Protein AF-A0A839IB06-F1 (afdb_monomer_lite)

Radius of gyration: 30.03 Å; chains: 1; bounding box: 83×48×100 Å

Foldseek 3Di:
DDDPPPQDPPDPPPDDPDPPDPDQLQDLDHPVVCVVVVLVVLLVCLCPDPVCVLCVVLVVLLVVLVVDDDDLLVNLLSLLVSLLVVLVSVQVVVWDFDPPVVLVVVLVVVLVVLVVVCVVPPPDPVSNVVSVVVNVVSVVQDRTPQGDSLSSNVVVCVVDDVLLCQFLVCDPVNSVLSVQSSVCVVVVHDRDDPDVPDCLSVSLSSLSSSLVVVVVVVVSSVDDPLSSLVSLVSCSHVSSVSNPTPVVSSCVSPVQAAEFEAEPVQVVVQVPCPAFAWEWEADPVVRHTHGDPQLRVQGRCCVPDPPDPDSVRSSQVRDDCVPFFKKWKDCWHWYDYDPDIDIDPRTHIYTPDDDVVVVNPVGQQGMWGQDPVVRDIDGGVVVVVVVVVVD

Secondary structure (DSSP, 8-state):
--------SS---------S--SGGG-SS-HHHHHHTTHHHHHHHHHSSHHHHHHHHHHHHHHHHHT--S-HHHHHHHHHHHHHHHHHHHHHHT--PPPHHHHHHHHHHHHHHHHHHHHHH-SSHHHHHHHHHHHHHTTS--SSS--SHHHHHHHHHHTS-HHHHHHH---HHHHHHHHHHHHHHHHTPPP--SBTTB-HHHHHHHHHHHHHHHHHHHHHTT--HHHHHHHHT-TTSHHHHHTT--HHHHHHHHT--EEEE--HHHHHHHHH--SS-EEEEEETTTTEEEE-HHHHHHHTTGGG--SSSSHHHHHHTTS-TTT--EEEEESSEEEEETTEEEEPSS-EEEET--GGGGG-HHHHTTEEEEETTTTEEE--HHHHHHHHH--

Sequence (391 aa):
TDKSRNLSLYYANNTPEESNVKRKIDCFVSSSYLFENGKWDRLFKEYFGQKSQTHEDIWARVAGMFAFEGYWEYQLLAYVSLLDRYVSLFAREYDNKLSNSQFRKVCRKIKSYIKEKSETEAVESVNIKVYDSIALQLQSIENSSFSSFGEKFEFKCSKTDKQIISIINLTTNDFGHLKKIRNSIAHGDSPKLKDNGDITYEVMLSKKVDLLLRYWTFCDLGFNKLDYVRFLNNWMYPITREARLNQYELDIATGNYVYLNTNKTNYNLAKKQSFGQLVMQYDELDDIFRFNKMASSALASWYKASEYNSVEAKLMSVVDTRVIKSITYLNNGYVTCNNDSFKVEGGMCVLNAPDYFWQFESINDRRCLFNDESNSWVQSKLEKRIKSLSK

Structure (mmCIF, N/CA/C/O backbone):
data_AF-A0A839IB06-F1
#
_entry.id   AF-A0A839IB06-F1
#
loop_
_atom_site.group_PDB
_atom_site.id
_atom_site.type_symbol
_atom_site.label_atom_id
_atom_site.label_alt_id
_atom_site.label_comp_id
_atom_site.label_asym_id
_atom_site.label_entity_id
_atom_site.label_seq_id
_atom_site.pdbx_PDB_ins_code
_atom_site.Cartn_x
_atom_site.Cartn_y
_atom_site.Cartn_z
_atom_site.occupancy
_atom_site.B_iso_or_equiv
_atom_site.auth_seq_id
_atom_site.auth_comp_id
_atom_site.auth_asym_id
_atom_site.auth_atom_id
_atom_site.pdbx_PDB_model_num
ATOM 1 N N . THR A 1 1 ? -48.513 30.828 -12.008 1.00 36.97 1 THR A N 1
ATOM 2 C CA . THR A 1 1 ? -49.177 30.532 -10.725 1.00 36.97 1 THR A CA 1
ATOM 3 C C . THR A 1 1 ? -48.249 29.698 -9.874 1.00 36.97 1 THR A C 1
ATOM 5 O O . THR A 1 1 ? -48.055 28.517 -10.118 1.00 36.97 1 THR A O 1
ATOM 8 N N . ASP A 1 2 ? -47.576 30.419 -8.985 1.00 38.44 2 ASP A N 1
ATOM 9 C CA . ASP A 1 2 ? -46.989 30.018 -7.708 1.00 38.44 2 ASP A CA 1
ATOM 10 C C . ASP A 1 2 ? -46.696 28.530 -7.434 1.00 38.44 2 ASP A C 1
ATOM 12 O O . ASP A 1 2 ? -47.568 27.737 -7.083 1.00 38.44 2 ASP A O 1
ATOM 16 N N . LYS A 1 3 ? -45.406 28.192 -7.463 1.00 35.88 3 LYS A N 1
ATOM 17 C CA . LYS A 1 3 ? -44.825 27.280 -6.476 1.00 35.88 3 LYS A CA 1
ATOM 18 C C . LYS A 1 3 ? -43.666 28.016 -5.828 1.00 35.88 3 LYS A C 1
ATOM 20 O O . LYS A 1 3 ? -42.515 27.847 -6.231 1.00 35.88 3 LYS A O 1
ATOM 25 N N . SER A 1 4 ? -43.994 28.848 -4.845 1.00 39.62 4 SER A N 1
ATOM 26 C CA . SER A 1 4 ? -43.058 29.300 -3.826 1.00 39.62 4 SER A CA 1
ATOM 27 C C . SER A 1 4 ? -42.406 28.068 -3.188 1.00 39.62 4 SER A C 1
ATOM 29 O O . SER A 1 4 ? -42.912 27.428 -2.268 1.00 39.62 4 SER A O 1
ATOM 31 N N . ARG A 1 5 ? -41.255 27.670 -3.737 1.00 43.94 5 ARG A N 1
ATOM 32 C CA . ARG A 1 5 ? -40.322 26.822 -3.010 1.00 43.94 5 ARG A CA 1
ATOM 33 C C . ARG A 1 5 ? -39.825 27.694 -1.871 1.00 43.94 5 ARG A C 1
ATOM 35 O O . ARG A 1 5 ? -38.999 28.573 -2.097 1.00 43.94 5 ARG A O 1
ATOM 42 N N . ASN A 1 6 ? -40.359 27.467 -0.675 1.00 38.91 6 ASN A N 1
ATOM 43 C CA . ASN A 1 6 ? -39.743 27.910 0.568 1.00 38.91 6 ASN A CA 1
ATOM 44 C C . ASN A 1 6 ? -38.364 27.242 0.663 1.00 38.91 6 ASN A C 1
ATOM 46 O O . ASN A 1 6 ? -38.194 26.194 1.279 1.00 38.91 6 ASN A O 1
ATOM 50 N N . LEU A 1 7 ? -37.393 27.816 -0.042 1.00 43.38 7 LEU A N 1
ATOM 51 C CA . LEU A 1 7 ? -35.982 27.551 0.134 1.00 43.38 7 LEU A CA 1
ATOM 52 C C . LEU A 1 7 ? -35.597 28.230 1.443 1.00 43.38 7 LEU A C 1
ATOM 54 O O . LEU A 1 7 ? -35.799 29.433 1.609 1.00 43.38 7 LEU A O 1
ATOM 58 N N . SER A 1 8 ? -35.065 27.451 2.381 1.00 41.53 8 SER A N 1
ATOM 59 C CA . SER A 1 8 ? -34.341 28.017 3.513 1.00 41.53 8 SER A CA 1
ATOM 60 C C . SER A 1 8 ? -33.248 28.930 2.957 1.00 41.53 8 SER A C 1
ATOM 62 O O . SER A 1 8 ? -32.360 28.467 2.243 1.00 41.53 8 SER A O 1
ATOM 64 N N . LEU A 1 9 ? -33.322 30.223 3.278 1.00 46.81 9 LEU A N 1
ATOM 65 C CA . LEU A 1 9 ? -32.352 31.243 2.863 1.00 46.81 9 LEU A CA 1
ATOM 66 C C . LEU A 1 9 ? -30.929 30.964 3.381 1.00 46.81 9 LEU A C 1
ATOM 68 O O . LEU A 1 9 ? -29.983 31.573 2.896 1.00 46.81 9 LEU A O 1
ATOM 72 N N . TYR A 1 10 ? -30.774 30.043 4.338 1.00 40.38 10 TYR A N 1
ATOM 73 C CA . TYR A 1 10 ? -29.501 29.786 5.009 1.00 40.38 10 TYR A CA 1
ATOM 74 C C . TYR A 1 10 ? -28.826 28.468 4.612 1.00 40.38 10 TYR A C 1
ATOM 76 O O . TYR A 1 10 ? -27.608 28.383 4.711 1.00 40.38 10 TYR A O 1
ATOM 84 N N . TYR A 1 11 ? -29.563 27.467 4.113 1.00 40.72 11 TYR A N 1
ATOM 85 C CA . TYR A 1 11 ? -28.982 26.184 3.690 1.00 40.72 11 TYR A CA 1
ATOM 86 C C . TYR A 1 11 ? -29.753 25.598 2.503 1.00 40.72 11 TYR A C 1
ATOM 88 O O . TYR A 1 11 ? -30.665 24.786 2.662 1.00 40.72 11 TYR A O 1
ATOM 96 N N . ALA A 1 12 ? -29.389 26.022 1.295 1.00 40.59 12 ALA A N 1
ATOM 97 C CA . ALA A 1 12 ? -29.868 25.414 0.061 1.00 40.59 12 ALA A CA 1
ATOM 98 C C . ALA A 1 12 ? -28.988 24.204 -0.294 1.00 40.59 12 ALA A C 1
ATOM 100 O O . ALA A 1 12 ? -28.026 24.333 -1.045 1.00 40.59 12 ALA A O 1
ATOM 101 N N . ASN A 1 13 ? -29.319 23.016 0.218 1.00 41.41 13 ASN A N 1
ATOM 102 C CA . ASN A 1 13 ? -28.728 21.777 -0.296 1.00 41.41 13 ASN A CA 1
ATOM 103 C C . ASN A 1 13 ? -29.459 21.356 -1.575 1.00 41.41 13 ASN A C 1
ATOM 105 O O . ASN A 1 13 ? -30.361 20.524 -1.557 1.00 41.41 13 ASN A O 1
ATOM 109 N N . ASN A 1 14 ? -29.064 21.973 -2.688 1.00 44.66 14 ASN A N 1
ATOM 110 C CA . ASN A 1 14 ? -29.346 21.489 -4.034 1.00 44.66 14 ASN A CA 1
ATOM 111 C C . ASN A 1 14 ? -28.107 20.747 -4.552 1.00 44.66 14 ASN A C 1
ATOM 113 O O . ASN A 1 14 ? -27.379 21.282 -5.384 1.00 44.66 14 ASN A O 1
ATOM 117 N N . THR A 1 15 ? -27.846 19.533 -4.077 1.00 45.56 15 THR A N 1
ATOM 118 C CA . THR A 1 15 ? -26.970 18.612 -4.810 1.00 45.56 15 THR A CA 1
ATOM 119 C C . THR A 1 15 ? -27.857 17.594 -5.521 1.00 45.56 15 THR A C 1
ATOM 121 O O . THR A 1 15 ? -28.489 16.770 -4.861 1.00 45.56 15 THR A O 1
ATOM 124 N N . PRO A 1 16 ? -27.987 17.664 -6.859 1.00 43.81 16 PRO A N 1
ATOM 125 C CA . PRO A 1 16 ? -28.499 16.529 -7.607 1.00 43.81 16 PRO A CA 1
ATOM 126 C C . PRO A 1 16 ? -27.574 15.335 -7.344 1.00 43.81 16 PRO A C 1
ATOM 128 O O . PRO A 1 16 ? -26.355 15.506 -7.325 1.00 43.81 16 PRO A O 1
ATOM 131 N N . GLU A 1 17 ? -28.137 14.140 -7.160 1.00 47.19 17 GLU A N 1
ATOM 132 C CA . GLU A 1 17 ? -27.390 12.879 -7.208 1.00 47.19 17 GLU A CA 1
ATOM 133 C C . GLU A 1 17 ? -26.862 12.668 -8.644 1.00 47.19 17 GLU A C 1
ATOM 135 O O . GLU A 1 17 ? -27.395 11.879 -9.423 1.00 47.19 17 GLU A O 1
ATOM 140 N N . GLU A 1 18 ? -25.839 13.422 -9.053 1.00 49.06 18 GLU A N 1
ATOM 141 C CA . GLU A 1 18 ? -25.000 13.013 -10.176 1.00 49.06 18 GLU A CA 1
ATOM 142 C C . GLU A 1 18 ? -24.267 11.741 -9.746 1.00 49.06 18 GLU A C 1
ATOM 144 O O . GLU A 1 18 ? -23.715 11.675 -8.652 1.00 49.06 18 GLU A O 1
ATOM 149 N N . SER A 1 19 ? -24.238 10.706 -10.587 1.00 51.16 19 SER A N 1
ATOM 150 C CA . SER A 1 19 ? -23.419 9.535 -10.282 1.00 51.16 19 SER A CA 1
ATOM 151 C C . SER A 1 19 ? -21.954 9.973 -10.140 1.00 51.16 19 SER A C 1
ATOM 153 O O . SER A 1 19 ? -21.344 10.400 -11.124 1.00 51.16 19 SER A O 1
ATOM 155 N N . ASN A 1 20 ? -21.372 9.829 -8.946 1.00 54.41 20 ASN A N 1
ATOM 156 C CA . ASN A 1 20 ? -19.998 10.265 -8.638 1.00 54.41 20 ASN A CA 1
ATOM 157 C C . ASN A 1 20 ? -18.916 9.575 -9.501 1.00 54.41 20 ASN A C 1
ATOM 159 O O . ASN A 1 20 ? -17.762 9.997 -9.523 1.00 54.41 20 ASN A O 1
ATOM 163 N N . VAL A 1 21 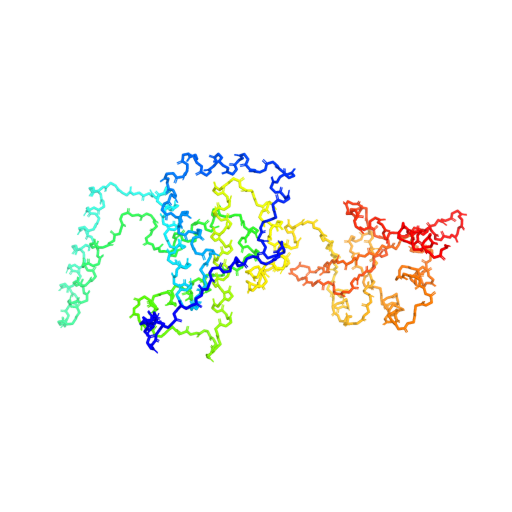? -19.269 8.525 -10.253 1.00 60.44 21 VAL A N 1
ATOM 164 C CA . VAL A 1 21 ? -18.368 7.800 -11.158 1.00 60.44 21 VAL A CA 1
ATOM 165 C C . VAL A 1 21 ? -18.603 8.245 -12.601 1.00 60.44 21 VAL A C 1
ATOM 167 O O . VAL A 1 21 ? -19.505 7.754 -13.277 1.00 60.44 21 VAL A O 1
ATOM 170 N N . LYS A 1 22 ? -17.761 9.158 -13.096 1.00 68.38 22 LYS A N 1
ATOM 171 C CA . LYS A 1 22 ? -17.851 9.674 -14.475 1.00 68.38 22 LYS A CA 1
ATOM 172 C C . LYS A 1 22 ? -17.080 8.805 -15.476 1.00 68.38 22 LYS A C 1
ATOM 174 O O . LYS A 1 22 ? -17.438 8.760 -16.652 1.00 68.38 22 LYS A O 1
ATOM 179 N N . ARG A 1 23 ? -16.025 8.096 -15.045 1.00 72.31 23 ARG A N 1
ATOM 180 C CA . ARG A 1 23 ? -15.184 7.250 -15.915 1.00 72.31 23 ARG A CA 1
ATOM 181 C C . ARG A 1 23 ? -14.814 5.934 -15.231 1.00 72.31 23 ARG A C 1
ATOM 183 O O . ARG A 1 23 ? -14.647 5.875 -14.020 1.00 72.31 23 ARG A O 1
ATOM 190 N N . LYS A 1 24 ? -14.560 4.887 -16.028 1.00 70.69 24 LYS A N 1
ATOM 191 C CA . LYS A 1 24 ? -14.113 3.561 -15.539 1.00 70.69 24 LYS A CA 1
ATOM 192 C C . LYS A 1 24 ? -12.859 3.622 -14.656 1.00 70.69 24 LYS A C 1
ATOM 194 O O . LYS A 1 24 ? -12.702 2.815 -13.750 1.00 70.69 24 LYS A O 1
ATOM 199 N N . ILE A 1 25 ? -11.968 4.567 -14.942 1.00 71.88 25 ILE A N 1
ATOM 200 C CA . ILE A 1 25 ? -10.716 4.786 -14.204 1.00 71.88 25 ILE A CA 1
ATOM 201 C C . ILE A 1 25 ? -10.933 5.333 -12.787 1.00 71.88 25 ILE A C 1
ATOM 203 O O . ILE A 1 25 ? -10.057 5.170 -11.941 1.00 71.88 25 ILE A O 1
ATOM 207 N N . ASP A 1 26 ? -12.101 5.925 -12.525 1.00 76.00 26 ASP A N 1
ATOM 208 C CA . ASP A 1 26 ? -12.484 6.444 -11.213 1.00 76.00 26 ASP A CA 1
ATOM 209 C C . ASP A 1 26 ? -13.022 5.310 -10.302 1.00 76.00 26 ASP A C 1
ATOM 211 O O . ASP A 1 26 ? -13.289 5.525 -9.122 1.00 76.00 26 ASP A O 1
ATOM 215 N N . CYS A 1 27 ? -13.155 4.079 -10.820 1.00 81.88 27 CYS A N 1
ATOM 216 C CA . CYS A 1 27 ? -13.512 2.895 -10.041 1.00 81.88 27 CYS A CA 1
ATOM 217 C C . CYS A 1 27 ? -12.273 2.249 -9.408 1.00 81.88 27 CYS A C 1
ATOM 219 O O . CYS A 1 27 ? -11.280 1.982 -10.086 1.00 81.88 27 CYS A O 1
ATOM 221 N N . PHE A 1 28 ? -12.363 1.890 -8.125 1.00 86.69 28 PHE A N 1
ATOM 222 C CA . PHE A 1 28 ? -11.307 1.120 -7.460 1.00 86.69 28 PHE A CA 1
ATOM 223 C C . PHE A 1 28 ? -11.161 -0.295 -8.041 1.00 86.69 28 PHE A C 1
ATOM 225 O O . PHE A 1 28 ? -10.053 -0.792 -8.225 1.00 86.69 28 PHE A O 1
ATOM 232 N N . VAL A 1 29 ? -12.291 -0.926 -8.375 1.00 86.50 29 VAL A N 1
ATOM 233 C CA . VAL A 1 29 ? -12.357 -2.253 -8.999 1.00 86.50 29 VAL A CA 1
ATOM 234 C C . VAL A 1 29 ? -13.031 -2.125 -10.354 1.00 86.50 29 VAL A C 1
ATOM 236 O O . VAL A 1 29 ? -14.096 -1.517 -10.462 1.00 86.50 29 VAL A O 1
ATOM 239 N N . SER A 1 30 ? -12.438 -2.716 -11.392 1.00 83.31 30 SER A N 1
ATOM 240 C CA . SER A 1 30 ? -13.067 -2.750 -12.712 1.00 83.31 30 SER A CA 1
ATOM 241 C C . SER A 1 30 ? -14.092 -3.884 -12.791 1.00 83.31 30 SER A C 1
ATOM 243 O O . SER A 1 30 ? -13.848 -4.999 -12.326 1.00 83.31 30 SER A O 1
ATOM 245 N N . SER A 1 31 ? -15.240 -3.621 -13.415 1.00 82.94 31 SER A N 1
ATOM 246 C CA . SER A 1 31 ? -16.248 -4.659 -13.653 1.00 82.94 31 SER A CA 1
ATOM 247 C C . SER A 1 31 ? -15.703 -5.783 -14.537 1.00 82.94 31 SER A C 1
ATOM 249 O O . SER A 1 31 ? -15.932 -6.950 -14.234 1.00 82.94 31 SER A O 1
ATOM 251 N N . SER A 1 32 ? -14.920 -5.449 -15.571 1.00 85.31 32 SER A N 1
ATOM 252 C CA . SER A 1 32 ? -14.245 -6.422 -16.443 1.00 85.31 32 SER A CA 1
ATOM 253 C C . SER A 1 32 ? -13.422 -7.428 -15.645 1.00 85.31 32 SER A C 1
ATOM 255 O O . SER A 1 32 ? -13.565 -8.626 -15.853 1.00 85.31 32 SER A O 1
ATOM 257 N N . TYR A 1 33 ? -12.649 -6.961 -14.660 1.00 87.38 33 TYR A N 1
ATOM 258 C CA . TYR A 1 33 ? -11.861 -7.838 -13.800 1.00 87.38 33 TYR A CA 1
ATOM 259 C C . TYR A 1 33 ? -12.739 -8.843 -13.042 1.00 87.38 33 TYR A C 1
ATOM 261 O O . TYR A 1 33 ? -12.402 -10.027 -12.980 1.00 87.38 33 TYR A O 1
ATOM 269 N N . LEU A 1 34 ? -13.870 -8.391 -12.487 1.00 87.50 34 LEU A N 1
ATOM 270 C CA . LEU A 1 34 ? -14.790 -9.258 -11.746 1.00 87.50 34 LEU A CA 1
ATOM 271 C C . LEU A 1 34 ? -15.398 -10.349 -12.636 1.00 87.50 34 LEU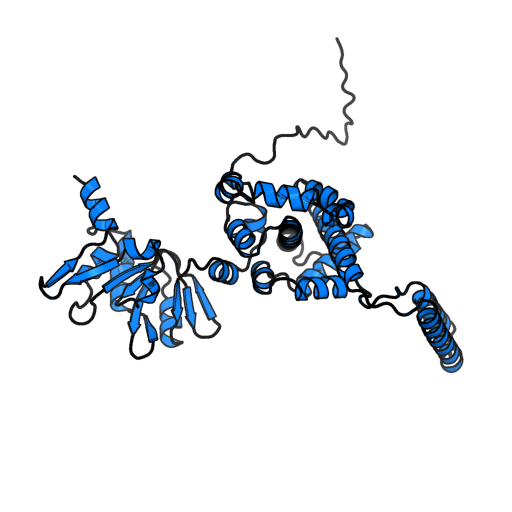 A C 1
ATOM 273 O O . LEU A 1 34 ? -15.516 -11.490 -12.188 1.00 87.50 34 LEU A O 1
ATOM 277 N N . PHE A 1 35 ? -15.749 -10.016 -13.883 1.00 88.62 35 PHE A N 1
ATOM 278 C CA . PHE A 1 35 ? -16.275 -10.975 -14.859 1.00 88.62 35 PHE A CA 1
ATOM 279 C C . PHE A 1 35 ? -15.200 -11.950 -15.353 1.00 88.62 35 PHE A C 1
ATOM 281 O O . PHE A 1 35 ? -15.394 -13.158 -15.259 1.00 88.62 35 PHE A O 1
ATOM 288 N N . GLU A 1 36 ? -14.055 -11.443 -15.814 1.00 91.12 36 GLU A N 1
ATOM 289 C CA . GLU A 1 36 ? -12.950 -12.249 -16.361 1.00 91.12 36 GLU A CA 1
ATOM 290 C C . GLU A 1 36 ? -12.391 -13.254 -15.348 1.00 91.12 36 GLU A C 1
ATOM 292 O O . GLU A 1 36 ? -11.945 -14.332 -15.725 1.00 91.12 36 GLU A O 1
ATOM 297 N N . ASN A 1 37 ? -12.426 -12.912 -14.057 1.00 90.56 37 ASN A N 1
ATOM 298 C CA . ASN A 1 37 ? -11.874 -13.743 -12.986 1.00 90.56 37 ASN A CA 1
ATOM 299 C C . ASN A 1 37 ? -12.960 -14.472 -12.175 1.00 90.56 37 ASN A C 1
ATOM 301 O O . ASN A 1 37 ? -12.659 -14.995 -11.101 1.00 90.56 37 ASN A O 1
ATOM 305 N N . GLY A 1 38 ? -14.219 -14.470 -12.636 1.00 90.19 38 GLY A N 1
ATOM 306 C CA . GLY A 1 38 ? -15.324 -15.193 -11.993 1.00 90.19 38 GLY A CA 1
ATOM 307 C C . GLY A 1 38 ? -15.573 -14.806 -10.528 1.00 90.19 38 GLY A C 1
ATOM 308 O O . GLY A 1 38 ? -15.995 -15.639 -9.730 1.00 90.19 38 GLY A O 1
ATOM 309 N N . LYS A 1 39 ? -15.286 -13.556 -10.138 1.00 89.69 39 LYS A N 1
ATOM 310 C CA . LYS A 1 39 ? -15.286 -13.126 -8.725 1.00 89.69 39 LYS A CA 1
ATOM 311 C C . LYS A 1 39 ? -16.687 -12.901 -8.153 1.00 89.69 39 LYS A C 1
ATOM 313 O O . LYS A 1 39 ? -16.846 -12.934 -6.936 1.00 89.69 39 LYS A O 1
ATOM 318 N N . TRP A 1 40 ? -17.690 -12.690 -9.008 1.00 87.88 40 TRP A N 1
ATOM 319 C CA . TRP A 1 40 ? -19.065 -12.390 -8.592 1.00 87.88 40 TRP A CA 1
ATOM 320 C C . TRP A 1 40 ? -19.690 -13.477 -7.718 1.00 87.88 40 TRP A C 1
ATOM 322 O O . TRP A 1 40 ? -20.273 -13.152 -6.690 1.00 87.88 40 TRP A O 1
ATOM 332 N N . ASP A 1 41 ? -19.535 -14.751 -8.085 1.00 88.44 41 ASP A N 1
ATOM 333 C CA . ASP A 1 41 ? -20.103 -15.869 -7.320 1.00 88.44 41 ASP A CA 1
ATOM 334 C C . ASP A 1 41 ? -19.579 -15.884 -5.878 1.00 88.44 41 ASP A C 1
ATOM 336 O O . ASP A 1 41 ? -20.355 -15.913 -4.922 1.00 88.44 41 ASP A O 1
ATOM 340 N N . ARG A 1 42 ? -18.256 -15.773 -5.712 1.00 88.19 42 ARG A N 1
ATOM 341 C CA . ARG A 1 42 ? -17.638 -15.710 -4.386 1.00 88.19 42 ARG A CA 1
ATOM 342 C C . ARG A 1 42 ? -18.078 -14.471 -3.614 1.00 88.19 42 ARG A C 1
ATOM 344 O O . ARG A 1 42 ? -18.440 -14.602 -2.452 1.00 88.19 42 ARG A O 1
ATOM 351 N N . LEU A 1 43 ? -18.085 -13.305 -4.258 1.00 87.56 43 LEU A N 1
ATOM 352 C CA . LEU A 1 43 ? -18.512 -12.056 -3.629 1.00 87.56 43 LEU A CA 1
ATOM 353 C C . LEU A 1 43 ? -19.930 -12.186 -3.070 1.00 87.56 43 LEU A C 1
ATOM 355 O O . LEU A 1 43 ? -20.147 -11.864 -1.908 1.00 87.56 43 LEU A O 1
ATOM 359 N N . PHE A 1 44 ? -20.882 -12.697 -3.854 1.00 86.12 44 PHE A N 1
ATOM 360 C CA . PHE A 1 44 ? -22.258 -12.872 -3.389 1.00 86.12 44 PHE A CA 1
ATOM 361 C C . PHE A 1 44 ? -22.374 -13.924 -2.282 1.00 86.12 44 PHE A C 1
ATOM 363 O O . PHE A 1 44 ? -23.094 -13.699 -1.311 1.00 86.12 44 PHE A O 1
ATOM 370 N N . LYS A 1 45 ? -21.645 -15.042 -2.384 1.00 87.75 45 LYS A N 1
ATOM 371 C CA . LYS A 1 45 ? -21.624 -16.079 -1.340 1.00 87.75 45 LYS A CA 1
ATOM 372 C C . LYS A 1 45 ? -21.093 -15.562 -0.011 1.00 87.75 45 LYS A C 1
ATOM 374 O O . LYS A 1 45 ? -21.678 -15.859 1.023 1.00 87.75 45 LYS A O 1
ATOM 379 N N . GLU A 1 46 ? -20.005 -14.800 -0.029 1.00 85.44 46 GLU A N 1
ATOM 380 C CA . GLU A 1 46 ? -19.449 -14.199 1.186 1.00 85.44 46 GLU A CA 1
ATOM 381 C C . GLU A 1 46 ? -20.365 -13.078 1.692 1.00 85.44 46 GLU A C 1
ATOM 383 O O . GLU A 1 46 ? -20.601 -12.979 2.896 1.00 85.44 46 GLU A O 1
ATOM 388 N N . TYR A 1 47 ? -20.955 -12.287 0.781 1.00 81.81 47 TYR A N 1
ATOM 389 C CA . TYR A 1 47 ? -21.806 -11.161 1.156 1.00 81.81 47 TYR A CA 1
ATOM 390 C C . TYR A 1 47 ? -23.110 -11.572 1.824 1.00 81.81 47 TYR A C 1
ATOM 392 O O . TYR A 1 47 ? -23.527 -10.947 2.793 1.00 81.81 47 TYR A O 1
ATOM 400 N N . PHE A 1 48 ? -23.748 -12.629 1.331 1.00 81.62 48 PHE A N 1
ATOM 401 C CA . PHE A 1 48 ? -24.987 -13.160 1.897 1.00 81.62 48 PHE A CA 1
ATOM 402 C C . PHE A 1 48 ? -24.755 -14.376 2.816 1.00 81.62 48 PHE A C 1
ATOM 404 O O . PHE A 1 48 ? -25.717 -14.990 3.274 1.00 81.62 48 PHE A O 1
ATOM 411 N N . GLY A 1 49 ? -23.496 -14.743 3.084 1.00 78.38 49 GLY A N 1
ATOM 412 C CA . GLY A 1 49 ? -23.112 -15.906 3.893 1.00 78.38 49 GLY A CA 1
ATOM 413 C C . GLY A 1 49 ? -23.073 -15.639 5.403 1.00 78.38 49 GLY A C 1
ATOM 414 O O . GLY A 1 49 ? -23.358 -14.543 5.861 1.00 78.38 49 GLY A O 1
ATOM 415 N N . GLN A 1 50 ? -22.664 -16.627 6.212 1.00 63.44 50 GLN A N 1
ATOM 416 C CA . GLN A 1 50 ? -22.674 -16.529 7.690 1.00 63.44 50 GLN A CA 1
ATOM 417 C C . GLN A 1 50 ? -21.890 -15.335 8.266 1.00 63.44 50 GLN A C 1
ATOM 419 O O . GLN A 1 50 ? -22.259 -14.812 9.315 1.00 63.44 50 GLN A O 1
ATOM 424 N N . LYS A 1 51 ? -20.826 -14.880 7.591 1.00 63.53 51 LYS A N 1
ATOM 425 C CA . LYS A 1 51 ? -20.053 -13.703 8.019 1.00 63.53 51 LYS A CA 1
ATOM 426 C C . LYS A 1 51 ? -20.832 -12.392 7.904 1.00 63.53 51 LYS A C 1
ATOM 428 O O . LYS A 1 51 ? -20.464 -11.435 8.588 1.00 63.53 51 LYS A O 1
ATOM 433 N N . SER A 1 52 ? -21.884 -12.352 7.083 1.00 57.69 52 SER A N 1
ATOM 434 C CA . SER A 1 52 ? -22.717 -11.168 6.883 1.00 57.69 52 SER A CA 1
ATOM 435 C C . SER A 1 52 ? -23.459 -10.791 8.159 1.00 57.69 52 SER A C 1
ATOM 437 O O . SER A 1 52 ? -23.437 -9.627 8.526 1.00 57.69 52 SER A O 1
ATOM 439 N N . GLN A 1 53 ? -23.981 -11.761 8.918 1.00 58.84 53 GLN A N 1
ATOM 440 C CA . GLN A 1 53 ? -24.691 -11.502 10.179 1.00 58.84 53 GLN A CA 1
ATOM 441 C C . GLN A 1 53 ? -23.785 -10.873 11.247 1.00 58.84 53 GLN A C 1
ATOM 443 O O . GLN A 1 53 ? -24.226 -10.039 12.034 1.00 58.84 53 GLN A O 1
ATOM 448 N N . THR A 1 54 ? -22.497 -11.228 11.270 1.00 59.22 54 THR A N 1
ATOM 449 C CA . THR A 1 54 ? -21.526 -10.650 12.217 1.00 59.22 54 THR A CA 1
ATOM 450 C C . THR A 1 54 ? -21.096 -9.231 11.821 1.00 59.22 54 THR A C 1
ATOM 452 O O . THR A 1 54 ? -20.694 -8.446 12.680 1.00 59.22 54 THR A O 1
ATOM 455 N N . HIS A 1 55 ? -21.192 -8.879 10.534 1.00 65.56 55 HIS A N 1
ATOM 456 C CA . HIS A 1 55 ? -20.676 -7.621 9.986 1.00 65.56 55 HIS A CA 1
ATOM 457 C C . HIS A 1 55 ? -21.741 -6.730 9.324 1.00 65.56 55 HIS A C 1
ATOM 459 O O . HIS A 1 55 ? -21.387 -5.692 8.767 1.00 65.56 55 HIS A O 1
ATOM 465 N N . GLU A 1 56 ? -23.025 -7.075 9.423 1.00 65.44 56 GLU A N 1
ATOM 466 C CA . GLU A 1 56 ? -24.152 -6.371 8.791 1.00 65.44 56 GLU A CA 1
ATOM 467 C C . GLU A 1 56 ? -24.155 -4.880 9.173 1.00 65.44 56 GLU A C 1
ATOM 469 O O . GLU A 1 56 ? -24.208 -3.993 8.317 1.00 65.44 56 GLU A O 1
ATOM 474 N N . ASP A 1 57 ? -23.919 -4.609 10.462 1.00 69.00 57 ASP A N 1
ATOM 475 C CA . ASP A 1 57 ? -23.766 -3.267 11.033 1.00 69.00 57 ASP A CA 1
ATOM 476 C C . ASP A 1 57 ? -22.593 -2.471 10.443 1.00 69.00 57 ASP A C 1
ATOM 478 O O . ASP A 1 57 ? -22.637 -1.240 10.373 1.00 69.00 57 ASP A O 1
ATOM 482 N N . ILE A 1 58 ? -21.501 -3.153 10.092 1.00 75.94 58 ILE A N 1
ATOM 483 C CA . ILE A 1 58 ? -20.299 -2.530 9.534 1.00 75.94 58 ILE A CA 1
ATOM 484 C C . ILE A 1 58 ? -20.525 -2.255 8.054 1.00 75.94 58 ILE A C 1
ATOM 486 O O . ILE A 1 58 ? -20.245 -1.154 7.591 1.00 75.94 58 ILE A O 1
ATOM 490 N N . TRP A 1 59 ? -21.013 -3.236 7.302 1.00 73.19 59 TRP A N 1
ATOM 491 C CA . TRP A 1 59 ? -21.018 -3.194 5.844 1.00 73.19 59 TRP A CA 1
ATOM 492 C C . TRP A 1 59 ? -21.952 -2.120 5.292 1.00 73.19 59 TRP A C 1
ATOM 494 O O . TRP A 1 59 ? -21.572 -1.399 4.367 1.00 73.19 59 TRP A O 1
ATOM 504 N N . ALA A 1 60 ? -23.114 -1.928 5.922 1.00 73.38 60 ALA A N 1
ATOM 505 C CA . ALA A 1 60 ? -24.008 -0.819 5.598 1.00 73.38 60 ALA A CA 1
ATOM 506 C C . ALA A 1 60 ? -23.320 0.550 5.783 1.00 73.38 60 ALA A C 1
ATOM 508 O O . ALA A 1 60 ? -23.492 1.462 4.973 1.00 73.38 60 ALA A O 1
ATOM 509 N N . ARG A 1 61 ? -22.480 0.684 6.818 1.00 75.69 61 ARG A N 1
ATOM 510 C CA . ARG A 1 61 ? -21.733 1.919 7.111 1.00 75.69 61 ARG A CA 1
ATOM 511 C C . ARG A 1 61 ? -20.528 2.098 6.195 1.00 75.69 61 ARG A C 1
ATOM 513 O O . ARG A 1 61 ? -20.261 3.221 5.786 1.00 75.69 61 ARG A O 1
ATOM 520 N N . VAL A 1 62 ? -19.831 1.016 5.841 1.00 75.00 62 VAL A N 1
ATOM 521 C CA . VAL A 1 62 ? -18.704 1.037 4.896 1.00 75.00 62 VAL A CA 1
ATOM 522 C C . VAL A 1 62 ? -19.165 1.539 3.525 1.00 75.00 62 VAL A C 1
ATOM 524 O O . VAL A 1 62 ? -18.508 2.400 2.944 1.00 75.00 62 VAL A O 1
ATOM 527 N N . ALA A 1 63 ? -20.312 1.060 3.030 1.00 72.25 63 ALA A N 1
ATOM 528 C CA . ALA A 1 63 ? -20.858 1.498 1.747 1.00 72.25 63 ALA A CA 1
ATOM 529 C C . ALA A 1 63 ? -21.182 3.002 1.737 1.00 72.25 63 ALA A C 1
ATOM 531 O O . ALA A 1 63 ? -20.719 3.720 0.852 1.00 72.25 63 ALA A O 1
ATOM 532 N N . GLY A 1 64 ? -21.907 3.491 2.751 1.00 71.06 64 GLY A N 1
ATOM 533 C CA . GLY A 1 64 ? -22.220 4.920 2.879 1.00 71.06 64 GLY A CA 1
ATOM 534 C C . GLY A 1 64 ? -20.974 5.790 3.057 1.00 71.06 64 GLY A C 1
ATOM 535 O O . GLY A 1 64 ? -20.887 6.879 2.502 1.00 71.06 64 GLY A O 1
ATOM 536 N N . MET A 1 65 ? -19.967 5.285 3.767 1.00 73.88 65 MET A N 1
ATOM 537 C CA . MET A 1 65 ? -18.698 5.976 3.981 1.00 73.88 65 MET A CA 1
ATOM 538 C C . MET A 1 65 ? -17.874 6.108 2.695 1.00 73.88 65 MET A C 1
ATOM 540 O O . MET A 1 65 ? -17.278 7.153 2.458 1.00 73.88 65 MET A O 1
ATOM 544 N N . PHE A 1 66 ? -17.859 5.084 1.838 1.00 71.56 66 PHE A N 1
ATOM 545 C CA . PHE A 1 66 ? -17.183 5.156 0.539 1.00 71.56 66 PHE A CA 1
ATOM 546 C C . PHE A 1 66 ? -17.850 6.123 -0.443 1.00 71.56 66 PHE A C 1
ATOM 548 O O . PHE A 1 66 ? -17.205 6.533 -1.405 1.00 71.56 66 PHE A O 1
ATOM 555 N N . ALA A 1 67 ? -19.110 6.479 -0.199 1.00 69.38 67 ALA A N 1
ATOM 556 C CA . ALA A 1 67 ? -19.857 7.471 -0.962 1.00 69.38 67 ALA A CA 1
ATOM 557 C C . ALA A 1 67 ? -19.898 8.853 -0.282 1.00 69.38 67 ALA A C 1
ATOM 559 O O . ALA A 1 67 ? -20.478 9.781 -0.840 1.00 69.38 67 ALA A O 1
ATOM 560 N N . PHE A 1 68 ? -19.321 9.003 0.918 1.00 74.19 68 PHE A N 1
ATOM 561 C CA . PHE A 1 68 ? -19.421 10.242 1.682 1.00 74.19 68 PHE A CA 1
ATOM 562 C C . PHE A 1 68 ? -18.569 11.355 1.064 1.00 74.19 68 PHE A C 1
ATOM 564 O O . PHE A 1 68 ? -17.339 11.268 1.021 1.00 74.19 68 PHE A O 1
ATOM 571 N N . GLU A 1 69 ? -19.237 12.436 0.674 1.00 69.25 69 GLU A N 1
ATOM 572 C CA . GLU A 1 69 ? -18.630 13.703 0.276 1.00 69.25 69 GLU A CA 1
ATOM 573 C C . GLU A 1 69 ? -19.064 14.785 1.272 1.00 69.25 69 GLU A C 1
ATOM 575 O O . GLU A 1 69 ? -20.251 15.056 1.446 1.00 69.25 69 GLU A O 1
ATOM 580 N N . GLY A 1 70 ? -18.103 15.382 1.976 1.00 77.56 70 GLY A N 1
ATOM 581 C CA . GLY A 1 70 ? -18.373 16.370 3.017 1.00 77.56 70 GLY A CA 1
ATOM 582 C C . GLY A 1 70 ? -17.092 16.958 3.599 1.00 77.56 70 GLY A C 1
ATOM 583 O O . GLY A 1 70 ? -16.005 16.754 3.061 1.00 77.56 70 GLY A O 1
ATOM 584 N N . TYR A 1 71 ? -17.213 17.694 4.707 1.00 85.00 71 TYR A N 1
ATOM 585 C CA . TYR A 1 71 ? -16.056 18.280 5.389 1.00 85.00 71 TYR A CA 1
ATOM 586 C C . TYR A 1 71 ? -15.080 17.200 5.874 1.00 85.00 71 TYR A C 1
ATOM 588 O O . TYR A 1 71 ? -15.493 16.138 6.359 1.00 85.00 71 TYR A O 1
ATOM 596 N N . TRP A 1 72 ? -13.780 17.484 5.760 1.00 86.38 72 TRP A N 1
ATOM 597 C CA . TRP A 1 72 ? -12.717 16.521 6.049 1.00 86.38 72 TRP A CA 1
ATOM 598 C C . TRP A 1 72 ? -12.730 16.073 7.518 1.00 86.38 72 TRP A C 1
ATOM 600 O O . TRP A 1 72 ? -12.428 14.913 7.796 1.00 86.38 72 TRP A O 1
ATOM 610 N N . GLU A 1 73 ? -13.142 16.943 8.447 1.00 88.31 73 GLU A N 1
ATOM 611 C CA . GLU A 1 73 ? -13.282 16.637 9.872 1.00 88.31 73 GLU A CA 1
ATOM 612 C C . GLU A 1 73 ? -14.300 15.515 10.090 1.00 88.31 73 GLU A C 1
ATOM 614 O O . GLU A 1 73 ? -14.007 14.511 10.742 1.00 88.31 73 GLU A O 1
ATOM 619 N N . TYR A 1 74 ? -15.495 15.647 9.507 1.00 86.62 74 TYR A N 1
ATOM 620 C CA . TYR A 1 74 ? -16.547 14.640 9.638 1.00 86.62 74 TYR A CA 1
ATOM 621 C C . TYR A 1 74 ? -16.192 13.353 8.904 1.00 86.62 74 TYR A C 1
ATOM 623 O O . TYR A 1 74 ? -16.461 12.265 9.414 1.00 86.62 74 TYR A O 1
ATOM 631 N N . GLN A 1 75 ? -15.534 13.466 7.749 1.00 86.94 75 GLN A N 1
ATOM 632 C CA . GLN A 1 75 ? -15.032 12.309 7.022 1.00 86.94 75 GLN A CA 1
ATOM 633 C C . GLN A 1 75 ? -14.011 11.528 7.868 1.00 86.94 75 GLN A C 1
ATOM 635 O O . GLN A 1 75 ? -14.130 10.313 8.022 1.00 86.94 75 GLN A O 1
ATOM 640 N N . LEU A 1 76 ? -13.042 12.213 8.481 1.00 89.69 76 LEU A N 1
ATOM 641 C CA . LEU A 1 76 ? -12.045 11.594 9.353 1.00 89.69 76 LEU A CA 1
ATOM 642 C C . LEU A 1 76 ? -12.687 11.010 10.616 1.00 89.69 76 LEU A C 1
ATOM 644 O O . LEU A 1 76 ? -12.386 9.872 10.979 1.00 89.69 76 LEU A O 1
ATOM 648 N N . LEU A 1 77 ? -13.606 11.738 11.257 1.00 90.62 77 LEU A N 1
ATOM 649 C CA . LEU A 1 77 ? -14.367 11.246 12.406 1.00 90.62 77 LEU A CA 1
ATOM 650 C C . LEU A 1 77 ? -15.095 9.940 12.066 1.00 90.62 77 LEU A C 1
ATOM 652 O O . LEU A 1 77 ? -15.025 8.983 12.843 1.00 90.62 77 LEU A O 1
ATOM 656 N N . ALA A 1 78 ? -15.765 9.889 10.913 1.00 88.69 78 ALA A N 1
ATOM 657 C CA . ALA A 1 78 ? -16.472 8.709 10.433 1.00 88.69 78 ALA A CA 1
ATOM 658 C C . ALA A 1 78 ? -15.509 7.546 10.158 1.00 88.69 78 ALA A C 1
ATOM 660 O O . ALA A 1 78 ? -15.720 6.455 10.693 1.00 88.69 78 ALA A O 1
ATOM 661 N N . TYR A 1 79 ? -14.418 7.784 9.418 1.00 90.06 79 TYR A N 1
ATOM 662 C CA . TYR A 1 79 ? -13.398 6.772 9.125 1.00 90.06 79 TYR A CA 1
ATOM 663 C C . TYR A 1 79 ? -12.798 6.173 10.397 1.00 90.06 79 TYR A C 1
ATOM 665 O O . TYR A 1 79 ? -12.749 4.953 10.548 1.00 90.06 79 TYR A O 1
ATOM 673 N N . VAL A 1 80 ? -12.370 7.012 11.343 1.00 92.75 80 VAL A N 1
ATOM 674 C CA . VAL A 1 80 ? -11.723 6.550 12.579 1.00 92.75 80 VAL A CA 1
ATOM 675 C C . VAL A 1 80 ? -12.726 5.858 13.506 1.00 92.75 80 VAL A C 1
ATOM 677 O O . VAL A 1 80 ? -12.377 4.876 14.158 1.00 92.75 80 VAL A O 1
ATOM 680 N N . SER A 1 81 ? -13.981 6.312 13.547 1.00 91.31 81 SER A N 1
ATOM 681 C CA . SER A 1 81 ? -15.029 5.655 14.342 1.00 91.31 81 SER A CA 1
ATOM 682 C C . SER A 1 81 ? -15.426 4.296 13.761 1.00 91.31 81 SER A C 1
ATOM 684 O O . SER A 1 81 ? -15.651 3.345 14.512 1.00 91.31 81 SER A O 1
ATOM 686 N N . LEU A 1 82 ? -15.482 4.174 12.430 1.00 90.69 82 LEU A N 1
ATOM 687 C CA . LEU A 1 82 ? -15.719 2.891 11.776 1.00 90.69 82 LEU A CA 1
ATOM 688 C C . LEU A 1 82 ? -14.532 1.947 11.960 1.00 90.69 82 LEU A C 1
ATOM 690 O O . LEU A 1 82 ? -14.740 0.768 12.235 1.00 90.69 82 LEU A O 1
ATOM 694 N N . LEU A 1 83 ? -13.307 2.473 11.885 1.00 92.94 83 LEU A N 1
ATOM 695 C CA . LEU A 1 83 ? -12.086 1.739 12.196 1.00 92.94 83 LEU A CA 1
ATOM 696 C C . LEU A 1 83 ? -12.135 1.150 13.607 1.00 92.94 83 LEU A C 1
ATOM 698 O O . LEU A 1 83 ? -11.932 -0.051 13.759 1.00 92.94 83 LEU A O 1
ATOM 702 N N . ASP A 1 84 ? -12.474 1.960 14.612 1.00 92.50 84 ASP A N 1
ATOM 703 C CA . ASP A 1 84 ? -12.630 1.538 16.011 1.00 92.50 84 ASP A CA 1
ATOM 704 C C . ASP A 1 84 ? -13.676 0.426 16.167 1.00 92.50 84 ASP A C 1
ATOM 706 O O . ASP A 1 84 ? -13.415 -0.620 16.773 1.00 92.50 84 ASP A O 1
ATOM 710 N N . ARG A 1 85 ? -14.844 0.586 15.530 1.00 90.50 85 ARG A N 1
ATOM 711 C CA . ARG A 1 85 ? -15.888 -0.446 15.530 1.00 90.50 85 ARG A CA 1
ATOM 712 C C . ARG A 1 85 ? -15.415 -1.739 14.867 1.00 90.50 85 ARG A C 1
ATOM 714 O O . ARG A 1 85 ? -15.657 -2.812 15.421 1.00 90.50 85 ARG A O 1
ATOM 721 N N . TYR A 1 86 ? -14.750 -1.639 13.719 1.00 90.62 86 TYR A N 1
ATOM 722 C CA . TYR A 1 86 ? -14.266 -2.783 12.955 1.00 90.62 86 TYR A CA 1
ATOM 723 C C . TYR A 1 86 ? -13.244 -3.592 13.761 1.00 90.62 86 TYR A C 1
ATOM 725 O O . TYR A 1 86 ? -13.417 -4.794 13.967 1.00 90.62 86 TYR A O 1
ATOM 733 N N . VAL A 1 87 ? -12.209 -2.933 14.291 1.00 92.31 87 VAL A N 1
ATOM 734 C CA . VAL A 1 87 ? -11.170 -3.622 15.072 1.00 92.31 87 VAL A CA 1
ATOM 735 C C . VAL A 1 87 ? -11.705 -4.144 16.403 1.00 92.31 87 VAL A C 1
ATOM 737 O O . VAL A 1 87 ? -11.232 -5.171 16.878 1.00 92.31 87 VAL A O 1
ATOM 740 N N . SER A 1 88 ? -12.719 -3.497 16.986 1.00 90.56 88 SER A N 1
ATOM 741 C CA . SER A 1 88 ? -13.383 -3.982 18.199 1.00 90.56 88 SER A CA 1
ATOM 742 C C . SER A 1 88 ? -14.184 -5.259 17.968 1.00 90.56 88 SER A C 1
ATOM 744 O O . SER A 1 88 ? -14.133 -6.159 18.806 1.00 90.56 88 SER A O 1
ATOM 746 N N . LEU A 1 89 ? -14.911 -5.358 16.850 1.00 88.38 89 LEU A N 1
ATOM 747 C CA . LEU A 1 89 ? -15.623 -6.587 16.497 1.00 88.38 89 LEU A CA 1
ATOM 748 C C . LEU A 1 89 ? -14.644 -7.727 16.223 1.00 88.38 89 LEU A C 1
ATOM 750 O O . LEU A 1 89 ? -14.813 -8.803 16.786 1.00 88.38 89 LEU A O 1
ATOM 754 N N . PHE A 1 90 ? -13.568 -7.453 15.484 1.00 88.50 90 PHE A N 1
ATOM 755 C CA . PHE A 1 90 ? -12.509 -8.433 15.268 1.00 88.50 90 PHE A CA 1
ATOM 756 C C . PHE A 1 90 ? -11.854 -8.884 16.580 1.00 88.50 90 PHE A C 1
ATOM 758 O O . PHE A 1 90 ? -11.762 -10.074 16.848 1.00 88.50 90 PHE A O 1
ATOM 765 N N . ALA A 1 91 ? -11.420 -7.951 17.432 1.00 89.69 91 ALA A N 1
ATOM 766 C CA . ALA A 1 91 ? -10.751 -8.283 18.689 1.00 89.69 91 ALA A CA 1
ATOM 767 C C . ALA A 1 91 ? -11.643 -9.115 19.621 1.00 89.69 91 ALA A C 1
ATOM 769 O O . ALA A 1 91 ? -11.137 -10.003 20.299 1.00 89.69 91 ALA A O 1
ATOM 770 N N . ARG A 1 92 ? -12.965 -8.884 19.611 1.00 86.06 92 ARG A N 1
ATOM 771 C CA . ARG A 1 92 ? -13.941 -9.644 20.407 1.00 86.06 92 ARG A CA 1
ATOM 772 C C . ARG A 1 92 ? -13.933 -11.144 20.096 1.00 86.06 92 ARG A C 1
ATOM 774 O O . ARG A 1 92 ? -14.205 -11.928 21.001 1.00 86.06 92 ARG A O 1
ATOM 781 N N . GLU A 1 93 ? -13.621 -11.543 18.864 1.00 84.38 93 GLU A N 1
ATOM 782 C CA . 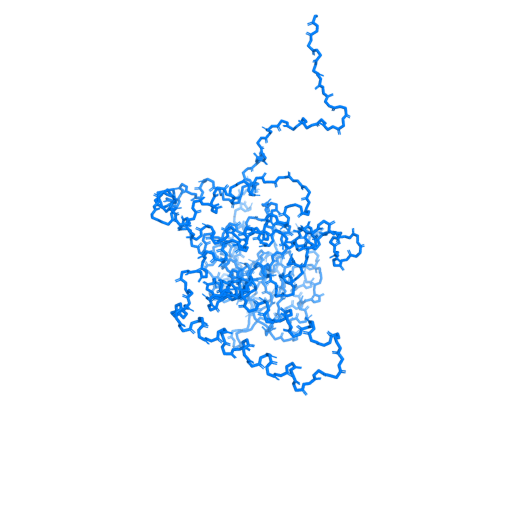GLU A 1 93 ? -13.518 -12.958 18.470 1.00 84.38 93 GLU A CA 1
ATOM 783 C C . GLU A 1 93 ? -12.301 -13.660 19.092 1.00 84.38 93 GLU A C 1
ATOM 785 O O . GLU A 1 93 ? -12.312 -14.875 19.271 1.00 84.38 93 GLU A O 1
ATOM 790 N N . TYR A 1 94 ? -11.268 -12.895 19.456 1.00 86.00 94 TYR A N 1
ATOM 791 C CA . TYR A 1 94 ? -10.006 -13.387 20.023 1.00 86.00 94 TYR A CA 1
ATOM 792 C C . TYR A 1 94 ? -9.812 -12.978 21.489 1.00 86.00 94 TYR A C 1
ATOM 794 O O . TYR A 1 94 ? -8.726 -13.138 22.047 1.00 86.00 94 TYR A O 1
ATOM 802 N N . ASP A 1 95 ? -10.841 -12.391 22.093 1.00 84.00 95 ASP A N 1
ATOM 803 C CA . ASP A 1 95 ? -10.766 -11.764 23.402 1.00 84.00 95 ASP A CA 1
ATOM 804 C C . ASP A 1 95 ? -10.743 -12.812 24.517 1.00 84.00 95 ASP A C 1
ATOM 806 O O . ASP A 1 95 ? -11.662 -13.623 24.654 1.00 84.00 95 ASP A O 1
ATOM 810 N N . ASN A 1 96 ? -9.708 -12.770 25.353 1.00 82.88 96 ASN A N 1
ATOM 811 C CA . ASN A 1 96 ? -9.582 -13.665 26.495 1.00 82.88 96 ASN A CA 1
ATOM 812 C C . ASN A 1 96 ? -10.119 -12.980 27.748 1.00 82.88 96 ASN A C 1
ATOM 814 O O . ASN A 1 96 ? -9.488 -12.086 28.313 1.00 82.88 96 ASN A O 1
ATOM 818 N N . LYS A 1 97 ? -11.288 -13.431 28.205 1.00 85.69 97 LYS A N 1
ATOM 819 C CA . LYS A 1 97 ? -11.969 -12.865 29.373 1.00 85.69 97 LYS A CA 1
ATOM 820 C C . LYS A 1 97 ? -11.753 -13.724 30.603 1.00 85.69 97 LYS A C 1
ATOM 822 O O . LYS A 1 97 ? -11.865 -14.948 30.555 1.00 85.69 97 LYS A O 1
ATOM 827 N N . LEU A 1 98 ? -11.537 -13.076 31.743 1.00 83.12 98 LEU A N 1
ATOM 828 C CA . LEU A 1 98 ? -11.655 -13.757 33.029 1.00 83.12 98 LEU A CA 1
ATOM 829 C C . LEU A 1 98 ? -13.117 -14.146 33.269 1.00 83.12 98 LEU A C 1
ATOM 831 O O . LEU A 1 98 ? -14.037 -13.493 32.771 1.00 83.12 98 LEU A O 1
ATOM 835 N N . SER A 1 99 ? -13.369 -15.158 34.103 1.00 87.38 99 SER A N 1
ATOM 836 C CA . SER A 1 99 ? -14.742 -15.382 34.569 1.00 87.38 99 SER A CA 1
ATOM 837 C C . SER A 1 99 ? -15.247 -14.150 35.333 1.00 87.38 99 SER A C 1
ATOM 839 O O . SER A 1 99 ? -14.496 -13.498 36.066 1.00 87.38 99 SER A O 1
ATOM 841 N N . ASN A 1 100 ? -16.545 -13.852 35.236 1.00 85.69 100 ASN A N 1
ATOM 842 C CA . ASN A 1 100 ? -17.147 -12.691 35.910 1.00 85.69 100 ASN A CA 1
ATOM 843 C C . ASN A 1 100 ? -16.922 -12.682 37.434 1.00 85.69 100 ASN A C 1
ATOM 845 O O . ASN A 1 100 ? -16.957 -11.624 38.064 1.00 85.69 100 ASN A O 1
ATOM 849 N N . SER A 1 101 ? -16.733 -13.852 38.049 1.00 88.00 101 SER A N 1
ATOM 850 C CA . SER A 1 101 ? -16.391 -13.970 39.470 1.00 88.00 101 SER A CA 1
ATOM 851 C C . SER A 1 101 ? -14.940 -13.556 39.734 1.00 88.00 101 SER A C 1
ATOM 853 O O . SER A 1 101 ? -14.682 -12.728 40.612 1.00 88.00 101 SER A O 1
ATOM 855 N N . GLN A 1 102 ? -13.998 -14.070 38.935 1.00 89.69 102 GLN A N 1
ATOM 856 C CA . GLN A 1 102 ? -12.575 -13.746 39.048 1.00 89.69 102 GLN A CA 1
ATOM 857 C C . GLN A 1 102 ? -12.314 -12.264 38.771 1.00 89.69 102 GLN A C 1
ATOM 859 O O . GLN A 1 102 ? -11.660 -11.616 39.584 1.00 89.69 102 GLN A O 1
ATOM 864 N N . PHE A 1 103 ? -12.890 -11.709 37.701 1.00 89.62 103 PHE A N 1
ATOM 865 C CA . PHE A 1 103 ? -12.743 -10.292 37.362 1.00 89.62 103 PHE A CA 1
ATOM 866 C C . PHE A 1 103 ? -13.227 -9.387 38.505 1.00 89.62 103 PHE A C 1
ATOM 868 O O . PHE A 1 103 ? -12.472 -8.565 39.021 1.00 89.62 103 PHE A O 1
ATOM 875 N N . ARG A 1 104 ? -14.444 -9.625 39.019 1.00 87.88 104 ARG A N 1
ATOM 876 C CA . ARG A 1 104 ? -14.983 -8.868 40.164 1.00 87.88 104 ARG A CA 1
ATOM 877 C C . ARG A 1 104 ? -14.126 -9.004 41.424 1.00 87.88 104 ARG A C 1
ATOM 879 O O . ARG A 1 104 ? -14.046 -8.052 42.200 1.00 87.88 104 ARG A O 1
ATOM 886 N N . LYS A 1 105 ? -13.505 -10.166 41.653 1.00 91.44 105 LYS A N 1
ATOM 887 C CA . LYS A 1 105 ? -12.585 -10.385 42.780 1.00 91.44 105 LYS A CA 1
ATOM 888 C C . LYS A 1 105 ? -11.304 -9.564 42.620 1.00 91.44 105 LYS A C 1
ATOM 890 O O . LYS A 1 105 ? -10.857 -8.975 43.600 1.00 91.44 105 LYS A O 1
ATOM 895 N N . VAL A 1 106 ? -10.748 -9.495 41.410 1.00 89.94 106 VAL A N 1
ATOM 896 C CA . VAL A 1 106 ? -9.576 -8.666 41.094 1.00 89.94 106 VAL A CA 1
ATOM 897 C C . VAL A 1 106 ? -9.899 -7.184 41.288 1.00 89.94 106 VAL A C 1
ATOM 899 O O . VAL A 1 106 ? -9.227 -6.534 42.085 1.00 89.94 106 VAL A O 1
ATOM 902 N N . CYS A 1 107 ? -10.976 -6.669 40.686 1.00 88.88 107 CYS A N 1
ATOM 903 C CA . CYS A 1 107 ? -11.376 -5.264 40.839 1.00 88.88 107 CYS A CA 1
ATOM 904 C C . CYS A 1 107 ? -11.598 -4.877 42.308 1.00 88.88 107 CYS A C 1
ATOM 906 O O . CYS A 1 107 ? -11.164 -3.811 42.737 1.00 88.88 107 CYS A O 1
ATOM 908 N N . ARG A 1 108 ? -12.228 -5.753 43.108 1.00 89.31 108 ARG A N 1
ATOM 909 C CA . ARG A 1 108 ? -12.402 -5.526 44.553 1.00 89.31 108 ARG A CA 1
ATOM 910 C C . ARG A 1 108 ? -11.071 -5.438 45.293 1.00 89.31 108 ARG A C 1
ATOM 912 O O . ARG A 1 108 ? -10.903 -4.523 46.087 1.00 89.31 108 ARG A O 1
ATOM 919 N N . LYS A 1 109 ? -10.131 -6.348 45.017 1.00 92.38 109 LYS A N 1
ATOM 920 C CA . LYS A 1 109 ? -8.797 -6.320 45.635 1.00 92.38 109 LYS A CA 1
ATOM 921 C C . LYS A 1 109 ? -8.045 -5.029 45.312 1.00 92.38 109 LYS A C 1
ATOM 923 O O . LYS A 1 109 ? -7.506 -4.415 46.224 1.00 92.38 109 LYS A O 1
ATOM 928 N N . ILE A 1 110 ? -8.053 -4.603 44.048 1.00 91.06 110 ILE A N 1
ATOM 929 C CA . ILE A 1 110 ? -7.392 -3.356 43.635 1.00 91.06 110 ILE A CA 1
ATOM 930 C C . ILE A 1 110 ? -8.068 -2.157 44.312 1.00 91.06 110 ILE A C 1
ATOM 932 O O . ILE A 1 110 ? -7.384 -1.305 44.866 1.00 91.06 110 ILE A O 1
ATOM 936 N N . LYS A 1 111 ? -9.406 -2.118 44.354 1.00 89.31 111 LYS A N 1
ATOM 937 C CA . LYS A 1 111 ? -10.147 -1.043 45.028 1.00 89.31 111 LYS A CA 1
ATOM 938 C C . LYS A 1 111 ? -9.813 -0.947 46.522 1.00 89.31 111 LYS A C 1
ATOM 940 O O . LYS A 1 111 ? -9.627 0.154 47.028 1.00 89.31 111 LYS A O 1
ATOM 945 N N . SER A 1 112 ? -9.721 -2.082 47.218 1.00 89.19 112 SER A N 1
ATOM 946 C CA . SER A 1 112 ? -9.306 -2.124 48.626 1.00 89.19 112 SER A CA 1
ATOM 947 C C . SER A 1 112 ? -7.878 -1.615 48.819 1.00 89.19 112 SER A C 1
ATOM 949 O O . SER A 1 112 ? -7.654 -0.812 49.715 1.00 89.19 112 SER A O 1
ATOM 951 N N . TYR A 1 113 ? -6.949 -2.012 47.945 1.00 89.06 113 TYR A N 1
ATOM 952 C CA . TYR A 1 113 ? -5.560 -1.551 47.985 1.00 89.06 113 TYR A CA 1
ATOM 953 C C . TYR A 1 113 ? -5.433 -0.033 47.780 1.00 89.06 113 TYR A C 1
ATOM 955 O O . TYR A 1 113 ? -4.717 0.634 48.518 1.00 89.06 113 TYR A O 1
ATOM 963 N N . ILE A 1 114 ? -6.172 0.531 46.816 1.00 87.25 114 ILE A N 1
ATOM 964 C CA . ILE A 1 114 ? -6.212 1.983 46.573 1.00 87.25 114 ILE A CA 1
ATOM 965 C C . ILE A 1 114 ? -6.717 2.722 47.816 1.00 87.25 114 ILE A C 1
ATOM 967 O O . ILE A 1 114 ? -6.143 3.737 48.199 1.00 87.25 114 ILE A O 1
ATOM 971 N N . LYS A 1 115 ? -7.769 2.203 48.462 1.00 85.94 115 LYS A N 1
ATOM 972 C CA . LYS A 1 115 ? -8.329 2.809 49.673 1.00 85.94 115 LYS A CA 1
ATOM 973 C C . LYS A 1 115 ? -7.329 2.786 50.833 1.00 85.94 115 LYS A C 1
ATOM 975 O O . LYS A 1 115 ? -7.103 3.820 51.452 1.00 85.94 115 LYS A O 1
ATOM 980 N N . GLU A 1 116 ? -6.686 1.648 51.074 1.00 86.81 116 GLU A N 1
ATOM 981 C CA . GLU A 1 116 ? -5.654 1.503 52.108 1.00 86.81 116 GLU A CA 1
ATOM 982 C C . GLU A 1 116 ? -4.492 2.489 51.893 1.00 86.81 116 GLU A C 1
ATOM 984 O O . GLU A 1 116 ? -4.100 3.197 52.820 1.00 86.81 116 GLU A O 1
ATOM 989 N N . LYS A 1 117 ? -4.005 2.614 50.649 1.00 84.88 117 LYS A N 1
ATOM 990 C CA . LYS A 1 117 ? -2.976 3.597 50.265 1.00 84.88 117 LYS A CA 1
ATOM 991 C C . LYS A 1 117 ? -3.425 5.041 50.470 1.00 84.88 117 LYS A C 1
ATOM 993 O O . LYS A 1 117 ? -2.640 5.858 50.946 1.00 84.88 117 LYS A O 1
ATOM 998 N N . SER A 1 118 ? -4.681 5.350 50.145 1.00 83.81 118 SER A N 1
ATOM 999 C CA . SER A 1 118 ? -5.235 6.689 50.352 1.00 83.81 118 SER A CA 1
ATOM 1000 C C . SER A 1 118 ? -5.232 7.082 51.830 1.00 83.81 118 SER A C 1
ATOM 1002 O O . SER A 1 118 ? -4.900 8.214 52.152 1.00 83.81 118 SER A O 1
ATOM 1004 N N . GLU A 1 119 ? -5.506 6.142 52.737 1.00 80.88 119 GLU A N 1
ATOM 1005 C CA . GLU A 1 119 ? -5.519 6.384 54.185 1.00 80.88 119 GLU A CA 1
ATOM 1006 C C . GLU A 1 119 ? -4.101 6.535 54.768 1.00 80.88 119 GLU A C 1
ATOM 1008 O O . GLU A 1 119 ? -3.923 7.234 55.762 1.00 80.88 119 GLU A O 1
ATOM 1013 N N . THR A 1 120 ? -3.084 5.925 54.145 1.00 77.25 120 THR A N 1
ATOM 1014 C CA . THR A 1 120 ? -1.682 6.009 54.602 1.00 77.25 120 THR A CA 1
ATOM 1015 C C . THR A 1 120 ? -0.912 7.207 54.040 1.00 77.25 120 THR A C 1
ATOM 1017 O O . THR A 1 120 ? 0.008 7.686 54.697 1.00 77.25 120 THR A O 1
ATOM 1020 N N . GLU A 1 121 ? -1.250 7.690 52.840 1.00 72.69 121 GLU A N 1
ATOM 1021 C CA . GLU A 1 121 ? -0.524 8.780 52.160 1.00 72.69 121 GLU A CA 1
ATOM 1022 C C . GLU A 1 121 ? -1.251 10.134 52.168 1.00 72.69 121 GLU A C 1
ATOM 1024 O O . GLU A 1 121 ? -0.665 11.153 51.790 1.00 72.69 121 GLU A O 1
ATOM 1029 N N . ALA A 1 122 ? -2.526 10.189 52.567 1.00 62.44 122 ALA A N 1
ATOM 1030 C CA . ALA A 1 122 ? -3.290 11.433 52.544 1.00 62.44 122 ALA A CA 1
ATOM 1031 C C . ALA A 1 122 ? -2.862 12.405 53.656 1.00 62.44 122 ALA A C 1
ATOM 1033 O O . ALA A 1 122 ? -3.402 12.400 54.758 1.00 62.44 122 ALA A O 1
ATOM 1034 N N . VAL A 1 123 ? -1.931 13.301 53.322 1.00 59.38 123 VAL A N 1
ATOM 1035 C CA . VAL A 1 123 ? -1.603 14.501 54.116 1.00 59.38 123 VAL A CA 1
ATOM 1036 C C . VAL A 1 123 ? -2.556 15.672 53.787 1.00 59.38 123 VAL A C 1
ATOM 1038 O O . VAL A 1 123 ? -2.738 16.569 54.605 1.00 59.38 123 VAL A O 1
ATOM 1041 N N . GLU A 1 124 ? -3.236 15.647 52.629 1.00 61.91 124 GLU A N 1
ATOM 1042 C CA . GLU A 1 124 ? -4.134 16.716 52.152 1.00 61.91 124 GLU A CA 1
ATOM 1043 C C . GLU A 1 124 ? -5.422 16.189 51.485 1.00 61.91 124 GLU A C 1
ATOM 1045 O O . GLU A 1 124 ? -5.429 15.164 50.799 1.00 61.91 124 GLU A O 1
ATOM 1050 N N . SER A 1 125 ? -6.521 16.945 51.619 1.00 64.00 125 SER A N 1
ATOM 1051 C CA . SER A 1 125 ? -7.862 16.594 51.103 1.00 64.00 125 SER A CA 1
ATOM 1052 C C . SER A 1 125 ? -7.963 16.478 49.572 1.00 64.00 125 SER A C 1
ATOM 1054 O O . SER A 1 125 ? -8.852 15.793 49.060 1.00 64.00 125 SER A O 1
ATOM 1056 N N . VAL A 1 126 ? -7.051 17.115 48.828 1.00 63.00 126 VAL A N 1
ATOM 1057 C CA . VAL A 1 126 ? -6.980 17.043 47.357 1.00 63.00 126 VAL A CA 1
ATOM 1058 C C . VAL A 1 126 ? -6.527 15.655 46.892 1.00 63.00 126 VAL A C 1
ATOM 1060 O O . VAL A 1 126 ? -7.066 15.138 45.913 1.00 63.00 126 VAL A O 1
ATOM 1063 N N . ASN A 1 127 ? -5.626 15.001 47.632 1.00 70.19 127 ASN A N 1
ATOM 1064 C CA . ASN A 1 127 ? -5.088 13.689 47.262 1.00 70.19 127 ASN A CA 1
ATOM 1065 C C . ASN A 1 127 ? -6.141 12.578 47.388 1.00 70.19 127 ASN A C 1
ATOM 1067 O O . ASN A 1 127 ? -6.208 11.695 46.535 1.00 70.19 127 ASN A O 1
ATOM 1071 N N . ILE A 1 128 ? -7.034 12.662 48.381 1.00 79.31 128 ILE A N 1
ATOM 1072 C CA . ILE A 1 128 ? -8.111 11.677 48.596 1.00 79.31 128 ILE A CA 1
ATOM 1073 C C . ILE A 1 128 ? -9.059 11.622 47.388 1.00 79.31 128 ILE A C 1
ATOM 1075 O O . ILE A 1 128 ? -9.390 10.542 46.904 1.00 79.31 128 ILE A O 1
ATOM 1079 N N . LYS A 1 129 ? -9.428 12.780 46.826 1.00 82.25 129 LYS A N 1
ATOM 1080 C CA . LYS A 1 129 ? -10.302 12.843 45.640 1.00 82.25 129 LYS A CA 1
ATOM 1081 C C . LYS A 1 129 ? -9.676 12.193 44.404 1.00 82.25 129 LYS A C 1
ATOM 1083 O O . LYS A 1 129 ? -10.396 11.634 43.578 1.00 82.25 129 LYS A O 1
ATOM 1088 N N . VAL A 1 130 ? -8.349 12.259 44.267 1.00 83.69 130 VAL A N 1
ATOM 1089 C CA . VAL A 1 130 ? -7.626 11.588 43.176 1.00 83.69 130 VAL A CA 1
ATOM 1090 C C . VAL A 1 130 ? -7.712 10.071 43.349 1.00 83.69 130 VAL A C 1
ATOM 1092 O O . VAL A 1 130 ? -8.062 9.372 42.398 1.00 83.69 130 VAL A O 1
ATOM 1095 N N . TYR A 1 131 ? -7.489 9.566 44.565 1.00 84.12 131 TYR A N 1
ATOM 1096 C CA . TYR A 1 131 ? -7.645 8.145 44.888 1.00 84.12 131 TYR A CA 1
ATOM 1097 C C . TYR A 1 131 ? -9.070 7.632 44.628 1.00 84.12 131 TYR A C 1
ATOM 1099 O O . TYR 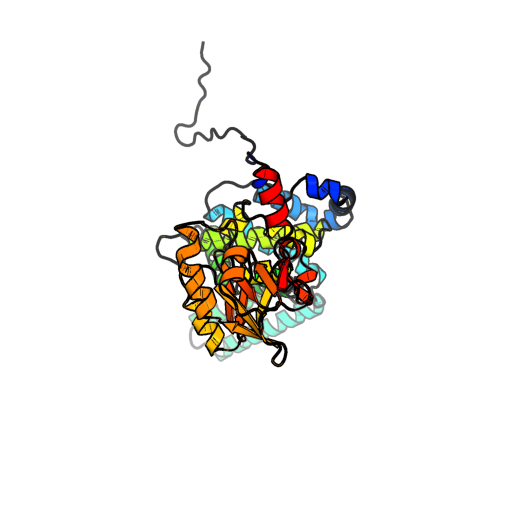A 1 131 ? -9.242 6.591 43.987 1.00 84.12 131 TYR A O 1
ATOM 1107 N N . ASP A 1 132 ? -10.091 8.387 45.039 1.00 84.19 132 ASP A N 1
ATOM 1108 C CA . ASP A 1 132 ? -11.496 8.053 44.777 1.00 84.19 132 ASP A CA 1
ATOM 1109 C C . ASP A 1 132 ? -11.811 8.012 43.275 1.00 84.19 132 ASP A C 1
ATOM 1111 O O . ASP A 1 132 ? -12.491 7.098 42.803 1.00 84.19 132 ASP A O 1
ATOM 1115 N N . SER A 1 133 ? -11.275 8.960 42.501 1.00 84.88 133 SER A N 1
ATOM 1116 C CA . SER A 1 133 ? -11.428 8.991 41.042 1.00 84.88 133 SER A CA 1
ATOM 1117 C C . SER A 1 133 ? -10.837 7.741 40.378 1.00 84.88 133 SER A C 1
ATOM 1119 O O . SER A 1 133 ? -11.505 7.093 39.568 1.00 84.88 133 SER A O 1
ATOM 1121 N N . ILE A 1 134 ? -9.630 7.322 40.777 1.00 85.31 134 ILE A N 1
ATOM 1122 C CA . ILE A 1 134 ? -9.001 6.089 40.272 1.00 85.31 134 ILE A CA 1
ATOM 1123 C C . ILE A 1 134 ? -9.850 4.862 40.653 1.00 85.31 134 ILE A C 1
ATOM 1125 O O . ILE A 1 134 ? -10.103 3.984 39.825 1.00 85.31 134 ILE A O 1
ATOM 1129 N N . ALA A 1 135 ? -10.351 4.805 41.891 1.00 84.62 135 ALA A N 1
ATOM 1130 C CA . ALA A 1 135 ? -11.211 3.718 42.354 1.00 84.62 135 ALA A CA 1
ATOM 1131 C C . ALA A 1 135 ? -12.556 3.644 41.603 1.00 84.62 135 ALA A C 1
ATOM 1133 O O . ALA A 1 135 ? -13.116 2.553 41.448 1.00 84.62 135 ALA A O 1
ATOM 1134 N N . LEU A 1 136 ? -13.087 4.780 41.141 1.00 84.62 136 LEU A N 1
ATOM 1135 C CA . LEU A 1 136 ? -14.273 4.839 40.286 1.00 84.62 136 LEU A CA 1
ATOM 1136 C C . LEU A 1 136 ? -13.976 4.324 38.873 1.00 84.62 136 LEU A C 1
ATOM 1138 O O . LEU A 1 136 ? -14.766 3.540 38.349 1.00 84.62 136 LEU A O 1
ATOM 1142 N N . GLN A 1 137 ? -12.822 4.669 38.296 1.00 84.19 137 GLN A N 1
ATOM 1143 C CA . GLN A 1 137 ? -12.412 4.194 36.967 1.00 84.19 137 GLN A CA 1
ATOM 1144 C C . GLN A 1 137 ? -12.264 2.667 36.891 1.00 84.19 137 GLN A C 1
ATOM 1146 O O . GLN A 1 137 ? -12.507 2.081 35.840 1.00 84.19 137 GLN A O 1
ATOM 1151 N N . LEU A 1 138 ? -11.967 1.984 38.005 1.00 83.38 138 LEU A N 1
ATOM 1152 C CA . LEU A 1 138 ? -11.971 0.513 38.050 1.00 83.38 138 LEU A CA 1
ATOM 1153 C C . LEU A 1 138 ? -13.326 -0.109 37.679 1.00 83.38 138 LEU A C 1
ATOM 1155 O O . LEU A 1 138 ? -13.367 -1.272 37.280 1.00 83.38 138 LEU A O 1
ATOM 1159 N N . GLN A 1 139 ? -14.431 0.628 37.832 1.00 74.75 139 GLN A N 1
ATOM 1160 C CA . GLN A 1 139 ? -15.769 0.150 37.470 1.00 74.75 139 GLN A CA 1
ATOM 1161 C C . GLN A 1 139 ? -16.017 0.196 35.960 1.00 74.75 139 GLN A C 1
ATOM 1163 O O . GLN A 1 139 ? -16.845 -0.567 35.469 1.00 74.75 139 GLN A O 1
ATOM 1168 N N . SER A 1 140 ? -15.304 1.060 35.231 1.00 75.44 140 SER A N 1
ATOM 1169 C CA . SER A 1 140 ? -15.409 1.194 33.776 1.00 75.44 140 SER A CA 1
ATOM 1170 C C . SER A 1 140 ? -14.378 0.362 33.011 1.00 75.44 140 SER A C 1
ATOM 1172 O O . SER A 1 140 ? -14.368 0.400 31.784 1.00 75.44 140 SER A O 1
ATOM 1174 N N . ILE A 1 141 ? -13.511 -0.390 33.702 1.00 81.50 141 ILE A N 1
ATOM 1175 C CA . ILE A 1 141 ? -12.571 -1.312 33.054 1.00 81.50 141 ILE A CA 1
ATOM 1176 C C . ILE A 1 141 ? -13.347 -2.470 32.422 1.00 81.50 141 ILE A C 1
ATOM 1178 O O . ILE A 1 141 ? -14.094 -3.185 33.094 1.00 81.50 141 ILE A O 1
ATOM 1182 N N . GLU A 1 142 ? -13.129 -2.684 31.128 1.00 78.50 142 GLU A N 1
ATOM 1183 C CA . GLU A 1 142 ? -13.669 -3.836 30.415 1.00 78.50 142 GLU A CA 1
ATOM 1184 C C . GLU A 1 142 ? -12.907 -5.114 30.797 1.00 78.50 142 GLU A C 1
ATOM 1186 O O . GLU A 1 142 ? -11.678 -5.142 30.862 1.00 78.50 142 GLU A O 1
ATOM 1191 N N . ASN A 1 143 ? -13.639 -6.207 31.018 1.00 81.69 143 ASN A N 1
ATOM 1192 C CA . ASN A 1 143 ? -13.057 -7.543 31.139 1.00 81.69 143 ASN A CA 1
ATOM 1193 C C . ASN A 1 143 ? -12.679 -8.048 29.740 1.00 81.69 143 ASN A C 1
ATOM 1195 O O . ASN A 1 143 ? -13.462 -8.760 29.106 1.00 81.69 143 ASN A O 1
ATOM 1199 N N . SER A 1 144 ? -11.524 -7.600 29.257 1.00 81.31 144 SER A N 1
ATOM 1200 C CA . SER A 1 144 ? -10.992 -7.890 27.929 1.00 81.31 144 SER A CA 1
ATOM 1201 C C . SER A 1 144 ? -9.464 -7.953 27.968 1.00 81.31 144 SER A C 1
ATOM 1203 O O . SER A 1 144 ? -8.827 -7.238 28.741 1.00 81.31 144 SER A O 1
ATOM 1205 N N . SER A 1 145 ? -8.875 -8.781 27.108 1.00 80.19 145 SER A N 1
ATOM 1206 C CA . SER A 1 145 ? -7.440 -8.778 26.818 1.00 80.19 145 SER A CA 1
ATOM 1207 C C . SER A 1 145 ? -7.011 -7.614 25.917 1.00 80.19 145 SER A C 1
ATOM 1209 O O . SER A 1 145 ? -5.815 -7.391 25.756 1.00 80.19 145 SER A O 1
ATOM 1211 N N . PHE A 1 146 ? -7.963 -6.876 25.335 1.00 84.19 146 PHE A N 1
ATOM 1212 C CA . PHE A 1 146 ? -7.723 -5.698 24.501 1.00 84.19 146 PHE A CA 1
ATOM 1213 C C . PHE A 1 146 ? -8.495 -4.505 25.071 1.00 84.19 146 PHE A C 1
ATOM 1215 O O . PHE A 1 146 ? -9.667 -4.282 24.762 1.00 84.19 146 PHE A O 1
ATOM 1222 N N . SER A 1 147 ? -7.831 -3.726 25.917 1.00 78.31 147 SER A N 1
ATOM 1223 C CA . SER A 1 147 ? -8.453 -2.675 26.723 1.00 78.31 147 SER A CA 1
ATOM 1224 C C . SER A 1 147 ? -8.697 -1.374 25.955 1.00 78.31 147 SER A C 1
ATOM 1226 O O . SER A 1 147 ? -9.592 -0.606 26.303 1.00 78.31 147 SER A O 1
ATOM 1228 N N . SER A 1 148 ? -7.930 -1.113 24.891 1.00 87.75 148 SER A N 1
ATOM 1229 C CA . SER A 1 148 ? -7.989 0.161 24.169 1.00 87.75 148 SER A CA 1
ATOM 1230 C C . SER A 1 148 ? -8.159 0.013 22.658 1.00 87.75 148 SER A C 1
ATOM 1232 O O . SER A 1 148 ? -7.779 -0.987 22.053 1.00 87.75 148 SER A O 1
ATOM 1234 N N . PHE A 1 149 ? -8.666 1.072 22.015 1.00 90.94 149 PHE A N 1
ATOM 1235 C CA . PHE A 1 149 ? -8.708 1.170 20.550 1.00 90.94 149 PHE A CA 1
ATOM 1236 C C . PHE A 1 149 ? -7.320 0.955 19.915 1.00 90.94 149 PHE A C 1
ATOM 1238 O O . PHE A 1 149 ? -7.214 0.335 18.862 1.00 90.94 149 PHE A O 1
ATOM 1245 N N . GLY A 1 150 ? -6.246 1.419 20.569 1.00 91.62 150 GLY A N 1
ATOM 1246 C CA . GLY A 1 150 ? -4.886 1.235 20.050 1.00 91.62 150 GLY A CA 1
ATOM 1247 C C . GLY A 1 150 ? -4.464 -0.227 20.025 1.00 91.62 150 GLY A C 1
ATOM 1248 O O . GLY A 1 150 ? -4.056 -0.717 18.981 1.00 91.62 150 GLY A O 1
ATOM 1249 N N . GLU A 1 151 ? -4.670 -0.944 21.128 1.00 91.31 151 GLU A N 1
ATOM 1250 C CA . GLU A 1 151 ? -4.339 -2.371 21.220 1.00 91.31 151 GLU A CA 1
ATOM 1251 C C . GLU A 1 151 ? -5.155 -3.208 20.228 1.00 91.31 151 GLU A C 1
ATOM 1253 O O . GLU A 1 151 ? -4.617 -4.090 19.561 1.00 91.31 151 GLU A O 1
ATOM 1258 N N . LYS A 1 152 ? -6.451 -2.903 20.076 1.00 94.00 152 LYS A N 1
ATOM 1259 C CA . LYS A 1 152 ? -7.331 -3.574 19.105 1.00 94.00 152 LYS A CA 1
ATOM 1260 C C . LYS A 1 152 ? -6.851 -3.342 17.666 1.00 94.00 152 LYS A C 1
ATOM 1262 O O . LYS A 1 152 ? -6.827 -4.277 16.863 1.00 94.00 152 LYS A O 1
ATOM 1267 N N . PHE A 1 153 ? -6.440 -2.113 17.346 1.00 95.00 153 PHE A N 1
ATOM 1268 C CA . PHE A 1 153 ? -5.887 -1.758 16.040 1.00 95.00 153 PHE A CA 1
ATOM 1269 C C . PHE A 1 153 ? -4.554 -2.463 15.766 1.00 95.00 153 PHE A C 1
ATOM 1271 O O . PHE A 1 153 ? -4.410 -3.113 14.732 1.00 95.00 153 PHE A O 1
ATOM 1278 N N . GLU A 1 154 ? -3.608 -2.406 16.703 1.00 94.12 154 GLU A N 1
ATOM 1279 C CA . GLU A 1 154 ? -2.314 -3.086 16.591 1.00 94.12 154 GLU A CA 1
ATOM 1280 C C . GLU A 1 154 ? -2.484 -4.598 16.437 1.00 94.12 154 GLU A C 1
ATOM 1282 O O . GLU A 1 154 ? -1.849 -5.211 15.576 1.00 94.12 154 GLU A O 1
ATOM 1287 N N . PHE A 1 155 ? -3.405 -5.197 17.195 1.00 94.06 155 PHE A N 1
ATOM 1288 C CA . PHE A 1 155 ? -3.734 -6.608 17.060 1.00 94.06 155 PHE A CA 1
ATOM 1289 C C . PHE A 1 155 ? -4.264 -6.936 15.660 1.00 94.06 155 PHE A C 1
ATOM 1291 O O . PHE A 1 155 ? -3.760 -7.866 15.023 1.00 94.06 155 PHE A O 1
ATOM 1298 N N . LYS A 1 156 ? -5.211 -6.154 15.121 1.00 94.38 156 LYS A N 1
ATOM 1299 C CA . LYS A 1 156 ? -5.705 -6.363 13.749 1.00 94.38 156 LYS A CA 1
ATOM 1300 C C . LYS A 1 156 ? -4.593 -6.191 12.709 1.00 94.38 156 LYS A C 1
ATOM 1302 O O . LYS A 1 156 ? -4.486 -7.012 11.795 1.00 94.38 156 LYS A O 1
ATOM 1307 N N . CYS A 1 157 ? -3.735 -5.183 12.855 1.00 95.25 157 CYS A N 1
ATOM 1308 C CA . CYS A 1 157 ? -2.577 -4.978 11.984 1.00 95.25 157 CYS A CA 1
ATOM 1309 C C . CYS A 1 157 ? -1.594 -6.156 12.054 1.00 95.25 157 CYS A C 1
ATOM 1311 O O . CYS A 1 157 ? -1.117 -6.602 11.016 1.00 95.25 157 CYS A O 1
ATOM 1313 N N . SER A 1 158 ? -1.369 -6.744 13.234 1.00 94.62 158 SER A N 1
ATOM 1314 C CA . SER A 1 158 ? -0.513 -7.932 13.395 1.00 94.62 158 SER A CA 1
ATOM 1315 C C . SER A 1 158 ? -1.045 -9.177 12.670 1.00 94.62 158 SER A C 1
ATOM 1317 O O . SER A 1 158 ? -0.274 -10.065 12.307 1.00 94.62 158 SER A O 1
ATOM 1319 N N . LYS A 1 159 ? -2.366 -9.242 12.449 1.00 94.56 159 LYS A N 1
ATOM 1320 C CA . LYS A 1 159 ? -3.052 -10.295 11.681 1.00 94.56 159 LYS A CA 1
ATOM 1321 C C . LYS A 1 159 ? -3.241 -9.940 10.205 1.00 94.56 159 LYS A C 1
ATOM 1323 O O . LYS A 1 159 ? -3.743 -10.760 9.441 1.00 94.56 159 LYS A O 1
ATOM 1328 N N . THR A 1 160 ? -2.866 -8.730 9.808 1.00 95.62 160 THR A N 1
ATOM 1329 C CA . THR A 1 160 ? -2.933 -8.255 8.426 1.00 95.62 160 THR A CA 1
ATOM 1330 C C . THR A 1 160 ? -1.642 -8.615 7.695 1.00 95.62 160 THR A C 1
ATOM 1332 O O . THR A 1 160 ? -0.578 -8.702 8.305 1.00 95.62 160 THR A O 1
ATOM 1335 N N . ASP A 1 161 ? -1.721 -8.845 6.382 1.00 96.06 161 ASP A N 1
ATOM 1336 C CA . ASP A 1 161 ? -0.530 -9.126 5.580 1.00 96.06 161 ASP A CA 1
ATOM 1337 C C . ASP A 1 161 ? 0.470 -7.967 5.692 1.00 96.06 161 ASP A C 1
ATOM 1339 O O . ASP A 1 161 ? 0.130 -6.804 5.451 1.00 96.06 161 ASP A O 1
ATOM 1343 N N . LYS A 1 162 ? 1.712 -8.293 6.066 1.00 95.62 162 LYS A N 1
ATOM 1344 C CA . LYS A 1 162 ? 2.759 -7.299 6.330 1.00 95.62 162 LYS A CA 1
ATOM 1345 C C . LYS A 1 162 ? 3.022 -6.406 5.122 1.00 95.62 162 LYS A C 1
ATOM 1347 O O . LYS A 1 162 ? 3.244 -5.218 5.307 1.00 95.62 162 LYS A O 1
ATOM 1352 N N . GLN A 1 163 ? 2.948 -6.944 3.904 1.00 95.50 163 GLN A N 1
ATOM 1353 C CA . GLN A 1 163 ? 3.178 -6.163 2.691 1.00 95.50 163 GLN A CA 1
ATOM 1354 C C . GLN A 1 163 ? 2.072 -5.125 2.481 1.00 95.50 163 GLN A C 1
ATOM 1356 O O . GLN A 1 163 ? 2.364 -4.002 2.093 1.00 95.50 163 GLN A O 1
ATOM 1361 N N . ILE A 1 164 ? 0.814 -5.446 2.805 1.00 97.31 164 ILE A N 1
ATOM 1362 C CA . ILE A 1 164 ? -0.290 -4.473 2.743 1.00 97.31 164 ILE A CA 1
ATOM 1363 C C . ILE A 1 164 ? -0.085 -3.341 3.755 1.00 97.31 164 ILE A C 1
ATOM 1365 O O . ILE A 1 164 ? -0.257 -2.172 3.405 1.00 97.31 164 ILE A O 1
ATOM 1369 N N . ILE A 1 165 ? 0.335 -3.668 4.983 1.00 97.12 165 ILE A N 1
ATOM 1370 C CA . ILE A 1 165 ? 0.680 -2.657 5.994 1.00 97.12 165 ILE A CA 1
ATOM 1371 C C . ILE A 1 165 ? 1.834 -1.772 5.503 1.00 97.12 165 ILE A C 1
ATOM 1373 O O . ILE A 1 165 ? 1.738 -0.549 5.608 1.00 97.12 165 ILE A O 1
ATOM 1377 N N . SER A 1 166 ? 2.875 -2.361 4.908 1.00 96.56 166 SER A N 1
ATOM 1378 C CA . SER A 1 166 ? 4.013 -1.624 4.344 1.00 96.56 166 SER A CA 1
ATOM 1379 C C . SER A 1 166 ? 3.629 -0.728 3.160 1.00 96.56 166 SER A C 1
ATOM 1381 O O . SER A 1 166 ? 4.151 0.380 3.058 1.00 96.56 166 SER A O 1
ATOM 1383 N N . ILE A 1 167 ? 2.700 -1.161 2.296 1.00 97.00 167 ILE A N 1
ATOM 1384 C CA . ILE A 1 167 ? 2.188 -0.367 1.164 1.00 97.00 167 ILE A CA 1
ATOM 1385 C C . ILE A 1 167 ? 1.393 0.843 1.657 1.00 97.00 167 ILE A C 1
ATOM 1387 O O . ILE A 1 167 ? 1.638 1.968 1.221 1.00 97.00 167 ILE A O 1
ATOM 1391 N N . ILE A 1 168 ? 0.432 0.628 2.561 1.00 96.75 168 ILE A N 1
ATOM 1392 C CA . ILE A 1 168 ? -0.412 1.708 3.096 1.00 96.75 168 ILE A CA 1
ATOM 1393 C C . ILE A 1 168 ? 0.425 2.659 3.960 1.00 96.75 168 ILE A C 1
ATOM 1395 O O . ILE A 1 168 ? 0.225 3.875 3.923 1.00 96.75 168 ILE A O 1
ATOM 1399 N N . ASN A 1 169 ? 1.400 2.111 4.689 1.00 96.25 169 ASN A N 1
ATOM 1400 C CA . ASN A 1 169 ? 2.370 2.839 5.496 1.00 96.25 169 ASN A CA 1
ATOM 1401 C C . ASN A 1 169 ? 1.702 3.837 6.459 1.00 96.25 169 ASN A C 1
ATOM 1403 O O . ASN A 1 169 ? 1.949 5.045 6.396 1.00 96.25 169 ASN A O 1
ATOM 1407 N N . LEU A 1 170 ? 0.788 3.336 7.294 1.00 94.88 170 LEU A N 1
ATOM 1408 C CA . LEU A 1 170 ? 0.171 4.092 8.384 1.00 94.88 170 LEU A CA 1
ATOM 1409 C C . LEU A 1 170 ? 0.932 3.790 9.681 1.00 94.88 170 LEU A C 1
ATOM 1411 O O . LEU A 1 170 ? 0.816 2.696 10.230 1.00 94.88 170 LEU A O 1
ATOM 1415 N N . THR A 1 171 ? 1.739 4.739 10.151 1.00 93.12 171 THR A N 1
ATOM 1416 C CA . THR A 1 171 ? 2.602 4.542 11.325 1.00 93.12 171 THR A CA 1
ATOM 1417 C C . THR A 1 171 ? 1.828 4.673 12.640 1.00 93.12 171 THR A C 1
ATOM 1419 O O . THR A 1 171 ? 0.744 5.255 12.694 1.00 93.12 171 THR A O 1
ATOM 1422 N N . THR A 1 172 ? 2.407 4.199 13.748 1.00 91.44 172 THR A N 1
ATOM 1423 C CA . THR A 1 172 ? 1.827 4.381 15.093 1.00 91.44 172 THR A CA 1
ATOM 1424 C C . THR A 1 172 ? 1.640 5.861 15.446 1.00 91.44 172 THR A C 1
ATOM 1426 O O . THR A 1 172 ? 0.640 6.227 16.064 1.00 91.44 172 THR A O 1
ATOM 1429 N N . ASN A 1 173 ? 2.556 6.731 15.006 1.00 93.62 173 ASN A N 1
ATOM 1430 C CA . ASN A 1 173 ? 2.439 8.178 15.198 1.00 93.62 173 ASN A CA 1
ATOM 1431 C C . ASN A 1 173 ? 1.272 8.763 14.393 1.00 93.62 173 ASN A C 1
ATOM 1433 O O . ASN A 1 173 ? 0.502 9.554 14.938 1.00 93.62 173 ASN A O 1
ATOM 1437 N N . ASP A 1 174 ? 1.105 8.336 13.136 1.00 95.06 174 ASP A N 1
ATOM 1438 C CA . ASP A 1 174 ? -0.031 8.742 12.300 1.00 95.06 174 ASP A CA 1
ATOM 1439 C C . ASP A 1 174 ? -1.361 8.334 12.944 1.00 95.06 174 ASP A C 1
ATOM 1441 O O . ASP A 1 174 ? -2.290 9.132 13.054 1.00 95.06 174 ASP A O 1
ATOM 1445 N N . PHE A 1 175 ? -1.442 7.095 13.432 1.00 94.56 175 PHE A N 1
ATOM 1446 C CA . PHE A 1 175 ? -2.626 6.590 14.118 1.00 94.56 175 PHE A CA 1
ATOM 1447 C C . PHE A 1 175 ? -2.909 7.343 15.429 1.00 94.56 175 PHE A C 1
ATOM 1449 O O . PHE A 1 175 ? -4.054 7.701 15.717 1.00 94.56 175 PHE A O 1
ATOM 1456 N N . GLY A 1 176 ? -1.870 7.646 16.212 1.00 93.19 176 GLY A N 1
ATOM 1457 C CA . GLY A 1 176 ? -1.983 8.480 17.408 1.00 93.19 176 GLY A CA 1
ATOM 1458 C C . GLY A 1 176 ? -2.510 9.885 17.101 1.00 93.19 176 GLY A C 1
ATOM 1459 O O . GLY A 1 176 ? -3.329 10.410 17.859 1.00 93.19 176 GLY A O 1
ATOM 1460 N N . HIS A 1 177 ? -2.092 10.474 15.977 1.00 94.38 177 HIS A N 1
ATOM 1461 C CA . HIS A 1 177 ? -2.592 11.763 15.489 1.00 94.38 177 HIS A CA 1
ATOM 1462 C C . HIS A 1 177 ? -4.072 11.693 15.094 1.00 94.38 177 HIS A C 1
ATOM 1464 O O . HIS A 1 177 ? -4.881 12.470 15.599 1.00 94.38 177 HIS A O 1
ATOM 1470 N N . LEU A 1 178 ? -4.458 10.688 14.301 1.00 94.44 178 LEU A N 1
ATOM 1471 C CA . LEU A 1 178 ? -5.853 10.440 13.914 1.00 94.44 178 LEU A CA 1
ATOM 1472 C C . LEU A 1 178 ? -6.783 10.292 15.124 1.00 94.44 178 LEU A C 1
ATOM 1474 O O . LEU A 1 178 ? -7.878 10.855 15.144 1.00 94.44 178 LEU A O 1
ATOM 1478 N N . LYS A 1 179 ? -6.341 9.574 16.165 1.00 93.25 179 LYS A N 1
ATOM 1479 C CA . LYS A 1 179 ? -7.098 9.438 17.417 1.00 93.25 179 LYS A CA 1
ATOM 1480 C C . LYS A 1 179 ? -7.318 10.776 18.116 1.00 93.25 179 LYS A C 1
ATOM 1482 O O . LYS A 1 179 ? -8.417 11.020 18.608 1.00 93.25 179 LYS A O 1
ATOM 1487 N N . LYS A 1 180 ? -6.293 11.629 18.174 1.00 92.38 180 LYS A N 1
ATOM 1488 C CA . LYS A 1 180 ? -6.407 12.960 18.787 1.00 92.38 180 LYS A CA 1
ATOM 1489 C C . LYS A 1 180 ? -7.408 13.822 18.027 1.00 92.38 180 LYS A C 1
ATOM 1491 O O . LYS A 1 180 ? -8.286 14.392 18.660 1.00 92.38 180 LYS A O 1
ATOM 1496 N N . ILE A 1 181 ? -7.330 13.838 16.695 1.00 92.19 181 ILE A N 1
ATOM 1497 C CA . ILE A 1 181 ? -8.271 14.580 15.847 1.00 92.19 181 ILE A CA 1
ATOM 1498 C C . ILE A 1 181 ? -9.703 14.087 16.068 1.00 92.19 181 ILE A C 1
ATOM 1500 O O . ILE A 1 181 ? -10.584 14.896 16.348 1.00 92.19 181 ILE A O 1
ATOM 1504 N N . ARG A 1 182 ? -9.936 12.767 16.012 1.00 92.81 182 ARG A N 1
ATOM 1505 C CA . ARG A 1 182 ? -11.256 12.172 16.279 1.00 92.81 182 ARG A CA 1
ATOM 1506 C C . ARG A 1 182 ? -11.811 12.623 17.631 1.00 92.81 182 ARG A C 1
ATOM 1508 O O . ARG A 1 182 ? -12.970 13.017 17.701 1.00 92.81 182 ARG A O 1
ATOM 1515 N N . ASN A 1 183 ? -10.997 12.568 18.685 1.00 90.88 183 ASN A N 1
ATOM 1516 C CA . ASN A 1 183 ? -11.423 12.967 20.023 1.00 90.88 183 ASN A CA 1
ATOM 1517 C C . ASN A 1 183 ? -11.746 14.465 20.092 1.00 90.88 183 ASN A C 1
ATOM 1519 O O . ASN A 1 183 ? -12.796 14.815 20.613 1.00 90.88 183 ASN A O 1
ATOM 1523 N N . SER A 1 184 ? -10.901 15.335 19.529 1.00 91.06 184 SER A N 1
ATOM 1524 C CA . SER A 1 184 ? -11.167 16.779 19.480 1.00 91.06 184 SER A CA 1
ATOM 1525 C C . SER A 1 184 ? -12.489 17.082 18.777 1.00 91.06 184 SER A C 1
ATOM 1527 O O . SER A 1 184 ? -13.352 17.730 19.360 1.00 91.06 184 SER A O 1
ATOM 1529 N N . ILE A 1 185 ? -12.705 16.522 17.583 1.00 89.50 185 ILE A N 1
ATOM 1530 C CA . ILE A 1 185 ? -13.946 16.733 16.824 1.00 89.50 185 ILE A CA 1
ATOM 1531 C C . ILE A 1 185 ? -15.159 16.209 17.604 1.00 89.50 185 ILE A C 1
ATOM 1533 O O . ILE A 1 185 ? -16.185 16.880 17.669 1.00 89.50 185 ILE A O 1
ATOM 1537 N N . ALA A 1 186 ? -15.051 15.030 18.227 1.00 88.00 186 ALA A N 1
ATOM 1538 C CA . ALA A 1 186 ? -16.134 14.449 19.022 1.00 88.00 186 ALA A CA 1
ATOM 1539 C C . ALA A 1 186 ? -16.502 15.291 20.259 1.00 88.00 186 ALA A C 1
ATOM 1541 O O . ALA A 1 186 ? -17.641 15.226 20.717 1.00 88.00 186 ALA A O 1
ATOM 1542 N N . HIS A 1 187 ? -15.562 16.080 20.784 1.00 88.44 187 HIS A N 1
ATOM 1543 C CA . HIS A 1 187 ? -15.788 17.018 21.885 1.00 88.44 187 HIS A CA 1
ATOM 1544 C C . HIS A 1 187 ? -16.155 18.437 21.419 1.00 88.44 187 HIS A C 1
ATOM 1546 O O . HIS A 1 187 ? -16.444 19.287 22.255 1.00 88.44 187 HIS A O 1
ATOM 1552 N N . GLY A 1 188 ? -16.203 18.685 20.105 1.00 85.56 188 GLY A N 1
ATOM 1553 C CA . GLY A 1 188 ? -16.465 20.009 19.534 1.00 85.56 188 GLY A CA 1
ATOM 1554 C C . GLY A 1 188 ? -15.263 20.959 19.582 1.00 85.56 188 GLY A C 1
ATOM 1555 O O . GLY A 1 188 ? -15.421 22.147 19.311 1.00 85.56 188 GLY A O 1
ATOM 1556 N N . ASP A 1 189 ? -14.074 20.450 19.908 1.00 88.25 189 ASP A N 1
ATOM 1557 C CA . ASP A 1 189 ? -12.832 21.217 19.926 1.00 88.25 189 ASP A CA 1
ATOM 1558 C C . ASP A 1 189 ? -12.243 21.348 18.516 1.00 88.25 189 ASP A C 1
ATOM 1560 O O . ASP A 1 189 ? -12.331 20.433 17.691 1.00 88.25 189 ASP A O 1
ATOM 1564 N N . SER A 1 190 ? -11.531 22.449 18.263 1.00 84.56 190 SER A N 1
ATOM 1565 C CA . SER A 1 190 ? -10.761 22.615 17.029 1.00 84.56 190 SER A CA 1
ATOM 1566 C C . SER A 1 190 ? -9.594 21.615 16.981 1.00 84.56 190 SER A C 1
ATOM 1568 O O . SER A 1 190 ? -8.709 21.666 17.847 1.00 84.56 190 SER A O 1
ATOM 1570 N N . PRO A 1 191 ? -9.542 20.710 15.985 1.00 85.81 191 PRO A N 1
ATOM 1571 C CA . PRO A 1 191 ? -8.466 19.737 15.883 1.00 85.81 191 PRO A CA 1
ATOM 1572 C C . PRO A 1 191 ? -7.130 20.433 15.608 1.00 85.81 191 PRO A C 1
ATOM 1574 O O . PRO A 1 191 ? -7.029 21.346 14.789 1.00 85.81 191 PRO A O 1
ATOM 1577 N N . LYS A 1 192 ? -6.076 19.977 16.288 1.00 87.56 192 LYS A N 1
ATOM 1578 C CA . LYS A 1 192 ? -4.712 20.450 16.034 1.00 87.56 192 LYS A CA 1
ATOM 1579 C C . LYS A 1 192 ? -4.169 19.769 14.783 1.00 87.56 192 LYS A C 1
ATOM 1581 O O . LYS A 1 192 ? -3.926 18.563 14.805 1.00 87.56 192 LYS A O 1
ATOM 1586 N N . LEU A 1 193 ? -3.980 20.551 13.727 1.00 89.38 193 LEU A N 1
ATOM 1587 C CA . LEU A 1 193 ? -3.318 20.112 12.501 1.00 89.38 193 LEU A CA 1
ATOM 1588 C C . LEU A 1 193 ? -1.825 19.891 12.750 1.00 89.38 193 LEU A C 1
ATOM 1590 O O . LEU A 1 193 ? -1.245 20.491 13.661 1.00 89.38 193 LEU A O 1
ATOM 1594 N N . LYS A 1 194 ? -1.205 19.022 11.950 1.00 87.88 194 LYS A N 1
ATOM 1595 C CA . LYS A 1 194 ? 0.244 18.807 12.009 1.00 87.88 194 LYS A CA 1
ATOM 1596 C C . LYS A 1 194 ? 1.013 20.032 11.528 1.00 87.88 194 LYS A C 1
ATOM 1598 O O . LYS A 1 194 ? 1.954 20.454 12.195 1.00 87.88 194 LYS A O 1
ATOM 1603 N N . ASP A 1 195 ? 0.574 20.591 10.407 1.00 85.38 195 ASP A N 1
ATOM 1604 C CA . ASP A 1 195 ? 1.139 21.790 9.809 1.00 85.38 195 ASP A CA 1
ATOM 1605 C C . ASP A 1 195 ? 0.118 22.925 9.951 1.00 85.38 195 ASP A C 1
ATOM 1607 O O . ASP A 1 195 ? -1.060 22.770 9.629 1.00 85.38 195 ASP A O 1
ATOM 1611 N N . ASN A 1 196 ? 0.545 24.062 10.506 1.00 78.56 196 ASN A N 1
ATOM 1612 C CA . ASN A 1 196 ? -0.351 25.163 10.867 1.00 78.56 196 ASN A CA 1
ATOM 1613 C C . ASN A 1 196 ? -1.160 25.662 9.654 1.00 78.56 196 ASN A C 1
ATOM 1615 O O . ASN A 1 196 ? -0.651 26.424 8.836 1.00 78.56 196 ASN A O 1
ATOM 1619 N N . GLY A 1 197 ? -2.435 25.269 9.587 1.00 78.38 197 GLY A N 1
ATOM 1620 C CA . GLY A 1 197 ? -3.382 25.690 8.552 1.00 78.38 197 GLY A CA 1
ATOM 1621 C C . GLY A 1 197 ? -3.406 24.827 7.285 1.00 78.38 197 GLY A C 1
ATOM 1622 O O . GLY A 1 197 ? -4.232 25.100 6.418 1.00 78.38 197 GLY A O 1
ATOM 1623 N N . ASP A 1 198 ? -2.567 23.791 7.174 1.00 87.81 198 ASP A N 1
ATOM 1624 C CA . ASP A 1 198 ? -2.584 22.852 6.045 1.00 87.81 198 ASP A CA 1
ATOM 1625 C C . ASP A 1 198 ? -3.147 21.493 6.481 1.00 87.81 198 ASP A C 1
ATOM 1627 O O . ASP A 1 198 ? -2.593 20.821 7.347 1.00 87.81 198 ASP A O 1
ATOM 1631 N N . ILE A 1 199 ? -4.259 21.092 5.860 1.00 90.25 199 ILE A N 1
ATOM 1632 C CA . ILE A 1 199 ? -4.964 19.831 6.135 1.00 90.25 199 ILE A CA 1
ATOM 1633 C C . ILE A 1 199 ? -4.481 18.669 5.256 1.00 90.25 199 ILE A C 1
ATOM 1635 O O . ILE A 1 199 ? -5.013 17.560 5.340 1.00 90.25 199 ILE A O 1
ATOM 1639 N N . THR A 1 200 ? -3.515 18.901 4.360 1.00 91.31 200 THR A N 1
ATOM 1640 C CA . THR A 1 200 ? -3.057 17.913 3.369 1.00 91.31 200 THR A CA 1
ATOM 1641 C C . THR A 1 200 ? -2.618 16.610 4.032 1.00 91.31 200 THR A C 1
ATOM 1643 O O . THR A 1 200 ? -2.894 15.521 3.520 1.00 91.31 200 THR A O 1
ATOM 1646 N N . TYR A 1 201 ? -1.952 16.702 5.183 1.00 93.12 201 TYR A N 1
ATOM 1647 C CA . TYR A 1 201 ? -1.495 15.533 5.923 1.00 93.12 201 TYR A CA 1
ATOM 1648 C C . TYR A 1 201 ? -2.670 14.725 6.490 1.00 93.12 201 TYR A C 1
ATOM 1650 O O . TYR A 1 201 ? -2.727 13.510 6.305 1.00 93.12 201 TYR A O 1
ATOM 1658 N N . GLU A 1 202 ? -3.640 15.379 7.120 1.00 93.62 202 GLU A N 1
ATOM 1659 C CA . GLU A 1 202 ? -4.831 14.760 7.703 1.00 93.62 202 GLU A CA 1
ATOM 1660 C C . GLU A 1 202 ? -5.723 14.123 6.635 1.00 93.62 202 GLU A C 1
ATOM 1662 O O . GLU A 1 202 ? -6.193 12.994 6.809 1.00 93.62 202 GLU A O 1
ATOM 1667 N N . VAL A 1 203 ? -5.897 14.800 5.497 1.00 91.75 203 VAL A N 1
ATOM 1668 C CA . VAL A 1 203 ? -6.620 14.257 4.343 1.00 91.75 203 VAL A CA 1
ATOM 1669 C C . VAL A 1 203 ? -5.906 13.013 3.818 1.00 91.75 203 VAL A C 1
ATOM 1671 O O . VAL A 1 203 ? -6.547 11.971 3.678 1.00 91.75 203 VAL A O 1
ATOM 1674 N N . MET A 1 204 ? -4.586 13.055 3.614 1.00 94.31 204 MET A N 1
ATOM 1675 C CA . MET A 1 204 ? -3.801 11.880 3.210 1.00 94.31 204 MET A CA 1
ATOM 1676 C C . MET A 1 204 ? -3.968 10.718 4.207 1.00 94.31 204 MET A C 1
ATOM 1678 O O . MET A 1 204 ? -4.202 9.580 3.791 1.00 94.31 204 MET A O 1
ATOM 1682 N N . LEU A 1 205 ? -3.896 10.978 5.519 1.00 95.00 205 LEU A N 1
ATOM 1683 C CA . LEU A 1 205 ? -4.106 9.945 6.539 1.00 95.00 205 LEU A CA 1
ATOM 1684 C C . LEU A 1 205 ? -5.517 9.351 6.479 1.00 95.00 205 LEU A C 1
ATOM 1686 O O . LEU A 1 205 ? -5.668 8.135 6.604 1.00 95.00 205 LEU A O 1
ATOM 1690 N N . SER A 1 206 ? -6.539 10.172 6.224 1.00 92.75 206 SER A N 1
ATOM 1691 C CA . SER A 1 206 ? -7.913 9.693 6.044 1.00 92.75 206 SER A CA 1
ATOM 1692 C C . SER A 1 206 ? -8.023 8.706 4.873 1.00 92.75 206 SER A C 1
ATOM 1694 O O . SER A 1 206 ? -8.652 7.657 5.010 1.00 92.75 206 SER A O 1
ATOM 1696 N N . LYS A 1 207 ? -7.324 8.967 3.757 1.00 93.06 207 LYS A N 1
ATOM 1697 C CA . LYS A 1 207 ? -7.307 8.070 2.591 1.00 93.06 207 LYS A CA 1
ATOM 1698 C C . LYS A 1 207 ? -6.564 6.766 2.882 1.00 93.06 207 LYS A C 1
ATOM 1700 O O . LYS A 1 207 ? -7.000 5.707 2.440 1.00 93.06 207 LYS A O 1
ATOM 1705 N N . LYS A 1 208 ? -5.492 6.805 3.681 1.00 95.75 208 LYS A N 1
ATOM 1706 C CA . LYS A 1 208 ? -4.820 5.584 4.163 1.00 95.75 208 LYS A CA 1
ATOM 1707 C C . LYS A 1 208 ? -5.740 4.726 5.034 1.00 95.75 208 LYS A C 1
ATOM 1709 O O . LYS A 1 208 ? -5.752 3.507 4.877 1.00 95.75 208 LYS A O 1
ATOM 1714 N N . VAL A 1 209 ? -6.527 5.345 5.919 1.00 94.75 209 VAL A N 1
ATOM 1715 C CA . VAL A 1 209 ? -7.527 4.630 6.732 1.00 94.75 209 VAL A CA 1
ATOM 1716 C C . VAL A 1 209 ? -8.615 4.014 5.854 1.00 94.75 209 VAL A C 1
ATOM 1718 O O . VAL A 1 209 ? -8.950 2.850 6.064 1.00 94.75 209 VAL A O 1
ATOM 1721 N N . ASP A 1 210 ? -9.118 4.747 4.854 1.00 92.50 210 ASP A N 1
ATOM 1722 C CA . ASP A 1 210 ? -10.079 4.218 3.876 1.00 92.50 210 ASP A CA 1
ATOM 1723 C C . ASP A 1 210 ? -9.525 2.958 3.199 1.00 92.50 210 ASP A C 1
ATOM 1725 O O . ASP A 1 210 ? -10.141 1.897 3.275 1.00 92.50 210 ASP A O 1
ATOM 1729 N N . LEU A 1 211 ? -8.319 3.033 2.627 1.00 94.50 211 LEU A N 1
ATOM 1730 C CA . LEU A 1 211 ? -7.693 1.893 1.954 1.00 94.50 211 LEU A CA 1
ATOM 1731 C C . LEU A 1 211 ? -7.428 0.716 2.903 1.00 94.50 211 LEU A C 1
ATOM 1733 O O . LEU A 1 211 ? -7.501 -0.435 2.479 1.00 94.50 211 LEU A O 1
ATOM 1737 N N . LEU A 1 212 ? -7.145 0.949 4.183 1.00 95.44 212 LEU A N 1
ATOM 1738 C CA . LEU A 1 212 ? -6.970 -0.147 5.138 1.00 95.44 212 LEU A CA 1
ATOM 1739 C C . LEU A 1 212 ? -8.306 -0.827 5.478 1.00 95.44 212 LEU A C 1
ATOM 1741 O O . LEU A 1 212 ? -8.408 -2.053 5.432 1.00 95.44 212 LEU A O 1
ATOM 1745 N N . LEU A 1 213 ? -9.349 -0.038 5.751 1.00 92.88 213 LEU A N 1
ATOM 1746 C CA . LEU A 1 213 ? -10.710 -0.538 5.973 1.00 92.88 213 LEU A CA 1
ATOM 1747 C C . LEU A 1 213 ? -11.245 -1.288 4.751 1.00 92.88 213 LEU A C 1
ATOM 1749 O O . LEU A 1 213 ? -11.867 -2.345 4.878 1.00 92.88 213 LEU A O 1
ATOM 1753 N N . ARG A 1 214 ? -10.976 -0.755 3.560 1.00 91.88 214 ARG A N 1
ATOM 1754 C CA . ARG A 1 214 ? -11.356 -1.349 2.282 1.00 91.88 214 ARG A CA 1
ATOM 1755 C C . ARG A 1 214 ? -10.650 -2.673 2.051 1.00 91.88 214 ARG A C 1
ATOM 1757 O O . ARG A 1 214 ? -11.318 -3.616 1.647 1.00 91.88 214 ARG A O 1
ATOM 1764 N N . TYR A 1 215 ? -9.362 -2.781 2.378 1.00 94.19 215 TYR A N 1
ATOM 1765 C CA . TYR A 1 215 ? -8.648 -4.057 2.335 1.00 94.19 215 TYR A CA 1
ATOM 1766 C C . TYR A 1 215 ? -9.327 -5.111 3.211 1.00 94.19 215 TYR A C 1
ATOM 1768 O O . TYR A 1 215 ? -9.638 -6.199 2.732 1.00 94.19 215 TYR A O 1
ATOM 1776 N N . TRP A 1 216 ? -9.603 -4.793 4.478 1.00 92.25 216 TRP A N 1
ATOM 1777 C CA . TRP A 1 216 ? -10.232 -5.756 5.381 1.00 92.25 216 TRP A CA 1
ATOM 1778 C C . TRP A 1 216 ? -11.639 -6.146 4.930 1.00 92.25 216 TRP A C 1
ATOM 1780 O O . TRP A 1 216 ? -11.949 -7.332 4.880 1.00 92.25 216 TRP A O 1
ATOM 1790 N N . THR A 1 217 ? -12.439 -5.174 4.488 1.00 88.38 217 THR A N 1
ATOM 1791 C CA . THR A 1 217 ? -13.771 -5.438 3.924 1.00 88.38 217 THR A CA 1
ATOM 1792 C C . THR A 1 217 ? -13.681 -6.331 2.684 1.00 88.38 217 THR A C 1
ATOM 1794 O O . THR A 1 217 ? -14.484 -7.238 2.500 1.00 88.38 217 THR A O 1
ATOM 1797 N N . PHE A 1 218 ? -12.687 -6.116 1.822 1.00 89.62 218 PHE A N 1
ATOM 1798 C CA . PHE A 1 218 ? -12.492 -6.923 0.618 1.00 89.62 218 PHE A CA 1
ATOM 1799 C C . PHE A 1 218 ? -12.066 -8.353 0.957 1.00 89.62 218 PHE A C 1
ATOM 1801 O O . PHE A 1 218 ? -12.544 -9.293 0.324 1.00 89.62 218 PHE A O 1
ATOM 1808 N N . CYS A 1 219 ? -11.229 -8.537 1.978 1.00 90.62 219 CYS A N 1
ATOM 1809 C CA . CYS A 1 219 ? -10.923 -9.863 2.509 1.00 90.62 219 CYS A CA 1
ATOM 1810 C C . CYS A 1 219 ? -12.183 -10.570 3.020 1.00 90.62 219 CYS A C 1
ATOM 1812 O O . CYS A 1 219 ? -12.359 -11.761 2.759 1.00 90.62 219 CYS A O 1
ATOM 1814 N N . ASP A 1 220 ? -13.079 -9.843 3.693 1.00 86.44 220 ASP A N 1
ATOM 1815 C CA . ASP A 1 220 ? -14.353 -10.401 4.150 1.00 86.44 220 ASP A CA 1
ATOM 1816 C C . ASP A 1 220 ? -15.266 -10.787 2.974 1.00 86.44 220 ASP A C 1
ATOM 1818 O O . ASP A 1 220 ? -15.969 -11.786 3.063 1.00 86.44 220 ASP A O 1
ATOM 1822 N N . LEU A 1 221 ? -15.190 -10.064 1.850 1.00 86.56 221 LEU A N 1
ATOM 1823 C CA . LEU A 1 221 ? -15.877 -10.370 0.583 1.00 86.56 221 LEU A CA 1
ATOM 1824 C C . LEU A 1 221 ? -15.180 -11.457 -0.261 1.00 86.56 221 LEU A C 1
ATOM 1826 O O . LEU A 1 221 ? -15.595 -11.738 -1.387 1.00 86.56 221 LEU A O 1
ATOM 1830 N N . GLY A 1 222 ? -14.109 -12.066 0.253 1.00 88.50 222 GLY A N 1
ATOM 1831 C CA . GLY A 1 222 ? -13.416 -13.180 -0.394 1.00 88.50 222 GLY A CA 1
ATOM 1832 C C . GLY A 1 222 ? -12.351 -12.789 -1.421 1.00 88.50 222 GLY A C 1
ATOM 1833 O O . GLY A 1 222 ? -11.842 -13.667 -2.126 1.00 88.50 222 GLY A O 1
ATOM 1834 N N . PHE A 1 223 ? -11.977 -11.512 -1.511 1.00 91.31 223 PHE A N 1
ATOM 1835 C CA . PHE A 1 223 ? -10.794 -11.102 -2.268 1.00 91.31 223 PHE A CA 1
ATOM 1836 C C . PHE A 1 223 ? -9.520 -11.472 -1.512 1.00 91.31 223 PHE A C 1
ATOM 1838 O O . PHE A 1 223 ? -9.482 -11.504 -0.282 1.00 91.31 223 PHE A O 1
ATOM 1845 N N . ASN A 1 224 ? -8.456 -11.754 -2.256 1.00 93.69 224 ASN A N 1
ATOM 1846 C CA . ASN A 1 224 ? -7.146 -12.012 -1.673 1.00 93.69 224 ASN A CA 1
ATOM 1847 C C . ASN A 1 224 ? -6.229 -10.781 -1.791 1.00 93.69 224 ASN A C 1
ATOM 1849 O O . ASN A 1 224 ? -6.549 -9.776 -2.429 1.00 93.69 224 ASN A O 1
ATOM 1853 N N . LYS A 1 225 ? -5.043 -10.886 -1.192 1.00 94.69 225 LYS A N 1
ATOM 1854 C CA . LYS A 1 225 ? -4.008 -9.852 -1.254 1.00 94.69 225 LYS A CA 1
ATOM 1855 C C . LYS A 1 225 ? -3.633 -9.441 -2.681 1.00 94.69 225 LYS A C 1
ATOM 1857 O O . LYS A 1 225 ? -3.481 -8.251 -2.931 1.00 94.69 225 LYS A O 1
ATOM 1862 N N . LEU A 1 226 ? -3.433 -10.396 -3.588 1.00 93.38 226 LEU A N 1
ATOM 1863 C CA . LEU A 1 226 ? -2.985 -10.107 -4.955 1.00 93.38 226 LEU A CA 1
ATOM 1864 C C . LEU A 1 226 ? -4.056 -9.336 -5.731 1.00 93.38 226 LEU A C 1
ATOM 1866 O O . LEU A 1 226 ? -3.727 -8.392 -6.448 1.00 93.38 226 LEU A O 1
ATOM 1870 N N . ASP A 1 227 ? -5.330 -9.686 -5.527 1.00 93.38 227 ASP A N 1
ATOM 1871 C CA . ASP A 1 227 ? -6.462 -8.931 -6.064 1.00 93.38 227 ASP A CA 1
ATOM 1872 C C . ASP A 1 227 ? -6.384 -7.469 -5.584 1.00 93.38 227 ASP A C 1
ATOM 1874 O O . ASP A 1 227 ? -6.425 -6.539 -6.387 1.00 93.38 227 ASP A O 1
ATOM 1878 N N . TYR A 1 228 ? -6.173 -7.261 -4.280 1.00 94.81 228 TYR A N 1
ATOM 1879 C CA . TYR A 1 228 ? -6.101 -5.924 -3.693 1.00 94.81 228 TYR A CA 1
ATOM 1880 C C . TYR A 1 228 ? -4.897 -5.103 -4.171 1.00 94.81 228 TYR A C 1
ATOM 1882 O O . TYR A 1 228 ? -5.045 -3.932 -4.511 1.00 94.81 228 TYR A O 1
ATOM 1890 N N . VAL A 1 229 ? -3.712 -5.715 -4.251 1.00 95.00 229 VAL A N 1
ATOM 1891 C CA . VAL A 1 229 ? -2.496 -5.088 -4.799 1.00 95.00 229 VAL A CA 1
ATOM 1892 C C . VAL A 1 229 ? -2.731 -4.622 -6.236 1.00 95.00 229 VAL A C 1
ATOM 1894 O O . VAL A 1 229 ? -2.343 -3.512 -6.599 1.00 95.00 229 VAL A O 1
ATOM 1897 N N . ARG A 1 230 ? -3.431 -5.425 -7.047 1.00 91.56 230 ARG A N 1
ATOM 1898 C CA . ARG A 1 230 ? -3.807 -5.033 -8.409 1.00 91.56 230 ARG A CA 1
ATOM 1899 C C . ARG A 1 230 ? -4.723 -3.806 -8.420 1.00 91.56 230 ARG A C 1
ATOM 1901 O O . ARG A 1 230 ? -4.549 -2.947 -9.281 1.00 91.56 230 ARG A O 1
ATOM 1908 N N . PHE A 1 231 ? -5.664 -3.704 -7.482 1.00 91.50 231 PHE A N 1
ATOM 1909 C CA . PHE A 1 231 ? -6.563 -2.547 -7.370 1.00 91.50 231 PHE A CA 1
ATOM 1910 C C . PHE A 1 231 ? -5.828 -1.286 -6.906 1.00 91.50 231 PHE A C 1
ATOM 1912 O O . PHE A 1 231 ? -6.033 -0.212 -7.468 1.00 91.50 231 PHE A O 1
ATOM 1919 N N . LEU A 1 232 ? -4.906 -1.417 -5.947 1.00 93.12 232 LEU A N 1
ATOM 1920 C CA . LEU A 1 232 ? -4.039 -0.318 -5.508 1.00 93.12 232 LEU A CA 1
ATOM 1921 C C . LEU A 1 232 ? -3.142 0.211 -6.633 1.00 93.12 232 LEU A C 1
ATOM 1923 O O . LEU A 1 232 ? -2.783 1.381 -6.619 1.00 93.12 232 LEU A O 1
ATOM 1927 N N . ASN A 1 233 ? -2.810 -0.609 -7.631 1.00 87.38 233 ASN A N 1
ATOM 1928 C CA . ASN A 1 233 ? -2.034 -0.159 -8.784 1.00 87.38 233 ASN A CA 1
ATOM 1929 C C . ASN A 1 233 ? -2.838 0.736 -9.758 1.00 87.38 233 ASN A C 1
ATOM 1931 O O . ASN A 1 233 ? -2.273 1.293 -10.701 1.00 87.38 233 ASN A O 1
ATOM 1935 N N . ASN A 1 234 ? -4.152 0.914 -9.553 1.00 86.69 234 ASN A N 1
ATOM 1936 C CA . ASN A 1 234 ? -4.928 1.913 -10.287 1.00 86.69 234 ASN A CA 1
ATOM 1937 C C . ASN A 1 234 ? -4.656 3.325 -9.737 1.00 86.69 234 ASN A C 1
ATOM 1939 O O . ASN A 1 234 ? -5.399 3.844 -8.903 1.00 86.69 234 ASN A O 1
ATOM 1943 N N . TRP A 1 235 ? -3.609 3.971 -10.248 1.00 80.25 235 TRP A N 1
ATOM 1944 C CA . TRP A 1 235 ? -3.214 5.327 -9.848 1.00 80.25 235 TRP A CA 1
ATOM 1945 C C . TRP A 1 235 ? -4.255 6.413 -10.175 1.00 80.25 235 TRP A C 1
ATOM 1947 O O . TRP A 1 235 ? -4.200 7.503 -9.608 1.00 80.25 235 TRP A O 1
ATOM 1957 N N . MET A 1 236 ? -5.202 6.142 -11.083 1.00 83.44 236 MET A N 1
ATOM 1958 C CA . MET A 1 236 ? -6.269 7.091 -11.418 1.00 83.44 236 MET A CA 1
ATOM 1959 C C . MET A 1 236 ? -7.357 7.146 -10.349 1.00 83.44 236 MET A C 1
ATOM 1961 O O . MET A 1 236 ? -8.080 8.142 -10.286 1.00 83.44 236 MET A O 1
ATOM 1965 N N . TYR A 1 237 ? -7.455 6.120 -9.496 1.00 85.94 237 TYR A N 1
ATOM 1966 C CA . TYR A 1 237 ? -8.400 6.127 -8.392 1.00 85.94 237 TYR A CA 1
ATOM 1967 C C . TYR A 1 237 ? -8.010 7.220 -7.377 1.00 85.94 237 TYR A C 1
ATOM 1969 O O . TYR A 1 237 ? -6.908 7.156 -6.820 1.00 85.94 237 TYR A O 1
ATOM 1977 N N . PRO A 1 238 ? -8.880 8.217 -7.106 1.00 85.62 238 PRO A N 1
ATOM 1978 C CA . PRO A 1 238 ? -8.504 9.397 -6.322 1.00 85.62 238 PRO A CA 1
ATOM 1979 C C . PRO A 1 238 ? -7.933 9.074 -4.939 1.00 85.62 238 PRO A C 1
ATOM 1981 O O . PRO A 1 238 ? -6.900 9.619 -4.561 1.00 85.62 238 PRO A O 1
ATOM 1984 N N . ILE A 1 239 ? -8.538 8.120 -4.221 1.00 88.62 239 ILE A N 1
ATOM 1985 C CA . ILE A 1 239 ? -8.099 7.734 -2.871 1.00 88.62 239 ILE A CA 1
ATOM 1986 C C . ILE A 1 239 ? -6.685 7.142 -2.904 1.00 88.62 239 ILE A C 1
ATOM 1988 O O . ILE A 1 239 ? -5.852 7.516 -2.083 1.00 88.62 239 ILE A O 1
ATOM 1992 N N . THR A 1 240 ? -6.386 6.266 -3.870 1.00 90.31 240 THR A N 1
ATOM 1993 C CA . THR A 1 240 ? -5.038 5.701 -4.058 1.00 90.31 240 THR A CA 1
ATOM 1994 C C . THR A 1 240 ? -4.016 6.808 -4.303 1.00 90.31 240 THR A C 1
ATOM 1996 O O . THR A 1 240 ? -2.957 6.828 -3.676 1.00 90.31 240 THR A O 1
ATOM 1999 N N . ARG A 1 241 ? -4.345 7.750 -5.194 1.00 88.25 241 ARG A N 1
ATOM 2000 C CA . ARG A 1 241 ? -3.466 8.865 -5.563 1.00 88.25 241 ARG A CA 1
ATOM 2001 C C . ARG A 1 241 ? -3.180 9.796 -4.384 1.00 88.25 241 ARG A C 1
ATOM 2003 O O . ARG A 1 241 ? -2.048 10.235 -4.204 1.00 88.25 241 ARG A O 1
ATOM 2010 N N . GLU A 1 242 ? -4.194 10.091 -3.579 1.00 90.88 242 GLU A N 1
ATOM 2011 C CA . GLU A 1 242 ? -4.108 11.016 -2.444 1.00 90.88 242 GLU A CA 1
ATOM 2012 C C . GLU A 1 242 ? -3.505 10.382 -1.184 1.00 90.88 242 GLU A C 1
ATOM 2014 O O . GLU A 1 242 ? -2.921 11.087 -0.363 1.00 90.88 242 GLU A O 1
ATOM 2019 N N . ALA A 1 243 ? -3.578 9.055 -1.038 1.00 92.94 243 ALA A N 1
ATOM 2020 C CA . ALA A 1 243 ? -3.043 8.345 0.123 1.00 92.94 243 ALA A CA 1
ATOM 2021 C C . ALA A 1 243 ? -1.508 8.365 0.218 1.00 92.94 243 ALA A C 1
ATOM 2023 O O . ALA A 1 243 ? -0.978 8.024 1.275 1.00 92.94 243 ALA A O 1
ATOM 2024 N N . ARG A 1 244 ? -0.792 8.749 -0.854 1.00 92.38 244 ARG A N 1
ATOM 2025 C CA . ARG A 1 244 ? 0.685 8.738 -0.928 1.00 92.38 244 ARG A CA 1
ATOM 2026 C C . ARG A 1 244 ? 1.262 7.414 -0.410 1.00 92.38 244 ARG A C 1
ATOM 2028 O O . ARG A 1 244 ? 2.015 7.374 0.566 1.00 92.38 244 ARG A O 1
ATOM 2035 N N . LEU A 1 245 ? 0.830 6.324 -1.045 1.00 94.94 245 LEU A N 1
ATOM 2036 C CA . LEU A 1 245 ? 1.258 4.967 -0.714 1.00 94.94 245 LEU A CA 1
ATOM 2037 C C . LEU A 1 245 ? 2.776 4.813 -0.838 1.00 94.94 245 LEU A C 1
ATOM 2039 O O . LEU A 1 245 ? 3.438 5.533 -1.589 1.00 94.94 245 LEU A O 1
ATOM 2043 N N . ASN A 1 246 ? 3.327 3.832 -0.127 1.00 94.50 246 ASN A N 1
ATOM 2044 C CA . ASN A 1 246 ? 4.701 3.411 -0.339 1.00 94.50 246 ASN A CA 1
ATOM 2045 C C . ASN A 1 246 ? 4.807 2.698 -1.695 1.00 94.50 246 ASN A C 1
ATOM 2047 O O . ASN A 1 246 ? 4.581 1.492 -1.808 1.00 94.50 246 ASN A O 1
ATOM 2051 N N . GLN A 1 247 ? 5.136 3.473 -2.730 1.00 90.81 247 GLN A N 1
ATOM 2052 C CA . GLN A 1 247 ? 5.181 2.982 -4.103 1.00 90.81 247 GLN A CA 1
ATOM 2053 C C . GLN A 1 247 ? 6.213 1.867 -4.292 1.00 90.81 247 GLN A C 1
ATOM 2055 O O . GLN A 1 247 ? 5.975 0.966 -5.082 1.00 90.81 247 GLN A O 1
ATOM 2060 N N . TYR A 1 248 ? 7.330 1.895 -3.559 1.00 90.56 248 TYR A N 1
ATOM 2061 C CA . TYR A 1 248 ? 8.346 0.845 -3.635 1.00 90.56 248 TYR A CA 1
ATOM 2062 C C . TYR A 1 248 ? 7.783 -0.512 -3.195 1.00 90.56 248 TYR A C 1
ATOM 2064 O O . TYR A 1 248 ? 7.912 -1.498 -3.915 1.00 90.56 248 TYR A O 1
ATOM 2072 N N . GLU A 1 249 ? 7.092 -0.548 -2.055 1.00 93.12 249 GLU A N 1
ATOM 2073 C CA . GLU A 1 249 ? 6.447 -1.764 -1.543 1.00 93.12 249 GLU A CA 1
ATOM 2074 C C . GLU A 1 249 ? 5.309 -2.239 -2.454 1.00 93.12 249 GLU A C 1
ATOM 2076 O O . GLU A 1 249 ? 5.122 -3.443 -2.640 1.00 93.12 249 GLU A O 1
ATOM 2081 N N . LEU A 1 250 ? 4.568 -1.301 -3.058 1.00 93.25 250 LEU A N 1
ATOM 2082 C CA . LEU A 1 250 ? 3.518 -1.623 -4.025 1.00 93.25 250 LEU A CA 1
ATOM 2083 C C . LEU A 1 250 ? 4.119 -2.238 -5.292 1.00 93.25 250 LEU A C 1
ATOM 2085 O O . LEU A 1 250 ? 3.654 -3.280 -5.748 1.00 93.25 250 LEU A O 1
ATOM 2089 N N . ASP A 1 251 ? 5.186 -1.643 -5.818 1.00 90.69 251 ASP A N 1
ATOM 2090 C CA . ASP A 1 251 ? 5.891 -2.126 -7.001 1.00 90.69 251 ASP A CA 1
ATOM 2091 C C . ASP A 1 251 ? 6.475 -3.533 -6.754 1.00 90.69 251 ASP A C 1
ATOM 2093 O O . ASP A 1 251 ? 6.282 -4.413 -7.598 1.00 90.69 251 ASP A O 1
ATOM 2097 N N . ILE A 1 252 ? 7.039 -3.801 -5.563 1.00 89.69 252 ILE A N 1
ATOM 2098 C CA . ILE A 1 252 ? 7.466 -5.156 -5.155 1.00 89.69 252 ILE A CA 1
ATOM 2099 C C . ILE A 1 252 ? 6.273 -6.114 -5.169 1.00 89.69 252 ILE A C 1
ATOM 2101 O O . ILE A 1 252 ? 6.357 -7.208 -5.724 1.00 89.69 252 ILE A O 1
ATOM 2105 N N . ALA A 1 253 ? 5.154 -5.718 -4.558 1.00 91.94 253 ALA A N 1
ATOM 2106 C CA . ALA A 1 253 ? 3.973 -6.567 -4.436 1.00 91.94 253 ALA A CA 1
ATOM 2107 C C . ALA A 1 253 ? 3.336 -6.906 -5.786 1.00 91.94 253 ALA A C 1
ATOM 2109 O O . ALA A 1 253 ? 2.781 -7.992 -5.946 1.00 91.94 253 ALA A O 1
ATOM 2110 N N . THR A 1 254 ? 3.406 -5.988 -6.754 1.00 88.44 254 THR A N 1
ATOM 2111 C CA . THR A 1 254 ? 2.906 -6.240 -8.112 1.00 88.44 254 THR A CA 1
ATOM 2112 C C . THR A 1 254 ? 3.776 -7.220 -8.890 1.00 88.44 254 THR A C 1
ATOM 2114 O O . THR A 1 254 ? 3.279 -7.833 -9.831 1.00 88.44 254 THR A O 1
ATOM 2117 N N . GLY A 1 255 ? 5.058 -7.354 -8.529 1.00 84.81 255 GLY A N 1
ATOM 2118 C CA . GLY A 1 255 ? 6.001 -8.242 -9.205 1.00 84.81 255 GLY A CA 1
ATOM 2119 C C . GLY A 1 255 ? 6.304 -7.854 -10.654 1.00 84.81 255 GLY A C 1
ATOM 2120 O O . GLY A 1 255 ? 6.767 -8.700 -11.402 1.00 84.81 255 GLY A O 1
ATOM 2121 N N . ASN A 1 256 ? 6.041 -6.608 -11.068 1.00 82.25 256 ASN A N 1
ATOM 2122 C CA . ASN A 1 256 ? 6.181 -6.156 -12.463 1.00 82.25 256 ASN A CA 1
ATOM 2123 C C . ASN A 1 256 ? 7.456 -5.340 -12.736 1.00 82.25 256 ASN A C 1
ATOM 2125 O O . ASN A 1 256 ? 7.609 -4.781 -13.824 1.00 82.25 256 ASN A O 1
ATOM 2129 N N . TYR A 1 257 ? 8.349 -5.224 -11.752 1.00 86.81 257 TYR A N 1
ATOM 2130 C CA . TYR A 1 257 ? 9.540 -4.381 -11.829 1.00 86.81 257 TYR A CA 1
ATOM 2131 C C . TYR A 1 257 ? 10.814 -5.199 -11.659 1.00 86.81 257 TYR A C 1
ATOM 2133 O O . TYR A 1 257 ? 10.863 -6.167 -10.903 1.00 86.81 257 TYR A O 1
ATOM 2141 N N . VAL A 1 258 ? 11.861 -4.759 -12.352 1.00 89.12 258 VAL A N 1
ATOM 2142 C CA . VAL A 1 258 ? 13.211 -5.306 -12.223 1.00 89.12 258 VAL A CA 1
ATOM 2143 C C . VAL A 1 258 ? 13.989 -4.497 -11.189 1.00 89.12 258 VAL A C 1
ATOM 2145 O O . VAL A 1 258 ? 13.921 -3.265 -11.189 1.00 89.12 258 VAL A O 1
ATOM 2148 N N . TYR A 1 259 ? 14.749 -5.189 -10.341 1.00 90.50 259 TYR A N 1
ATOM 2149 C CA . TYR A 1 259 ? 15.586 -4.603 -9.295 1.00 90.50 259 TYR A CA 1
ATOM 2150 C C . TYR A 1 259 ? 17.056 -4.898 -9.597 1.00 90.50 259 TYR A C 1
ATOM 2152 O O . TYR A 1 259 ? 17.481 -6.050 -9.596 1.00 90.50 259 TYR A O 1
ATOM 2160 N N . LEU A 1 260 ? 17.821 -3.850 -9.894 1.00 92.31 260 LEU A N 1
ATOM 2161 C CA . LEU A 1 260 ? 19.228 -3.933 -10.267 1.00 92.31 260 LEU A CA 1
ATOM 2162 C C . LEU A 1 260 ? 20.112 -3.740 -9.037 1.00 92.31 260 LEU A C 1
ATOM 2164 O O . LEU A 1 260 ? 20.419 -2.606 -8.656 1.00 92.31 260 LEU A O 1
ATOM 2168 N N . ASN A 1 261 ? 20.541 -4.852 -8.444 1.00 93.69 261 ASN A N 1
ATOM 2169 C CA . ASN A 1 261 ? 21.459 -4.839 -7.311 1.00 93.69 261 ASN A CA 1
ATOM 2170 C C . ASN A 1 261 ? 22.844 -4.326 -7.728 1.00 93.69 261 ASN A C 1
ATOM 2172 O O . ASN A 1 261 ? 23.447 -4.787 -8.696 1.00 93.69 261 ASN A O 1
ATOM 2176 N N . THR A 1 262 ? 23.363 -3.352 -6.989 1.00 94.31 262 THR A N 1
ATOM 2177 C CA . THR A 1 262 ? 24.641 -2.700 -7.277 1.00 94.31 262 THR A CA 1
ATOM 2178 C C . THR A 1 262 ? 25.417 -2.401 -5.994 1.00 94.31 262 THR A C 1
ATOM 2180 O O . THR A 1 262 ? 24.860 -2.310 -4.902 1.00 94.31 262 THR A O 1
ATOM 2183 N N . ASN A 1 263 ? 26.726 -2.170 -6.127 1.00 94.00 263 ASN A N 1
ATOM 2184 C CA . ASN A 1 263 ? 27.544 -1.620 -5.049 1.00 94.00 263 ASN A CA 1
ATOM 2185 C C . ASN A 1 263 ? 27.324 -0.102 -4.858 1.00 94.00 263 ASN A C 1
ATOM 2187 O O . ASN A 1 263 ? 26.793 0.594 -5.731 1.00 94.00 263 ASN A O 1
ATOM 2191 N N . LYS A 1 264 ? 27.801 0.424 -3.721 1.00 93.94 264 LYS A N 1
ATOM 2192 C CA . LYS A 1 264 ? 27.628 1.830 -3.307 1.00 93.94 264 LYS A CA 1
ATOM 2193 C C . LYS A 1 264 ? 28.200 2.840 -4.306 1.00 93.94 264 LYS A C 1
ATOM 2195 O O . LYS A 1 264 ? 27.620 3.907 -4.504 1.00 93.94 264 LYS A O 1
ATOM 2200 N N . THR A 1 265 ? 29.328 2.523 -4.940 1.00 93.31 265 THR A N 1
ATOM 2201 C CA . THR A 1 265 ? 29.971 3.405 -5.925 1.00 93.31 265 THR A CA 1
ATOM 2202 C C . THR A 1 265 ? 29.085 3.574 -7.154 1.00 93.31 265 THR A C 1
ATOM 2204 O O . THR A 1 265 ? 28.740 4.697 -7.517 1.00 93.31 265 THR A O 1
ATOM 2207 N N . ASN A 1 266 ? 28.656 2.462 -7.749 1.00 93.38 266 ASN A N 1
ATOM 2208 C CA . ASN A 1 266 ? 27.791 2.445 -8.925 1.00 93.38 266 ASN A CA 1
ATOM 2209 C C . ASN A 1 266 ? 26.391 3.005 -8.624 1.00 93.38 266 ASN A C 1
ATOM 2211 O O . ASN A 1 266 ? 25.861 3.759 -9.435 1.00 93.38 266 ASN A O 1
ATOM 2215 N N . TYR A 1 267 ? 25.842 2.745 -7.432 1.00 94.00 267 TYR A N 1
ATOM 2216 C CA . TYR A 1 267 ? 24.576 3.329 -6.976 1.00 94.00 267 TYR A CA 1
ATOM 2217 C C . TYR A 1 267 ? 24.620 4.860 -6.967 1.00 94.00 267 TYR A C 1
ATOM 2219 O O . TYR A 1 267 ? 23.751 5.524 -7.528 1.00 94.00 267 TYR A O 1
ATOM 2227 N N . ASN A 1 268 ? 25.670 5.435 -6.374 1.00 92.44 268 ASN A N 1
ATOM 2228 C CA . ASN A 1 268 ? 25.838 6.885 -6.310 1.00 92.44 268 ASN A CA 1
ATOM 2229 C C . ASN A 1 268 ? 26.062 7.510 -7.692 1.00 92.44 268 ASN A C 1
ATOM 2231 O O . ASN A 1 268 ? 25.633 8.640 -7.919 1.00 92.44 268 ASN A O 1
ATOM 2235 N N . LEU A 1 269 ? 26.739 6.805 -8.604 1.00 91.94 269 LEU A N 1
ATOM 2236 C CA . LEU A 1 269 ? 26.908 7.259 -9.985 1.00 91.94 269 LEU A CA 1
ATOM 2237 C C . LEU A 1 269 ? 25.574 7.251 -10.737 1.00 91.94 269 LEU A C 1
ATOM 2239 O O . LEU A 1 269 ? 25.218 8.265 -11.331 1.00 91.94 269 LEU A O 1
ATOM 2243 N N . ALA A 1 270 ? 24.812 6.160 -10.637 1.00 90.31 270 ALA A N 1
ATOM 2244 C CA . ALA A 1 270 ? 23.501 6.036 -11.263 1.00 90.31 270 ALA A CA 1
ATOM 2245 C C . ALA A 1 270 ? 22.512 7.085 -10.725 1.00 90.31 270 ALA A C 1
ATOM 2247 O O . ALA A 1 270 ? 21.839 7.748 -11.505 1.00 90.31 270 ALA A O 1
ATOM 2248 N N . LYS A 1 271 ? 22.488 7.321 -9.406 1.00 88.81 271 LYS A N 1
ATOM 2249 C CA . LYS A 1 271 ? 21.606 8.314 -8.767 1.00 88.81 271 LYS A CA 1
ATOM 2250 C C . LYS A 1 271 ? 21.921 9.761 -9.170 1.00 88.81 271 LYS A C 1
ATOM 2252 O O . LYS A 1 271 ? 21.034 10.608 -9.169 1.00 88.81 271 LYS A O 1
ATOM 2257 N N . LYS A 1 272 ? 23.184 10.065 -9.494 1.00 87.44 272 LYS A N 1
ATOM 2258 C CA . LYS A 1 272 ? 23.608 11.395 -9.970 1.00 87.44 272 LYS A CA 1
ATOM 2259 C C . LYS A 1 272 ? 23.238 11.656 -11.430 1.00 87.44 272 LYS A C 1
ATOM 2261 O O . LYS A 1 272 ? 23.292 12.809 -11.854 1.00 87.44 272 LYS A O 1
ATOM 2266 N N . GLN A 1 273 ? 22.888 10.623 -12.194 1.00 79.56 273 GLN A N 1
ATOM 2267 C CA . GLN A 1 273 ? 22.445 10.770 -13.574 1.00 79.56 273 GLN A CA 1
ATOM 2268 C C . GLN A 1 273 ? 21.025 11.355 -13.582 1.00 79.56 273 GLN A C 1
ATOM 2270 O O . GLN A 1 273 ? 20.039 10.631 -13.552 1.00 79.56 273 GLN A O 1
ATOM 2275 N N . SER A 1 274 ? 20.922 12.684 -13.586 1.00 58.12 274 SER A N 1
ATOM 2276 C CA . SER A 1 274 ? 19.641 13.398 -13.505 1.00 58.12 274 SER A CA 1
ATOM 2277 C C . SER A 1 274 ? 18.934 13.564 -14.853 1.00 58.12 274 SER A C 1
ATOM 2279 O O . SER A 1 274 ? 17.750 13.881 -14.878 1.00 58.12 274 SER A O 1
ATOM 2281 N N . PHE A 1 275 ? 19.638 13.355 -15.973 1.00 57.56 275 PHE A N 1
ATOM 2282 C CA . PHE A 1 275 ? 19.098 13.530 -17.323 1.00 57.56 275 PHE A CA 1
ATOM 2283 C C . PHE A 1 275 ? 19.675 12.504 -18.311 1.00 57.56 275 PHE A C 1
ATOM 2285 O O . PHE A 1 275 ? 20.892 12.324 -18.403 1.00 57.56 275 PHE A O 1
ATOM 2292 N N . GLY A 1 276 ? 18.800 11.866 -19.094 1.00 63.97 276 GLY A N 1
ATOM 2293 C CA . GLY A 1 276 ? 19.156 10.860 -20.103 1.00 63.97 276 GLY A CA 1
ATOM 2294 C C . GLY A 1 276 ? 18.833 9.425 -19.680 1.00 63.97 276 GLY A C 1
ATOM 2295 O O . GLY A 1 276 ? 18.487 9.165 -18.534 1.00 63.97 276 GLY A O 1
ATOM 2296 N N . GLN A 1 277 ? 18.927 8.495 -20.630 1.00 80.69 277 GLN A N 1
ATOM 2297 C CA . GLN A 1 277 ? 18.693 7.070 -20.378 1.00 80.69 277 GLN A CA 1
ATOM 2298 C C . GLN A 1 277 ? 19.863 6.493 -19.572 1.00 80.69 277 GLN A C 1
ATOM 2300 O O . GLN A 1 277 ? 21.020 6.603 -19.988 1.00 80.69 277 GLN A O 1
ATOM 2305 N N . LEU A 1 278 ? 19.564 5.876 -18.429 1.00 90.25 278 LEU A N 1
ATOM 2306 C CA . LEU A 1 278 ? 20.554 5.179 -17.610 1.00 90.25 278 LEU A CA 1
ATOM 2307 C C . LEU A 1 278 ? 21.020 3.908 -18.332 1.00 90.25 278 LEU A C 1
ATOM 2309 O O . LEU A 1 278 ? 20.188 3.143 -18.813 1.00 90.25 278 LEU A O 1
ATOM 2313 N N . VAL A 1 279 ? 22.330 3.648 -18.376 1.00 92.69 279 VAL A N 1
ATOM 2314 C CA . VAL A 1 279 ? 22.869 2.383 -18.896 1.00 92.69 279 VAL A CA 1
ATOM 2315 C C . VAL A 1 279 ? 23.639 1.648 -17.811 1.00 92.69 279 VAL A C 1
ATOM 2317 O O . VAL A 1 279 ? 24.645 2.142 -17.293 1.00 92.69 279 VAL A O 1
ATOM 2320 N N . MET A 1 280 ? 23.178 0.441 -17.505 1.00 94.62 280 MET A N 1
ATOM 2321 C CA . MET A 1 280 ? 23.812 -0.481 -16.571 1.00 94.62 280 MET A CA 1
ATOM 2322 C C . MET A 1 280 ? 24.386 -1.667 -17.343 1.00 94.62 280 MET A C 1
ATOM 2324 O O . MET A 1 280 ? 23.799 -2.125 -18.317 1.00 94.62 280 MET A O 1
ATOM 2328 N N . GLN A 1 281 ? 25.529 -2.177 -16.915 1.00 95.62 281 GLN A N 1
ATOM 2329 C CA . GLN A 1 281 ? 26.130 -3.394 -17.442 1.00 95.62 281 GLN A CA 1
ATOM 2330 C C . GLN A 1 281 ? 26.091 -4.464 -16.363 1.00 95.62 281 GLN A C 1
ATOM 2332 O O . GLN A 1 281 ? 26.534 -4.215 -15.243 1.00 95.62 281 GLN A O 1
ATOM 2337 N N . TYR A 1 282 ? 25.556 -5.629 -16.698 1.00 96.25 282 TYR A N 1
ATOM 2338 C CA . TYR A 1 282 ? 25.575 -6.772 -15.802 1.00 96.25 282 TYR A CA 1
ATOM 2339 C C . TYR A 1 282 ? 26.976 -7.392 -15.767 1.00 96.25 282 TYR A C 1
ATOM 2341 O O . TYR A 1 282 ? 27.601 -7.589 -16.813 1.00 96.25 282 TYR A O 1
ATOM 2349 N N . ASP A 1 283 ? 27.473 -7.644 -14.561 1.00 93.50 283 ASP A N 1
ATOM 2350 C CA . ASP A 1 283 ? 28.667 -8.438 -14.308 1.00 93.50 283 ASP A CA 1
ATOM 2351 C C . ASP A 1 283 ? 28.240 -9.789 -13.734 1.00 93.50 283 ASP A C 1
ATOM 2353 O O . ASP A 1 283 ? 27.743 -9.863 -12.611 1.00 93.50 283 ASP A O 1
ATOM 2357 N N . GLU A 1 284 ? 28.421 -10.839 -14.531 1.00 89.81 284 GLU A N 1
ATOM 2358 C CA . GLU A 1 284 ? 28.001 -12.202 -14.207 1.00 89.81 284 GLU A CA 1
ATOM 2359 C C . GLU A 1 284 ? 28.824 -12.823 -13.070 1.00 89.81 284 GLU A C 1
ATOM 2361 O O . GLU A 1 284 ? 28.302 -13.640 -12.318 1.00 89.81 284 GLU A O 1
ATOM 2366 N N . LEU A 1 285 ? 30.091 -12.421 -12.899 1.00 90.06 285 LEU A N 1
ATOM 2367 C CA . LEU A 1 285 ? 30.968 -13.003 -11.874 1.00 90.06 285 LEU A CA 1
ATOM 2368 C C . LEU A 1 285 ? 30.549 -12.591 -10.462 1.00 90.06 285 LEU A C 1
ATOM 2370 O O . LEU A 1 285 ? 30.588 -13.395 -9.534 1.00 90.06 285 LEU A O 1
ATOM 2374 N N . ASP A 1 286 ? 30.166 -11.326 -10.323 1.00 89.38 286 ASP A N 1
ATOM 2375 C CA . 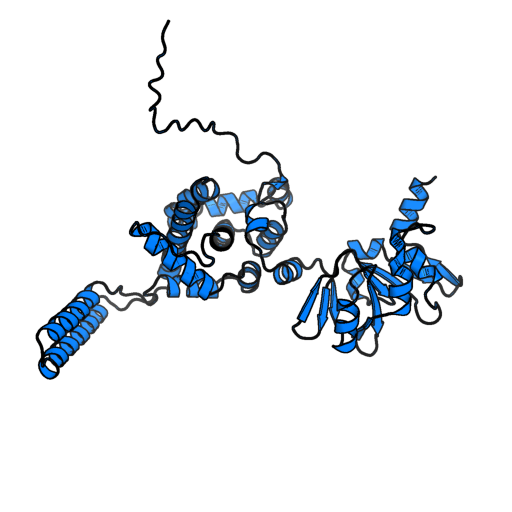ASP A 1 286 ? 29.806 -10.712 -9.047 1.00 89.38 286 ASP A CA 1
ATOM 2376 C C . ASP A 1 286 ? 28.279 -10.659 -8.829 1.00 89.38 286 ASP A C 1
ATOM 2378 O O . ASP A 1 286 ? 27.837 -10.260 -7.753 1.00 89.38 286 ASP A O 1
ATOM 2382 N N . ASP A 1 287 ? 27.479 -11.006 -9.846 1.00 90.50 287 ASP A N 1
ATOM 2383 C CA . ASP A 1 287 ? 26.019 -10.818 -9.904 1.00 90.50 287 ASP A CA 1
ATOM 2384 C C . ASP A 1 287 ? 25.584 -9.378 -9.551 1.00 90.50 287 ASP A C 1
ATOM 2386 O O . ASP A 1 287 ? 24.635 -9.131 -8.802 1.00 90.50 287 ASP A O 1
ATOM 2390 N N . ILE A 1 288 ? 26.310 -8.386 -10.082 1.00 94.06 288 ILE A N 1
ATOM 2391 C CA . ILE A 1 288 ? 26.031 -6.961 -9.845 1.00 94.06 288 ILE A CA 1
ATOM 2392 C C . ILE A 1 288 ? 25.877 -6.174 -11.138 1.00 94.06 288 ILE A C 1
ATOM 2394 O O . ILE A 1 288 ? 26.525 -6.424 -12.152 1.00 94.06 288 ILE A O 1
ATOM 2398 N N . PHE A 1 289 ? 25.081 -5.114 -11.065 1.00 95.50 289 PHE A N 1
ATOM 2399 C CA . PHE A 1 289 ? 24.956 -4.137 -12.136 1.00 95.50 289 PHE A CA 1
ATOM 2400 C C . PHE A 1 289 ? 25.930 -2.978 -11.920 1.00 95.50 289 PHE A C 1
ATOM 2402 O O . PHE A 1 289 ? 25.942 -2.326 -10.876 1.00 95.50 289 PHE A O 1
ATOM 2409 N N . ARG A 1 290 ? 26.748 -2.688 -12.931 1.00 95.19 290 ARG A N 1
ATOM 2410 C CA . ARG A 1 290 ? 27.738 -1.607 -12.932 1.00 95.19 290 ARG A CA 1
ATOM 2411 C C . ARG A 1 290 ? 27.274 -0.460 -13.822 1.00 95.19 290 ARG A C 1
ATOM 2413 O O . ARG A 1 290 ? 26.768 -0.676 -14.919 1.00 95.19 290 ARG A O 1
ATOM 2420 N N . PHE A 1 291 ? 27.458 0.772 -13.367 1.00 93.50 291 PHE A N 1
ATOM 2421 C CA . PHE A 1 291 ? 27.081 1.958 -14.128 1.00 93.50 291 PHE A CA 1
ATOM 2422 C C . PHE A 1 291 ? 28.024 2.144 -15.323 1.00 93.50 291 PHE A C 1
ATOM 2424 O O . PHE A 1 291 ? 29.234 2.307 -15.149 1.00 93.50 291 PHE A O 1
ATOM 2431 N N . ASN A 1 292 ? 27.481 2.173 -16.543 1.00 92.81 292 ASN A N 1
ATOM 2432 C CA . ASN A 1 292 ? 28.274 2.399 -17.747 1.00 92.81 292 ASN A CA 1
ATOM 2433 C C . ASN A 1 292 ? 28.234 3.882 -18.135 1.00 92.81 292 ASN A C 1
ATOM 2435 O O . ASN A 1 292 ? 27.319 4.353 -18.818 1.00 92.81 292 ASN A O 1
ATOM 2439 N N . LYS A 1 293 ? 29.258 4.626 -17.700 1.00 89.94 293 LYS A N 1
ATOM 2440 C CA . LYS A 1 293 ? 29.355 6.074 -17.927 1.00 89.94 293 LYS A CA 1
ATOM 2441 C C . LYS A 1 293 ? 29.392 6.430 -19.415 1.00 89.94 293 LYS A C 1
ATOM 2443 O O . LYS A 1 293 ? 28.722 7.380 -19.813 1.00 89.94 293 LYS A O 1
ATOM 2448 N N . MET A 1 294 ? 30.154 5.695 -20.230 1.00 88.56 294 MET A N 1
ATOM 2449 C CA . MET A 1 294 ? 30.335 6.017 -21.652 1.00 88.56 294 MET A CA 1
ATOM 2450 C C . MET A 1 294 ? 29.022 5.861 -22.420 1.00 88.56 294 MET A C 1
ATOM 2452 O O . MET A 1 294 ? 28.580 6.804 -23.073 1.00 88.56 294 MET A O 1
ATOM 2456 N N . ALA A 1 295 ? 28.355 4.715 -22.261 1.00 90.19 295 ALA A N 1
ATOM 2457 C CA . ALA A 1 295 ? 27.073 4.449 -22.902 1.00 90.19 295 ALA A CA 1
ATOM 2458 C C . ALA A 1 295 ? 25.969 5.398 -22.400 1.00 90.19 295 ALA A C 1
ATOM 2460 O O . ALA A 1 295 ? 25.231 5.961 -23.207 1.00 90.19 295 ALA A O 1
ATOM 2461 N N . SER A 1 296 ? 25.906 5.659 -21.087 1.00 89.69 296 SER A N 1
ATOM 2462 C CA . SER A 1 296 ? 24.943 6.618 -20.517 1.00 89.69 296 SER A CA 1
ATOM 2463 C C . SER A 1 296 ? 25.160 8.036 -21.063 1.00 89.69 296 SER A C 1
ATOM 2465 O O . SER A 1 296 ? 24.206 8.730 -21.409 1.00 89.69 296 SER A O 1
ATOM 2467 N N . SER A 1 297 ? 26.420 8.456 -21.220 1.00 87.38 297 SER A N 1
ATOM 2468 C CA . SER A 1 297 ? 26.762 9.767 -21.793 1.00 87.38 297 SER A CA 1
ATOM 2469 C C . SER A 1 297 ? 26.384 9.854 -23.272 1.00 87.38 297 SER A C 1
ATOM 2471 O O . SER A 1 297 ? 25.850 10.872 -23.710 1.00 87.38 297 SER A O 1
ATOM 2473 N N . ALA A 1 298 ? 26.583 8.777 -24.036 1.00 85.81 298 ALA A N 1
ATOM 2474 C CA . ALA A 1 298 ? 26.178 8.714 -25.438 1.00 85.81 298 ALA A CA 1
ATOM 2475 C C . ALA A 1 298 ? 24.653 8.850 -25.612 1.00 85.81 298 ALA A C 1
ATOM 2477 O O . ALA A 1 298 ? 24.180 9.423 -26.597 1.00 85.81 298 ALA A O 1
ATOM 2478 N N . LEU A 1 299 ? 23.864 8.387 -24.639 1.00 84.88 299 LEU A N 1
ATOM 2479 C CA . LEU A 1 299 ? 22.406 8.520 -24.646 1.00 84.88 299 LEU A CA 1
ATOM 2480 C C . LEU A 1 299 ? 21.882 9.838 -24.064 1.00 84.88 299 LEU A C 1
ATOM 2482 O O . LEU A 1 299 ? 20.695 10.126 -24.213 1.00 84.88 299 LEU A O 1
ATOM 2486 N N . ALA A 1 300 ? 22.728 10.684 -23.474 1.00 78.81 300 ALA A N 1
ATOM 2487 C CA . ALA A 1 300 ? 22.290 11.933 -22.847 1.00 78.81 300 ALA A CA 1
ATOM 2488 C C . ALA A 1 300 ? 21.578 12.897 -23.819 1.00 78.81 300 ALA A C 1
ATOM 2490 O O . ALA A 1 300 ? 20.764 13.707 -23.391 1.00 78.81 300 ALA A O 1
ATOM 2491 N N . SER A 1 301 ? 21.844 12.801 -25.126 1.00 73.25 301 SER A N 1
ATOM 2492 C CA . SER A 1 301 ? 21.234 13.632 -26.177 1.00 73.25 301 SER A CA 1
ATOM 2493 C C . SER A 1 301 ? 20.218 12.900 -27.062 1.00 73.25 301 SER A C 1
ATOM 2495 O O . SER A 1 301 ? 19.762 13.473 -28.047 1.00 73.25 301 SER A O 1
ATOM 2497 N N . TRP A 1 302 ? 19.852 11.649 -26.742 1.00 74.94 302 TRP A N 1
ATOM 2498 C CA . TRP A 1 302 ? 18.952 10.825 -27.573 1.00 74.94 302 TRP A CA 1
ATOM 2499 C C . TRP A 1 302 ? 17.637 11.539 -27.938 1.00 74.94 302 TRP A C 1
ATOM 2501 O O . TRP A 1 302 ? 17.188 11.452 -29.073 1.00 74.94 302 TRP A O 1
ATOM 2511 N N . TYR A 1 303 ? 17.067 12.308 -27.010 1.00 71.56 303 TYR A N 1
ATOM 2512 C CA . TYR A 1 303 ? 15.784 12.987 -27.199 1.00 71.56 303 TYR A CA 1
ATOM 2513 C C . TYR A 1 303 ? 15.839 14.219 -28.123 1.00 71.56 303 TYR A C 1
ATOM 2515 O O . TYR A 1 303 ? 14.789 14.762 -28.451 1.00 71.56 303 TYR A O 1
ATOM 2523 N N . LYS A 1 304 ? 17.032 14.699 -28.515 1.00 68.69 304 LYS A N 1
ATOM 2524 C CA . LYS A 1 304 ? 17.198 15.964 -29.262 1.00 68.69 304 LYS A CA 1
ATOM 2525 C C . LYS A 1 304 ? 17.339 15.801 -30.777 1.00 68.69 304 LYS A C 1
ATOM 2527 O O . LYS A 1 304 ? 17.148 16.778 -31.489 1.00 68.69 304 LYS A O 1
ATOM 2532 N N . ALA A 1 305 ? 17.677 14.612 -31.269 1.00 56.84 305 ALA A N 1
ATOM 2533 C CA . ALA A 1 305 ? 17.829 14.338 -32.697 1.00 56.84 305 ALA A CA 1
ATOM 2534 C C . ALA A 1 305 ? 17.787 12.820 -32.914 1.00 56.84 305 ALA A C 1
ATOM 2536 O O . ALA A 1 305 ? 18.736 12.123 -32.553 1.00 56.84 305 ALA A O 1
ATOM 2537 N N . SER A 1 306 ? 16.690 12.277 -33.441 1.00 59.66 306 SER A N 1
ATOM 2538 C CA . SER A 1 306 ? 16.561 10.828 -33.620 1.00 59.66 306 SER A CA 1
ATOM 2539 C C . SER A 1 306 ? 16.927 10.418 -35.049 1.00 59.66 306 SER A C 1
ATOM 2541 O O . SER A 1 306 ? 16.061 10.098 -35.856 1.00 59.66 306 SER A O 1
ATOM 2543 N N . GLU A 1 307 ? 18.228 10.389 -35.352 1.00 74.00 307 GLU A N 1
ATOM 2544 C CA . GLU A 1 307 ? 18.768 9.613 -36.490 1.00 74.00 307 GLU A CA 1
ATOM 2545 C C . GLU A 1 307 ? 18.474 8.105 -36.341 1.00 74.00 307 GLU A C 1
ATOM 2547 O O . GLU A 1 307 ? 18.534 7.343 -37.303 1.00 74.00 307 GLU A O 1
ATOM 2552 N N . TYR A 1 308 ? 18.137 7.672 -35.122 1.00 74.88 308 TYR A N 1
ATOM 2553 C CA . TYR A 1 308 ? 17.853 6.294 -34.747 1.00 74.88 308 TYR A CA 1
ATOM 2554 C C . TYR A 1 308 ? 16.393 6.139 -34.317 1.00 74.88 308 TYR A C 1
ATOM 2556 O O . TYR A 1 308 ? 15.856 6.979 -33.600 1.00 74.88 308 TYR A O 1
ATOM 2564 N N . ASN A 1 309 ? 15.774 5.016 -34.682 1.00 79.50 309 ASN A N 1
ATOM 2565 C CA . ASN A 1 309 ? 14.365 4.729 -34.379 1.00 79.50 309 ASN A CA 1
ATOM 2566 C C . ASN A 1 309 ? 14.110 4.302 -32.918 1.00 79.50 309 ASN A C 1
ATOM 2568 O O . ASN A 1 309 ? 12.957 4.199 -32.503 1.00 79.50 309 ASN A O 1
ATOM 2572 N N . SER A 1 310 ? 15.160 3.996 -32.151 1.00 84.38 310 SER A N 1
ATOM 2573 C CA . SER A 1 310 ? 15.070 3.476 -30.783 1.00 84.38 310 SER A CA 1
ATOM 2574 C C . SER A 1 310 ? 16.333 3.823 -29.976 1.00 84.38 310 SER A C 1
ATOM 2576 O O . SER A 1 310 ? 17.390 4.130 -30.540 1.00 84.38 310 SER A O 1
ATOM 2578 N N . VAL A 1 311 ? 16.232 3.757 -28.644 1.00 86.81 311 VAL A N 1
ATOM 2579 C CA . VAL A 1 311 ? 17.371 3.959 -27.726 1.00 86.81 311 VAL A CA 1
ATOM 2580 C C . VAL A 1 311 ? 18.398 2.838 -27.907 1.00 86.81 311 VAL A C 1
ATOM 2582 O O . VAL A 1 311 ? 19.606 3.067 -27.902 1.00 86.81 311 VAL A O 1
ATOM 2585 N N . GLU A 1 312 ? 17.901 1.624 -28.106 1.00 88.50 312 GLU A N 1
ATOM 2586 C CA . GLU A 1 312 ? 18.659 0.405 -28.333 1.00 88.50 312 GLU A CA 1
ATOM 2587 C C . GLU A 1 312 ? 19.466 0.508 -29.626 1.00 88.50 312 GLU A C 1
ATOM 2589 O O . GLU A 1 312 ? 20.654 0.206 -29.610 1.00 88.50 312 GLU A O 1
ATOM 2594 N N . ALA A 1 313 ? 18.880 1.030 -30.709 1.00 86.44 313 ALA A N 1
ATOM 2595 C CA . ALA A 1 313 ? 19.578 1.259 -31.973 1.00 86.44 313 ALA A CA 1
ATOM 2596 C C . ALA A 1 313 ? 20.745 2.230 -31.840 1.00 86.44 313 ALA A C 1
ATOM 2598 O O . ALA A 1 313 ? 21.809 1.984 -32.407 1.00 86.44 313 ALA A O 1
ATOM 2599 N N . LYS A 1 314 ? 20.577 3.289 -31.044 1.00 88.00 314 LYS A N 1
ATOM 2600 C CA . LYS A 1 314 ? 21.682 4.195 -30.734 1.00 88.00 314 LYS A CA 1
ATOM 2601 C C . LYS A 1 314 ? 22.771 3.504 -29.907 1.00 88.00 314 LYS A C 1
ATOM 2603 O O . LYS A 1 314 ? 23.945 3.774 -30.110 1.00 88.00 314 LYS A O 1
ATOM 2608 N N . LEU A 1 315 ? 22.419 2.608 -28.983 1.00 89.31 315 LEU A N 1
ATOM 2609 C CA . LEU A 1 315 ? 23.423 1.840 -28.238 1.00 89.31 315 LEU A CA 1
ATOM 2610 C C . LEU A 1 315 ? 24.151 0.818 -29.108 1.00 89.31 315 LEU A C 1
ATOM 2612 O O . LEU A 1 315 ? 25.358 0.658 -28.944 1.00 89.31 315 LEU A O 1
ATOM 2616 N N . MET A 1 316 ? 23.456 0.168 -30.044 1.00 89.50 316 MET A N 1
ATOM 2617 C CA . MET A 1 316 ? 24.045 -0.809 -30.966 1.00 89.50 316 MET A CA 1
ATOM 2618 C C . MET A 1 316 ? 25.214 -0.226 -31.778 1.00 89.50 316 MET A C 1
ATOM 2620 O O . MET A 1 316 ? 26.117 -0.979 -32.136 1.00 89.50 316 MET A O 1
ATOM 2624 N N . SER A 1 317 ? 25.230 1.091 -32.038 1.00 86.62 317 SER A N 1
ATOM 2625 C CA . SER A 1 317 ? 26.332 1.779 -32.731 1.00 86.62 317 SER A CA 1
ATOM 2626 C C . SER A 1 317 ? 27.463 2.269 -31.816 1.00 86.62 317 SER A C 1
ATOM 2628 O O . SER A 1 317 ? 28.493 2.714 -32.318 1.00 86.62 317 SER A O 1
ATOM 2630 N N . VAL A 1 318 ? 27.297 2.196 -30.491 1.00 87.88 318 VAL A N 1
ATOM 2631 C CA . VAL A 1 318 ? 28.233 2.767 -29.504 1.00 87.88 318 VAL A CA 1
ATOM 2632 C C . VAL A 1 318 ? 28.949 1.696 -28.677 1.00 87.88 318 VAL A C 1
ATOM 2634 O O . VAL A 1 318 ? 30.072 1.922 -28.227 1.00 87.88 318 VAL A O 1
ATOM 2637 N N . VAL A 1 319 ? 28.314 0.549 -28.424 1.00 90.75 319 VAL A N 1
ATOM 2638 C CA . VAL A 1 319 ? 28.878 -0.491 -27.547 1.00 90.75 319 VAL A CA 1
ATOM 2639 C C . VAL A 1 319 ? 29.935 -1.349 -28.252 1.00 90.75 319 VAL A C 1
ATOM 2641 O O . VAL A 1 319 ? 29.834 -1.626 -29.445 1.00 90.75 319 VAL A O 1
ATOM 2644 N N . ASP A 1 320 ? 30.934 -1.823 -27.498 1.00 90.94 320 ASP A N 1
ATOM 2645 C CA . ASP A 1 320 ? 31.932 -2.775 -28.004 1.00 90.94 320 ASP A CA 1
ATOM 2646 C C . ASP A 1 320 ? 31.333 -4.188 -28.076 1.00 90.94 320 ASP A C 1
ATOM 2648 O O . ASP A 1 320 ? 31.096 -4.833 -27.050 1.00 90.94 320 ASP A O 1
ATOM 2652 N N . THR A 1 321 ? 31.112 -4.682 -29.294 1.00 89.81 321 THR A N 1
ATOM 2653 C CA . THR A 1 321 ? 30.491 -5.987 -29.578 1.00 89.81 321 THR A CA 1
ATOM 2654 C C . THR A 1 321 ? 31.372 -7.182 -29.209 1.00 89.81 321 THR A C 1
ATOM 2656 O O . THR A 1 321 ? 30.892 -8.317 -29.170 1.00 89.81 321 THR A O 1
ATOM 2659 N N . ARG A 1 322 ? 32.656 -6.964 -28.886 1.00 87.38 322 ARG A N 1
ATOM 2660 C CA . ARG A 1 322 ? 33.531 -8.013 -28.331 1.00 87.38 322 ARG A CA 1
ATOM 2661 C C . ARG A 1 322 ? 33.144 -8.373 -26.899 1.00 87.38 322 ARG A C 1
ATOM 2663 O O . ARG A 1 322 ? 33.340 -9.512 -26.494 1.00 87.38 322 ARG A O 1
ATOM 2670 N N . VAL A 1 323 ? 32.586 -7.413 -26.159 1.00 89.50 323 VAL A N 1
ATOM 2671 C CA . VAL A 1 323 ? 32.232 -7.554 -24.737 1.00 89.50 323 VAL A CA 1
ATOM 2672 C C . VAL A 1 323 ? 30.717 -7.611 -24.545 1.00 89.50 323 VAL A C 1
ATOM 2674 O O . VAL A 1 323 ? 30.215 -8.370 -23.719 1.00 89.50 323 VAL A O 1
ATOM 2677 N N . ILE A 1 324 ? 29.971 -6.806 -25.299 1.00 93.19 324 ILE A N 1
ATOM 2678 C CA . ILE A 1 324 ? 28.522 -6.683 -25.159 1.00 93.19 324 ILE A CA 1
ATOM 2679 C C . ILE A 1 324 ? 27.830 -7.511 -26.237 1.00 93.19 324 ILE A C 1
ATOM 2681 O O . ILE A 1 324 ? 27.963 -7.233 -27.427 1.00 93.19 324 ILE A O 1
ATOM 2685 N N . LYS A 1 325 ? 27.062 -8.511 -25.803 1.00 92.50 325 LYS A N 1
ATOM 2686 C CA . LYS A 1 325 ? 26.320 -9.438 -26.669 1.00 92.50 325 LYS A CA 1
ATOM 2687 C C . LYS A 1 325 ? 24.813 -9.232 -26.614 1.00 92.50 325 LYS A C 1
ATOM 2689 O O . LYS A 1 325 ? 24.103 -9.664 -27.520 1.00 92.50 325 LYS A O 1
ATOM 2694 N N . SER A 1 326 ? 24.302 -8.547 -25.592 1.00 93.12 326 SER A N 1
ATOM 2695 C CA . SER A 1 326 ? 22.886 -8.189 -25.524 1.00 93.12 326 SER A CA 1
ATOM 2696 C C . SER A 1 326 ? 22.663 -6.772 -25.010 1.00 93.12 326 SER A C 1
ATOM 2698 O O . SER A 1 326 ? 23.399 -6.266 -24.162 1.00 93.12 326 SER A O 1
ATOM 2700 N N . ILE A 1 327 ? 21.622 -6.132 -25.539 1.00 93.69 327 ILE A N 1
ATOM 2701 C CA . ILE A 1 327 ? 21.109 -4.842 -25.075 1.00 93.69 327 ILE A CA 1
ATOM 2702 C C . ILE A 1 327 ? 19.626 -5.032 -24.792 1.00 93.69 327 ILE A C 1
ATOM 2704 O O . ILE A 1 327 ? 18.885 -5.522 -25.643 1.00 93.69 327 ILE A O 1
ATOM 2708 N N . THR A 1 328 ? 19.193 -4.637 -23.603 1.00 92.44 328 THR A N 1
ATOM 2709 C CA . THR A 1 328 ? 17.805 -4.791 -23.167 1.00 92.44 328 THR A CA 1
ATOM 2710 C C . THR A 1 328 ? 17.283 -3.470 -22.640 1.00 92.44 328 THR A C 1
ATOM 2712 O O . THR A 1 328 ? 17.861 -2.918 -21.707 1.00 92.44 328 THR A O 1
ATOM 2715 N N . TYR A 1 329 ? 16.194 -2.963 -23.213 1.00 90.50 329 TYR A N 1
ATOM 2716 C CA . TYR A 1 329 ? 15.537 -1.768 -22.694 1.00 90.50 329 TYR A CA 1
ATOM 2717 C C . TYR A 1 329 ? 14.499 -2.120 -21.630 1.00 90.50 329 TYR A C 1
ATOM 2719 O O . TYR A 1 329 ? 13.649 -2.988 -21.827 1.00 90.50 329 TYR A O 1
ATOM 2727 N N . LEU A 1 330 ? 14.530 -1.384 -20.525 1.00 88.31 330 LEU A N 1
ATOM 2728 C CA . LEU A 1 330 ? 13.565 -1.443 -19.442 1.00 88.31 330 LEU A CA 1
ATOM 2729 C C . LEU A 1 330 ? 12.811 -0.115 -19.382 1.00 88.31 330 LEU A C 1
ATOM 2731 O O . LEU A 1 330 ? 13.405 0.935 -19.139 1.00 88.31 330 LEU A O 1
ATOM 2735 N N . ASN A 1 331 ? 11.488 -0.162 -19.557 1.00 82.00 331 ASN A N 1
ATOM 2736 C CA . ASN A 1 331 ? 10.644 1.027 -19.397 1.00 82.00 331 ASN A CA 1
ATOM 2737 C C . ASN A 1 331 ? 10.707 1.561 -17.960 1.00 82.00 331 ASN A C 1
ATOM 2739 O O . ASN A 1 331 ? 10.783 2.766 -17.765 1.00 82.00 331 ASN A O 1
ATOM 2743 N N . ASN A 1 332 ? 10.690 0.661 -16.973 1.00 80.75 332 ASN A N 1
ATOM 2744 C CA . ASN A 1 332 ? 10.739 0.984 -15.554 1.00 80.75 332 ASN A CA 1
ATOM 2745 C C . ASN A 1 332 ? 11.589 -0.051 -14.808 1.00 80.75 332 ASN A C 1
ATOM 2747 O O . ASN A 1 332 ? 11.614 -1.225 -15.175 1.00 80.75 332 ASN A O 1
ATOM 2751 N N . GLY A 1 333 ? 12.223 0.371 -13.719 1.00 88.69 333 GLY A N 1
ATOM 2752 C CA . GLY A 1 333 ? 12.925 -0.513 -12.796 1.00 88.69 333 GLY A CA 1
ATOM 2753 C C . GLY A 1 333 ? 13.550 0.269 -11.648 1.00 88.69 333 GLY A C 1
ATOM 2754 O O . GLY A 1 333 ? 13.506 1.503 -11.615 1.00 88.69 333 GLY A O 1
ATOM 2755 N N . TYR A 1 334 ? 14.126 -0.467 -10.712 1.00 92.12 334 TYR A N 1
ATOM 2756 C CA . TYR A 1 334 ? 14.799 0.067 -9.540 1.00 92.12 334 TYR A CA 1
ATOM 2757 C C . TYR A 1 334 ? 16.286 -0.228 -9.607 1.00 92.12 334 TYR A C 1
ATOM 2759 O O . TYR A 1 334 ? 16.695 -1.298 -10.047 1.00 92.12 334 TYR A O 1
ATOM 2767 N N . VAL A 1 335 ? 17.090 0.706 -9.114 1.00 93.00 335 VAL A N 1
ATOM 2768 C CA . VAL A 1 335 ? 18.489 0.449 -8.774 1.00 93.00 335 VAL A CA 1
ATOM 2769 C C . VAL A 1 335 ? 18.569 0.343 -7.258 1.00 93.00 335 VAL A C 1
ATOM 2771 O O . VAL A 1 335 ? 18.071 1.222 -6.551 1.00 93.00 335 VAL A O 1
ATOM 2774 N N . THR A 1 336 ? 19.158 -0.742 -6.765 1.00 93.38 336 THR A N 1
ATOM 2775 C CA . THR A 1 336 ? 19.151 -1.128 -5.349 1.00 93.38 336 THR A CA 1
ATOM 2776 C C . THR A 1 336 ? 20.573 -1.280 -4.822 1.00 93.38 336 THR A C 1
ATOM 2778 O O . THR A 1 336 ? 21.445 -1.858 -5.467 1.00 93.38 336 THR A O 1
ATOM 2781 N N . CYS A 1 337 ? 20.830 -0.752 -3.629 1.00 93.94 337 CYS A N 1
ATOM 2782 C CA . CYS A 1 337 ? 22.088 -0.921 -2.912 1.00 93.94 337 CYS A CA 1
ATOM 2783 C C . CYS A 1 337 ? 21.788 -1.080 -1.422 1.00 93.94 337 CYS A C 1
ATOM 2785 O O . CYS A 1 337 ? 21.419 -0.116 -0.750 1.00 93.94 337 CYS A O 1
ATOM 2787 N N . ASN A 1 338 ? 21.999 -2.282 -0.884 1.00 89.19 338 ASN A N 1
ATOM 2788 C CA . ASN A 1 338 ? 21.630 -2.631 0.490 1.00 89.19 338 ASN A CA 1
ATOM 2789 C C . ASN A 1 338 ? 20.140 -2.321 0.755 1.00 89.19 338 ASN A C 1
ATOM 2791 O O . ASN A 1 338 ? 19.276 -2.903 0.108 1.00 89.19 338 ASN A O 1
ATOM 2795 N N . ASN A 1 339 ? 19.850 -1.386 1.667 1.00 86.00 339 ASN A N 1
ATOM 2796 C CA . ASN A 1 339 ? 18.490 -0.988 2.047 1.00 86.00 339 ASN A CA 1
ATOM 2797 C C . ASN A 1 339 ? 17.977 0.245 1.284 1.00 86.00 339 ASN A C 1
ATOM 2799 O O . ASN A 1 339 ? 16.846 0.665 1.514 1.00 86.00 339 ASN A O 1
ATOM 2803 N N . ASP A 1 340 ? 18.794 0.830 0.404 1.00 90.00 340 ASP A N 1
ATOM 2804 C CA . ASP A 1 340 ? 18.425 2.010 -0.370 1.00 90.00 340 ASP A CA 1
ATOM 2805 C C . ASP A 1 340 ? 18.073 1.624 -1.806 1.00 90.00 340 ASP A C 1
ATOM 2807 O O . ASP A 1 340 ? 18.778 0.855 -2.466 1.00 90.00 340 ASP A O 1
ATOM 2811 N N . SER A 1 341 ? 16.999 2.214 -2.320 1.00 91.44 341 SER A N 1
ATOM 2812 C CA . SER A 1 341 ? 16.580 2.054 -3.706 1.00 91.44 341 SER A CA 1
ATOM 2813 C C . SER A 1 341 ? 16.107 3.383 -4.287 1.00 91.44 341 SER A C 1
ATOM 2815 O O . SER A 1 341 ? 15.628 4.268 -3.573 1.00 91.44 341 SER A O 1
ATOM 2817 N N . PHE A 1 342 ? 16.236 3.538 -5.602 1.00 90.62 342 PHE A N 1
ATOM 2818 C CA . PHE A 1 342 ? 15.540 4.595 -6.327 1.00 90.62 342 PHE A CA 1
ATOM 2819 C C . PHE A 1 342 ? 14.950 4.046 -7.621 1.00 90.62 342 PHE A C 1
ATOM 2821 O O . PHE A 1 342 ? 15.529 3.169 -8.270 1.00 90.62 342 PHE A O 1
ATOM 2828 N N . LYS A 1 343 ? 13.769 4.556 -7.972 1.00 89.44 343 LYS A N 1
ATOM 2829 C CA . LYS A 1 343 ? 13.112 4.252 -9.239 1.00 89.44 343 LYS A CA 1
ATOM 2830 C C . LYS A 1 343 ? 13.794 5.053 -10.335 1.00 89.44 343 LYS A C 1
ATOM 2832 O O . LYS A 1 343 ? 14.046 6.243 -10.160 1.00 89.44 343 LYS A O 1
ATOM 2837 N N . VAL A 1 344 ? 14.091 4.410 -11.454 1.00 87.19 344 VAL A N 1
ATOM 2838 C CA . VAL A 1 344 ? 14.650 5.110 -12.609 1.00 87.19 344 VAL A CA 1
ATOM 2839 C C . VAL A 1 344 ? 13.514 5.738 -13.401 1.00 87.19 344 VAL A C 1
ATOM 2841 O O . VAL A 1 344 ? 12.604 5.044 -13.855 1.00 87.19 344 VAL A O 1
ATOM 2844 N N . GLU A 1 345 ? 13.574 7.055 -13.560 1.00 76.31 345 GLU A N 1
ATOM 2845 C CA . GLU A 1 345 ? 12.610 7.826 -14.340 1.00 76.31 345 GLU A CA 1
ATOM 2846 C C . GLU A 1 345 ? 13.084 7.937 -15.796 1.00 76.31 345 GLU A C 1
ATOM 2848 O O . GLU A 1 345 ? 14.244 8.243 -16.062 1.00 76.31 345 GLU A O 1
ATOM 2853 N N . GLY A 1 346 ? 12.190 7.677 -16.755 1.00 73.50 346 GLY A N 1
ATOM 2854 C CA . GLY A 1 346 ? 12.487 7.826 -18.186 1.00 73.50 346 GLY A CA 1
ATOM 2855 C C . GLY A 1 346 ? 13.062 6.591 -18.888 1.00 73.50 346 GLY A C 1
ATOM 2856 O O . GLY A 1 346 ? 13.350 6.684 -20.078 1.00 73.50 346 GLY A O 1
ATOM 2857 N N . GLY A 1 347 ? 13.164 5.448 -18.205 1.00 81.38 347 GLY A N 1
ATOM 2858 C CA . GLY A 1 347 ? 13.664 4.183 -18.754 1.00 81.38 347 GLY A CA 1
ATOM 2859 C C . GLY A 1 347 ? 15.181 4.001 -18.641 1.00 81.38 347 GLY A C 1
ATOM 2860 O O . GLY A 1 347 ? 15.930 4.932 -18.336 1.00 81.38 347 GLY A O 1
ATOM 2861 N N . MET A 1 348 ? 15.637 2.763 -18.830 1.00 89.88 348 MET A N 1
ATOM 2862 C CA . MET A 1 348 ? 17.054 2.398 -18.769 1.00 89.88 348 MET A CA 1
ATOM 2863 C C . MET A 1 348 ? 17.390 1.267 -19.735 1.00 89.88 348 MET A C 1
ATOM 2865 O O . MET A 1 348 ? 16.521 0.491 -20.121 1.00 89.88 348 MET A O 1
ATOM 2869 N N . CYS A 1 349 ? 18.669 1.120 -20.061 1.00 92.31 349 CYS A N 1
ATOM 2870 C CA . CYS A 1 349 ? 19.181 -0.036 -20.782 1.00 92.31 349 CYS A CA 1
ATOM 2871 C C . CYS A 1 349 ? 20.090 -0.875 -19.889 1.00 92.31 349 CYS A C 1
ATOM 2873 O O . CYS A 1 349 ? 20.918 -0.349 -19.145 1.00 92.31 349 CYS A O 1
ATOM 2875 N N . VAL A 1 350 ? 19.974 -2.190 -20.025 1.00 94.19 350 VAL A N 1
ATOM 2876 C CA . VAL A 1 350 ? 20.852 -3.168 -19.393 1.00 94.19 350 VAL A CA 1
ATOM 2877 C C . VAL A 1 350 ? 21.640 -3.891 -20.479 1.00 94.19 350 VAL A C 1
ATOM 2879 O O . VAL A 1 350 ? 21.065 -4.467 -21.405 1.00 94.19 350 VAL A O 1
ATOM 2882 N N . LEU A 1 351 ? 22.964 -3.827 -20.376 1.00 95.12 351 LEU A N 1
ATOM 2883 C CA . LEU A 1 351 ? 23.901 -4.544 -21.232 1.00 95.12 351 LEU A CA 1
ATOM 2884 C C . LEU A 1 351 ? 24.179 -5.920 -20.626 1.00 95.12 351 LEU A C 1
ATOM 2886 O O . LEU A 1 351 ? 24.416 -6.009 -19.420 1.00 95.12 351 LEU A O 1
ATOM 2890 N N . ASN A 1 352 ? 24.178 -6.960 -21.462 1.00 94.38 352 ASN A N 1
ATOM 2891 C CA . ASN A 1 352 ? 24.366 -8.356 -21.051 1.00 94.38 352 ASN A CA 1
ATOM 2892 C C . ASN A 1 352 ? 23.381 -8.792 -19.953 1.00 94.38 352 ASN A C 1
ATOM 2894 O O . ASN A 1 352 ? 23.767 -9.452 -18.999 1.00 94.38 352 ASN A O 1
ATOM 2898 N N . ALA A 1 353 ? 22.112 -8.388 -20.069 1.00 91.88 353 ALA A N 1
ATOM 2899 C CA . ALA A 1 353 ? 21.105 -8.668 -19.047 1.00 91.88 353 ALA A CA 1
ATOM 2900 C C . ALA A 1 353 ? 20.972 -10.184 -18.749 1.00 91.88 353 ALA A C 1
ATOM 2902 O O . ALA A 1 353 ? 21.010 -10.979 -19.694 1.00 91.88 353 ALA A O 1
ATOM 2903 N N . PRO A 1 354 ? 20.793 -10.567 -17.469 1.00 91.69 354 PRO A N 1
ATOM 2904 C CA . PRO A 1 354 ? 20.721 -11.962 -17.032 1.00 91.69 354 PRO A CA 1
ATOM 2905 C C . PRO A 1 354 ? 19.401 -12.643 -17.399 1.00 91.69 354 PRO A C 1
ATOM 2907 O O . PRO A 1 354 ? 18.390 -11.992 -17.675 1.00 91.69 354 PRO A O 1
ATOM 2910 N N . ASP A 1 355 ? 19.382 -13.974 -17.314 1.00 87.44 355 ASP A N 1
ATOM 2911 C CA . ASP A 1 355 ? 18.270 -14.773 -17.831 1.00 87.44 355 ASP A CA 1
ATOM 2912 C C . ASP A 1 355 ? 16.931 -14.590 -17.116 1.00 87.44 355 ASP A C 1
ATOM 2914 O O . ASP A 1 355 ? 15.869 -14.711 -17.732 1.00 87.44 355 ASP A O 1
ATOM 2918 N N . TYR A 1 356 ? 16.945 -14.218 -15.837 1.00 86.56 356 TYR A N 1
ATOM 2919 C CA . TYR A 1 356 ? 15.707 -13.979 -15.097 1.00 86.56 356 TYR A CA 1
ATOM 2920 C C . TYR A 1 356 ? 14.915 -12.769 -15.618 1.00 86.56 356 TYR A C 1
ATOM 2922 O O . TYR A 1 356 ? 13.747 -12.613 -15.272 1.00 86.56 356 TYR A O 1
ATOM 2930 N N . PHE A 1 357 ? 15.490 -11.916 -16.476 1.00 87.25 357 PHE A N 1
ATOM 2931 C CA . PHE A 1 357 ? 14.744 -10.829 -17.120 1.00 87.25 357 PHE A CA 1
ATOM 2932 C C . PHE A 1 357 ? 13.688 -11.352 -18.099 1.00 87.25 357 PHE A C 1
ATOM 2934 O O . PHE A 1 357 ? 12.707 -10.665 -18.382 1.00 87.25 357 PHE A O 1
ATOM 2941 N N . TRP A 1 358 ? 13.854 -12.568 -18.618 1.00 85.19 358 TRP A N 1
ATOM 2942 C CA . TRP A 1 358 ? 13.005 -13.083 -19.694 1.00 85.19 358 TRP A CA 1
ATOM 2943 C C . TRP A 1 358 ? 11.628 -13.543 -19.216 1.00 85.19 358 TRP A C 1
ATOM 2945 O O . TRP A 1 358 ? 10.742 -13.763 -20.043 1.00 85.19 358 TRP A O 1
ATOM 2955 N N . GLN A 1 359 ? 11.415 -13.615 -17.899 1.00 81.44 359 GLN A N 1
ATOM 2956 C CA . GLN A 1 359 ? 10.094 -13.849 -17.310 1.00 81.44 359 GLN A CA 1
ATOM 2957 C C . GLN A 1 359 ? 9.130 -12.669 -17.527 1.00 81.44 359 GLN A C 1
ATOM 2959 O O . GLN A 1 359 ? 7.916 -12.838 -17.431 1.00 81.44 359 GLN A O 1
ATOM 2964 N N . PHE A 1 360 ? 9.650 -11.475 -17.837 1.00 80.94 360 PHE A N 1
ATOM 2965 C CA . PHE A 1 360 ? 8.846 -10.280 -18.066 1.00 80.94 360 PHE A CA 1
ATOM 2966 C C . PHE A 1 360 ? 8.595 -10.083 -19.566 1.00 80.94 360 PHE A C 1
ATOM 2968 O O . PHE A 1 360 ? 9.480 -9.682 -20.325 1.00 80.94 360 PHE A O 1
ATOM 2975 N N . GLU A 1 361 ? 7.358 -10.311 -20.005 1.00 73.69 361 GLU A N 1
ATOM 2976 C CA . GLU A 1 361 ? 6.977 -10.195 -21.419 1.00 73.69 361 GLU A CA 1
ATOM 2977 C C . GLU A 1 361 ? 7.266 -8.801 -22.006 1.00 73.69 361 GLU A C 1
ATOM 2979 O O . GLU A 1 361 ? 7.738 -8.682 -23.138 1.00 73.69 361 GLU A O 1
ATOM 2984 N N . SER A 1 362 ? 7.081 -7.745 -21.206 1.00 72.75 362 SER A N 1
ATOM 2985 C CA . SER A 1 362 ? 7.349 -6.354 -21.595 1.00 72.75 362 SER A CA 1
ATOM 2986 C C . SER A 1 362 ? 8.817 -6.075 -21.943 1.00 72.75 362 SER A C 1
ATOM 2988 O O . SER A 1 362 ? 9.094 -5.155 -22.714 1.00 72.75 362 SER A O 1
ATOM 2990 N N . ILE A 1 363 ? 9.750 -6.867 -21.405 1.00 82.44 363 ILE A N 1
ATOM 2991 C CA . ILE A 1 363 ? 11.192 -6.748 -21.651 1.00 82.44 363 ILE A CA 1
ATOM 2992 C C . ILE A 1 363 ? 11.579 -7.480 -22.941 1.00 82.44 363 ILE A C 1
ATOM 2994 O O . ILE A 1 363 ? 12.385 -6.982 -23.731 1.00 82.44 363 ILE A O 1
ATOM 2998 N N . ASN A 1 364 ? 10.964 -8.639 -23.198 1.00 78.44 364 ASN A N 1
ATOM 2999 C CA . ASN A 1 364 ? 11.288 -9.493 -24.345 1.00 78.44 364 ASN A CA 1
ATOM 3000 C C . ASN A 1 364 ? 11.088 -8.792 -25.699 1.00 78.44 364 ASN A C 1
ATOM 3002 O O . ASN A 1 364 ? 11.820 -9.063 -26.653 1.00 78.44 364 ASN A O 1
ATOM 3006 N N . ASP A 1 365 ? 10.133 -7.867 -25.795 1.00 82.25 365 ASP A N 1
ATOM 3007 C CA . ASP A 1 365 ? 9.858 -7.132 -27.036 1.00 82.25 365 ASP A CA 1
ATOM 3008 C C . ASP A 1 365 ? 10.950 -6.108 -27.402 1.00 82.25 365 ASP A C 1
ATOM 3010 O O . ASP A 1 365 ? 11.059 -5.719 -28.573 1.00 82.25 365 ASP A O 1
ATOM 3014 N N . ARG A 1 366 ? 11.786 -5.710 -26.432 1.00 86.69 366 ARG A N 1
ATOM 3015 C CA . ARG A 1 366 ? 12.815 -4.664 -26.557 1.00 86.69 366 ARG A CA 1
ATOM 3016 C C . ARG A 1 366 ? 14.238 -5.162 -26.263 1.00 86.69 366 ARG A C 1
ATOM 3018 O O . ARG A 1 366 ? 15.101 -4.413 -25.804 1.00 86.69 366 ARG A O 1
ATOM 3025 N N . ARG A 1 367 ? 14.485 -6.442 -26.548 1.00 90.00 367 ARG A N 1
ATOM 3026 C CA . ARG A 1 367 ? 15.806 -7.079 -26.484 1.00 90.00 367 ARG A CA 1
ATOM 3027 C C . ARG A 1 367 ? 16.462 -7.104 -27.865 1.00 90.00 367 ARG A C 1
ATOM 3029 O O . ARG A 1 367 ? 15.843 -7.542 -28.835 1.00 90.00 367 ARG A O 1
ATOM 3036 N N . CYS A 1 368 ? 17.724 -6.695 -27.930 1.00 90.19 368 CYS A N 1
ATOM 3037 C CA . CYS A 1 368 ? 18.600 -6.837 -29.091 1.00 90.19 368 CYS A CA 1
ATOM 3038 C C . CYS A 1 368 ? 19.736 -7.809 -28.753 1.00 90.19 368 CYS A C 1
ATOM 3040 O O . CYS A 1 368 ? 20.309 -7.756 -27.661 1.00 90.19 368 CYS A O 1
ATOM 3042 N N . LEU A 1 369 ? 20.058 -8.695 -29.694 1.00 91.50 369 LEU A N 1
ATOM 3043 C CA . LEU A 1 369 ? 21.104 -9.709 -29.549 1.00 91.50 369 LEU A CA 1
ATOM 3044 C C . LEU A 1 369 ? 22.148 -9.530 -30.639 1.00 91.50 369 LEU A C 1
ATOM 3046 O O . LEU A 1 369 ? 21.793 -9.316 -31.794 1.00 91.50 369 LEU A O 1
ATOM 3050 N N . PHE A 1 370 ? 23.422 -9.626 -30.289 1.00 92.00 370 PHE A N 1
ATOM 3051 C CA . PHE A 1 370 ? 24.495 -9.633 -31.268 1.00 92.00 370 PHE A CA 1
ATOM 3052 C C . PHE A 1 370 ? 24.696 -11.056 -31.794 1.00 92.00 370 PHE A C 1
ATOM 3054 O O . PHE A 1 370 ? 24.834 -11.988 -31.004 1.00 92.00 370 PHE A O 1
ATOM 3061 N N . ASN A 1 371 ? 24.679 -11.229 -33.116 1.00 90.44 371 ASN A N 1
ATOM 3062 C CA . ASN A 1 371 ? 24.999 -12.501 -33.752 1.00 90.44 371 ASN A CA 1
ATOM 3063 C C . ASN A 1 371 ? 26.473 -12.494 -34.176 1.00 90.44 371 ASN A C 1
ATOM 3065 O O . ASN A 1 371 ? 26.862 -11.711 -35.045 1.00 90.44 371 ASN A O 1
ATOM 3069 N N . ASP A 1 372 ? 27.264 -13.378 -33.567 1.00 87.75 372 ASP A N 1
ATOM 3070 C CA . ASP A 1 372 ? 28.695 -13.519 -33.841 1.00 87.75 372 ASP A CA 1
ATOM 3071 C C . ASP A 1 372 ? 28.980 -14.104 -35.232 1.00 87.75 372 ASP A C 1
ATOM 3073 O O . ASP A 1 372 ? 29.959 -13.715 -35.864 1.00 87.75 372 ASP A O 1
ATOM 3077 N N . GLU A 1 373 ? 28.110 -14.976 -35.753 1.00 87.50 373 GLU A N 1
ATOM 3078 C CA . GLU A 1 373 ? 28.284 -15.601 -37.072 1.00 87.50 373 GLU A CA 1
ATOM 3079 C C . GLU A 1 373 ? 28.103 -14.590 -38.207 1.00 87.50 373 GLU A C 1
ATOM 3081 O O . GLU A 1 373 ? 28.851 -14.590 -39.183 1.00 87.50 373 GLU A O 1
ATOM 3086 N N . SER A 1 374 ? 27.112 -13.705 -38.077 1.00 86.50 374 SER A N 1
ATOM 3087 C CA . SER A 1 374 ? 26.813 -12.681 -39.082 1.00 86.50 374 SER A CA 1
ATOM 3088 C C . SER A 1 374 ? 27.446 -11.321 -38.774 1.00 86.50 374 SER A C 1
ATOM 3090 O O . SER A 1 374 ? 27.244 -10.375 -39.535 1.00 86.50 374 SER A O 1
ATOM 3092 N N . ASN A 1 375 ? 28.187 -11.213 -37.663 1.00 87.88 375 ASN A N 1
ATOM 3093 C CA . ASN A 1 375 ? 28.796 -9.985 -37.146 1.00 87.88 375 ASN A CA 1
ATOM 3094 C C . ASN A 1 375 ? 27.817 -8.791 -37.142 1.00 87.88 375 ASN A C 1
ATOM 3096 O O . ASN A 1 375 ? 28.146 -7.679 -37.560 1.00 87.88 375 ASN A O 1
ATOM 3100 N N . SER A 1 376 ? 26.570 -9.038 -36.732 1.00 89.62 376 SER A N 1
ATOM 3101 C CA . SER A 1 376 ? 25.482 -8.064 -36.854 1.00 89.62 376 SER A CA 1
ATOM 3102 C C . SER A 1 376 ? 24.471 -8.171 -35.721 1.00 89.62 376 SER A C 1
ATOM 3104 O O . SER A 1 376 ? 24.181 -9.261 -35.229 1.00 89.62 376 SER A O 1
ATOM 3106 N N . TRP A 1 377 ? 23.833 -7.054 -35.381 1.00 89.25 377 TRP A N 1
ATOM 3107 C CA . TRP A 1 377 ? 22.742 -7.039 -34.414 1.00 89.25 377 TRP A CA 1
ATOM 3108 C C . TRP A 1 377 ? 21.433 -7.599 -34.982 1.00 89.25 377 TRP A C 1
ATOM 3110 O O . TRP A 1 377 ? 20.941 -7.170 -36.028 1.00 89.25 377 TRP A O 1
ATOM 3120 N N . VAL A 1 378 ? 20.817 -8.508 -34.233 1.00 86.50 378 VAL A N 1
ATOM 3121 C CA . VAL A 1 378 ? 19.441 -8.954 -34.427 1.00 86.50 378 VAL A CA 1
ATOM 3122 C C . VAL A 1 378 ? 18.509 -7.916 -33.814 1.00 86.50 378 VAL A C 1
ATOM 3124 O O . VAL A 1 378 ? 18.493 -7.702 -32.600 1.00 86.50 378 VAL A O 1
ATOM 3127 N N . GLN A 1 379 ? 17.717 -7.284 -34.676 1.00 77.12 379 GLN A N 1
ATOM 3128 C CA . GLN A 1 379 ? 16.763 -6.255 -34.276 1.00 77.12 379 GLN A CA 1
ATOM 3129 C C . GLN A 1 379 ? 15.667 -6.802 -33.361 1.00 77.12 379 GLN A C 1
ATOM 3131 O O . GLN A 1 379 ? 15.156 -7.910 -33.577 1.00 77.12 379 GLN A O 1
ATOM 3136 N N . SER A 1 380 ? 15.252 -5.975 -32.400 1.00 80.75 380 SER A N 1
ATOM 3137 C CA . SER A 1 380 ? 14.151 -6.286 -31.491 1.00 80.75 380 SER A CA 1
ATOM 3138 C C . SER A 1 380 ? 12.817 -6.438 -32.232 1.00 80.75 380 SER A C 1
ATOM 3140 O O . SER A 1 380 ? 12.630 -5.963 -33.360 1.00 80.75 380 SER A O 1
ATOM 3142 N N . LYS A 1 381 ? 11.841 -7.097 -31.593 1.00 80.88 381 LYS A N 1
ATOM 3143 C CA . LYS A 1 381 ? 10.478 -7.208 -32.142 1.00 80.88 381 LYS A CA 1
ATOM 3144 C C . LYS A 1 381 ? 9.850 -5.829 -32.355 1.00 80.88 381 LYS A C 1
ATOM 3146 O O . LYS A 1 381 ? 9.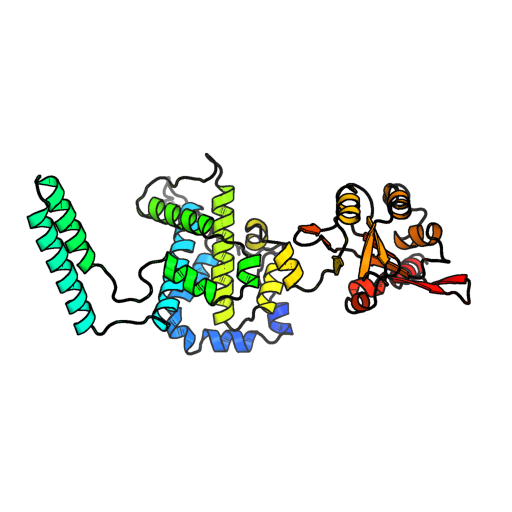170 -5.628 -33.361 1.00 80.88 381 LYS A O 1
ATOM 3151 N N . LEU A 1 382 ? 10.111 -4.882 -31.451 1.00 79.62 382 LEU A N 1
ATOM 3152 C CA . LEU A 1 382 ? 9.668 -3.496 -31.589 1.00 79.62 382 LEU A CA 1
ATOM 3153 C C . LEU A 1 382 ? 10.237 -2.840 -32.855 1.00 79.62 382 LEU A C 1
ATOM 3155 O O . LEU A 1 382 ? 9.481 -2.269 -33.635 1.00 79.62 382 LEU A O 1
ATOM 3159 N N . GLU A 1 383 ? 11.541 -2.963 -33.106 1.00 74.62 383 GLU A N 1
ATOM 3160 C CA . GLU A 1 383 ? 12.163 -2.388 -34.306 1.00 74.62 383 GLU A CA 1
ATOM 3161 C C . GLU A 1 383 ? 11.617 -2.994 -35.599 1.00 74.62 383 GLU A C 1
ATOM 3163 O O . GLU A 1 383 ? 11.392 -2.271 -36.572 1.00 74.62 383 GLU A O 1
ATOM 3168 N N . LYS A 1 384 ? 11.348 -4.305 -35.603 1.00 80.25 384 LYS A N 1
ATOM 3169 C CA . LYS A 1 384 ? 10.698 -4.977 -36.736 1.00 80.25 384 LYS A CA 1
ATOM 3170 C C . LYS A 1 384 ? 9.297 -4.408 -36.993 1.00 80.25 384 LYS A C 1
ATOM 3172 O O . LYS A 1 384 ? 8.973 -4.136 -38.146 1.00 80.25 384 LYS A O 1
ATOM 3177 N N . ARG A 1 385 ? 8.504 -4.167 -35.936 1.00 80.56 385 ARG A N 1
ATOM 3178 C CA . ARG A 1 385 ? 7.167 -3.542 -36.028 1.00 80.56 385 ARG A CA 1
ATOM 3179 C C . ARG A 1 385 ? 7.235 -2.098 -36.539 1.00 80.56 385 ARG A C 1
ATOM 3181 O O . ARG A 1 385 ? 6.469 -1.736 -37.426 1.00 80.56 385 ARG A O 1
ATOM 3188 N N . ILE A 1 386 ? 8.168 -1.287 -36.033 1.00 78.19 386 ILE A N 1
ATOM 3189 C CA . ILE A 1 386 ? 8.353 0.103 -36.488 1.00 78.19 386 ILE A CA 1
ATOM 3190 C C . ILE A 1 386 ? 8.697 0.127 -37.983 1.00 78.19 386 ILE A C 1
ATOM 3192 O O . ILE A 1 386 ? 8.064 0.851 -38.745 1.00 78.19 386 ILE A O 1
ATOM 3196 N N . LYS A 1 387 ? 9.630 -0.728 -38.425 1.00 72.56 387 LYS A N 1
ATOM 3197 C CA . LYS A 1 387 ? 10.017 -0.825 -39.842 1.00 72.56 387 LYS A CA 1
ATOM 3198 C C . LYS A 1 387 ? 8.900 -1.326 -40.759 1.00 72.56 387 LYS A C 1
ATOM 3200 O O . LYS A 1 387 ? 8.880 -0.955 -41.929 1.00 72.56 387 LYS A O 1
ATOM 3205 N N . SER A 1 388 ? 8.001 -2.182 -40.266 1.00 73.75 388 SER A N 1
ATOM 3206 C CA . SER A 1 388 ? 6.839 -2.629 -41.046 1.00 73.75 388 SER A CA 1
ATOM 3207 C C . SER A 1 388 ? 5.753 -1.566 -41.180 1.00 73.75 388 SER A C 1
ATOM 3209 O O . SER A 1 388 ? 4.997 -1.624 -42.134 1.00 73.75 388 SER A O 1
ATOM 3211 N N . LEU A 1 389 ? 5.672 -0.616 -40.240 1.00 70.81 389 LEU A N 1
ATOM 3212 C CA . LEU A 1 389 ? 4.715 0.496 -40.280 1.00 70.81 389 LEU A CA 1
ATOM 3213 C C . LEU A 1 389 ? 5.225 1.688 -41.104 1.00 70.81 389 LEU A C 1
ATOM 3215 O O . LEU A 1 389 ? 4.438 2.542 -41.494 1.00 70.81 389 LEU A O 1
ATOM 3219 N N . SER A 1 390 ? 6.538 1.768 -41.341 1.00 59.38 390 SER A N 1
ATOM 3220 C CA . SER A 1 390 ? 7.174 2.805 -42.163 1.00 59.38 390 SER A CA 1
ATOM 3221 C C . SER A 1 390 ? 7.281 2.445 -43.655 1.00 59.38 390 SER A C 1
ATOM 3223 O O . SER A 1 390 ? 7.914 3.185 -44.405 1.00 59.38 390 SER A O 1
ATOM 3225 N N . LYS A 1 391 ? 6.747 1.290 -44.065 1.00 48.44 391 LYS A N 1
ATOM 3226 C CA . LYS A 1 391 ? 6.568 0.865 -45.461 1.00 48.44 391 LYS A CA 1
ATOM 3227 C C . LYS A 1 391 ? 5.088 0.906 -45.789 1.00 48.44 391 LYS A C 1
ATOM 3229 O O . LYS A 1 391 ? 4.782 1.233 -46.953 1.00 48.44 391 LYS A O 1
#

pLDDT: mean 83.7, std 12.82, range [35.88, 97.31]